Protein AF-A0A6C0IYE6-F1 (afdb_monomer)

Solvent-accessible surface area (backbone atoms only — not comparable to full-atom values): 45101 Å² total; per-residue (Å²): 134,58,73,68,56,55,52,53,43,63,73,67,75,62,88,78,86,89,74,94,76,95,73,85,66,61,64,66,54,51,54,51,53,51,50,56,48,53,53,50,49,52,54,49,51,53,52,44,63,74,66,72,65,84,77,81,86,76,82,80,83,77,86,79,81,91,82,83,90,84,85,86,82,86,90,80,89,83,83,87,86,82,88,80,80,85,91,74,90,82,74,92,75,89,78,96,63,89,78,77,69,80,80,67,66,60,73,63,57,51,67,60,61,72,72,62,84,79,85,69,88,84,73,85,84,72,87,80,73,83,71,65,60,67,64,57,50,48,66,54,66,72,53,61,79,73,61,72,69,70,63,69,81,82,56,96,77,49,72,51,72,77,43,61,37,55,38,33,31,30,25,51,77,84,55,70,87,57,80,70,42,80,60,66,69,40,61,71,49,76,44,45,62,81,39,78,60,57,97,71,28,31,40,28,33,52,34,36,32,31,25,25,83,92,76,38,79,43,25,38,22,31,63,90,73,43,77,44,75,49,81,95,55,79,56,53,32,39,39,39,34,35,35,42,25,55,87,83,53,73,28,61,29,39,37,37,40,33,29,38,51,33,36,41,39,41,33,43,60,56,83,82,76,53,64,59,48,67,58,40,54,48,50,55,48,38,68,73,43,51,92,59,56,74,74,73,72,46,72,72,47,49,80,38,31,38,32,35,33,41,40,40,26,28,42,74,47,65,70,62,47,40,65,61,46,43,81,69,28,56,55,50,71,48,68,93,84,38,76,41,39,36,37,42,36,96,62,33,32,36,41,36,37,48,73,24,41,39,31,44,33,63,22,68,41,58,58,54,45,53,49,47,52,63,58,49,52,57,52,55,52,51,38,36,75,72,62,43,36,43,76,38,79,87,58,58,74,71,76,72,76,72,76,71,71,81,75,73,78,82,76,80,77,72,86,80,75,85,74,78,80,83,82,52,77,69,61,64,75,68,57,79,77,49,74,79,60,56,74,71,53,54,67,67,57,50,53,52,51,30,42,73,76,67,49,84,75,62,64,45,73,65,81,99,45,78,46,72,58,50,67,67,55,51,45,50,56,46,51,68,68,63,56,76,83,68,52,64,47,80,38,85,93,72,83,43,73,36,39,44,45,72,61,79,96,56,25,20,60,46,95,44,47,48,80,81,48,54,65,68,60,52,46,53,56,30,48,76,71,73,43,91,68,93,61,98,71,53,66,67,59,53,46,53,49,49,51,51,51,50,55,58,70,69,49,80,76,79,78,76,79,79,79,77,49,74,69,53,54,52,49,51,54,53,51,49,55,52,50,49,55,37,54,53,46,36,54,76,42,39,68,39,74,66,48,36,47,55,51,46,52,60,72,60,28,72,72,50,45,73,69,59,61,74,79,55,73,64,52,45,53,52,50,52,56,53,45,70,68,54,67,76,60,70,89,47,34,56,84,91,38,55,37,45,73,58,45,52,49,52,54,50,53,51,50,54,51,47,50,64,74,41,45,64,61,47,49,36,54,44,36,52,72,68,57,88,53,84,96,49,59,80,95,42,41,64,60,49,27,51,54,54,22,51,50,38,58,72,67,74,48,91,75,52,72,69,56,52,52,54,49,48,54,54,50,52,54,52,51,51,52,54,54,51,56,58,51,58,71,66,65,84,74,76,82,79,82,82,86,83,83,134

pLDDT: mean 71.33, std 21.96, range [27.28, 95.5]

Secondary structure (DSSP, 8-state):
--HHHHHHHHHTT------------HHHHHHHHHHHHHHHHHHHHHHHHHTT-----PPP-------------------PPPPPP-S-TT--S----TTSSTT--HHHHHHHHTTSPP--TTSS--PPP---HHHHHHHHHSS-TTHHHHGGGS-S--BPPPEE-EEEEEESTT--S-----SHHHHHSPPP-SEEEETTEEEEEEEEEEEETTTEEEEEEETTTEEEE-SSS-EEEEEEEEEEE-SS-EEEEEEEEETTS-EEEEEE--SS--TTHHHHHHHHHHHHHS---GGGGSPPEEEE-EEEEEBSEEES-HHHHHHHHTTTSEEE--TTT-SEEEEEETTEEEEEETTSEEEEE--SSHHHHHHHHHHHHHHHHHHHHTTSEEE-TTS------------PPPP-PPP---PPPPPPHHHHHT----HHHHTTS-HHHHHHHHHHTT----EEEETTEEEEPPHHHHHHHHHHHHS---EEEEETTTTEEEEEE--GGG-EETTEESTTS-HHHHHHHHHHTT----S---HHHHHHHHHHHHHHHTSPPPPPPPPPPHHHHHHHHHHHHHHHHHHHHHHHTT-SHHHHHHHHHHHH-HHHHHHH---HHHHHHHHHHHHHTS---TTTEETTEE-HHHHHHHHHHHHHHHHHHHHHHHHHHHHHHHS--TTS-GGGHHHHHHHHHHHHHHTTSPPPHHHHHHHHHHHHHHHHHHHHHHHHTTSTT--PPP----

Structure (mmCIF, N/CA/C/O backbone):
data_AF-A0A6C0IYE6-F1
#
_entry.id   AF-A0A6C0IYE6-F1
#
loop_
_atom_site.group_PDB
_atom_site.id
_atom_site.type_symbol
_atom_site.label_atom_id
_atom_site.label_alt_id
_atom_site.label_comp_id
_atom_site.label_asym_id
_atom_site.label_entity_id
_atom_site.label_seq_id
_atom_site.pdbx_PDB_ins_code
_atom_site.Cartn_x
_atom_site.Cartn_y
_atom_site.Cartn_z
_atom_site.occupancy
_atom_site.B_iso_or_equiv
_atom_site.auth_seq_id
_atom_site.auth_comp_id
_atom_site.auth_asym_id
_atom_site.auth_atom_id
_atom_site.pdbx_PDB_model_num
ATOM 1 N N . MET A 1 1 ? 1.729 -41.167 -20.525 1.00 41.06 1 MET A N 1
ATOM 2 C CA . MET A 1 1 ? 1.227 -40.583 -21.789 1.00 41.06 1 MET A CA 1
ATOM 3 C C . MET A 1 1 ? -0.227 -40.164 -21.579 1.00 41.06 1 MET A C 1
ATOM 5 O O . MET A 1 1 ? -1.018 -41.017 -21.183 1.00 41.06 1 MET A O 1
ATOM 9 N N . SER A 1 2 ? -0.564 -38.876 -21.723 1.00 52.31 2 SER A N 1
ATOM 10 C CA . SER A 1 2 ? -1.940 -38.383 -21.518 1.00 52.31 2 SER A CA 1
ATOM 11 C C . SER A 1 2 ? -2.885 -38.883 -22.626 1.00 52.31 2 SER A C 1
ATOM 13 O O . SER A 1 2 ? -2.428 -39.279 -23.701 1.00 52.31 2 SER A O 1
ATOM 15 N N . GLN A 1 3 ? -4.202 -38.870 -22.383 1.00 50.75 3 GLN A N 1
ATOM 16 C CA . GLN A 1 3 ? -5.208 -39.295 -23.374 1.00 50.75 3 GLN A CA 1
ATOM 17 C C . GLN A 1 3 ? -5.111 -38.514 -24.694 1.00 50.75 3 GLN A C 1
ATOM 19 O O . GLN A 1 3 ? -5.241 -39.117 -25.755 1.00 50.75 3 GLN A O 1
ATOM 24 N N . SER A 1 4 ? -4.762 -37.223 -24.650 1.00 48.44 4 SER A N 1
ATOM 25 C CA . SER A 1 4 ? -4.601 -36.408 -25.862 1.00 48.44 4 SER A CA 1
ATOM 26 C C . SER A 1 4 ? -3.395 -36.828 -26.708 1.00 48.44 4 SER A C 1
ATOM 28 O O . SER A 1 4 ? -3.421 -36.702 -27.928 1.00 48.44 4 SER A O 1
ATOM 30 N N . VAL A 1 5 ? -2.334 -37.349 -26.079 1.00 48.84 5 VAL A N 1
ATOM 31 C CA . VAL A 1 5 ? -1.145 -37.847 -26.789 1.00 48.84 5 VAL A CA 1
ATOM 32 C C . VAL A 1 5 ? -1.435 -39.203 -27.439 1.00 48.84 5 VAL A C 1
ATOM 34 O O . VAL A 1 5 ? -1.011 -39.438 -28.567 1.00 48.84 5 VAL A O 1
ATOM 37 N N . LYS A 1 6 ? -2.239 -40.060 -26.793 1.00 49.28 6 LYS A N 1
ATOM 38 C CA . LYS A 1 6 ? -2.720 -41.312 -27.405 1.00 49.28 6 LYS A CA 1
ATOM 39 C C . LYS A 1 6 ? -3.627 -41.052 -28.613 1.00 49.28 6 LYS A C 1
ATOM 41 O O . LYS A 1 6 ? -3.518 -41.754 -29.611 1.00 49.28 6 LYS A O 1
ATOM 46 N N . GLU A 1 7 ? -4.483 -40.030 -28.557 1.00 56.88 7 GLU A N 1
ATOM 47 C CA . GLU A 1 7 ? -5.341 -39.647 -29.688 1.00 56.88 7 GLU A CA 1
ATOM 48 C C . GLU A 1 7 ? -4.561 -39.042 -30.860 1.00 56.88 7 GLU A C 1
ATOM 50 O O . GLU A 1 7 ? -4.878 -39.338 -32.010 1.00 56.88 7 GLU A O 1
ATOM 55 N N . PHE A 1 8 ? -3.511 -38.261 -30.588 1.00 54.59 8 PHE A N 1
ATOM 56 C CA . PHE A 1 8 ? -2.647 -37.687 -31.624 1.00 54.59 8 PHE A CA 1
ATOM 57 C C . PHE A 1 8 ? -1.830 -38.755 -32.374 1.00 54.59 8 PHE A C 1
ATOM 59 O O . PHE A 1 8 ? -1.740 -38.718 -33.602 1.00 54.59 8 PHE A O 1
ATOM 66 N N . VAL A 1 9 ? -1.288 -39.748 -31.657 1.00 54.41 9 VAL A N 1
ATOM 67 C CA . VAL A 1 9 ? -0.567 -40.889 -32.260 1.00 54.41 9 VAL A CA 1
ATOM 68 C C . VAL A 1 9 ? -1.520 -41.779 -33.069 1.00 54.41 9 VAL A C 1
ATOM 70 O O . VAL A 1 9 ? -1.200 -42.190 -34.180 1.00 54.41 9 VAL A O 1
ATOM 73 N N . ARG A 1 10 ? -2.754 -41.980 -32.586 1.00 52.81 10 ARG A N 1
ATOM 74 C CA . ARG A 1 10 ? -3.792 -42.732 -33.311 1.00 52.81 10 ARG A CA 1
ATOM 75 C C . ARG A 1 10 ? -4.260 -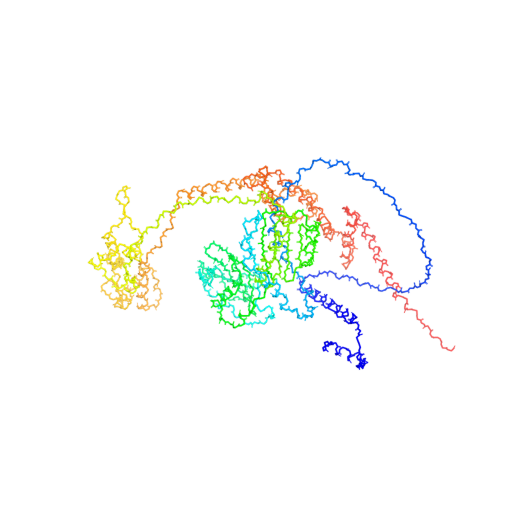42.038 -34.598 1.00 52.81 10 ARG A C 1
ATOM 77 O O . ARG A 1 10 ? -4.626 -42.711 -35.553 1.00 52.81 10 ARG A O 1
ATOM 84 N N . GLN A 1 11 ? -4.254 -40.704 -34.638 1.00 53.69 11 GLN A N 1
ATOM 85 C CA . GLN A 1 11 ? -4.629 -39.916 -35.823 1.00 53.69 11 GLN A CA 1
ATOM 86 C C . GLN A 1 11 ? -3.503 -39.777 -36.858 1.00 53.69 11 GLN A C 1
ATOM 88 O O . GLN A 1 11 ? -3.771 -39.376 -37.988 1.00 53.69 11 GLN A O 1
ATOM 93 N N . SER A 1 12 ? -2.260 -40.106 -36.497 1.00 51.59 12 SER A N 1
ATOM 94 C CA . SER A 1 12 ? -1.094 -40.022 -37.389 1.00 51.59 12 SER A CA 1
ATOM 95 C C . SER A 1 12 ? -0.750 -41.346 -38.084 1.00 51.59 12 SER A C 1
ATOM 97 O O . SER A 1 12 ? 0.198 -41.386 -38.862 1.00 51.59 12 SER A O 1
ATOM 99 N N . GLY A 1 13 ? -1.554 -42.398 -37.873 1.00 42.25 13 GLY A N 1
ATOM 100 C CA . GLY A 1 13 ? -1.480 -43.651 -38.636 1.00 42.25 13 GLY A CA 1
ATOM 101 C C . GLY A 1 13 ? -0.270 -44.535 -38.319 1.00 42.25 13 GLY A C 1
ATOM 102 O O . GLY A 1 13 ? 0.110 -45.350 -39.152 1.00 42.25 13 GLY A O 1
ATOM 103 N N . VAL A 1 14 ? 0.351 -44.366 -37.148 1.00 46.66 14 VAL A N 1
ATOM 104 C CA . VAL A 1 14 ? 1.516 -45.154 -36.724 1.00 46.66 14 VAL A CA 1
ATOM 105 C C . VAL A 1 14 ? 1.090 -46.150 -35.646 1.00 46.66 14 VAL A C 1
ATOM 107 O O . VAL A 1 14 ? 0.763 -45.747 -34.528 1.00 46.66 14 VAL A O 1
ATOM 110 N N . ASP A 1 15 ? 1.110 -47.443 -35.973 1.00 39.44 15 ASP A N 1
ATOM 111 C CA . ASP A 1 15 ? 0.907 -48.521 -35.002 1.00 39.44 15 ASP A CA 1
ATOM 112 C C . ASP A 1 15 ? 2.190 -48.776 -34.205 1.00 39.44 15 ASP A C 1
ATOM 114 O O . ASP A 1 15 ? 3.274 -48.937 -34.766 1.00 39.44 15 ASP A O 1
ATOM 118 N N . VAL A 1 16 ? 2.069 -48.827 -32.876 1.00 40.22 16 VAL A N 1
ATOM 119 C CA . VAL A 1 16 ? 3.181 -49.137 -31.970 1.00 40.22 16 VAL A CA 1
ATOM 120 C C . VAL A 1 16 ? 2.801 -50.352 -31.127 1.00 40.22 16 VAL A C 1
ATOM 122 O O . VAL A 1 16 ? 1.941 -50.264 -30.249 1.00 40.22 16 VAL A O 1
ATOM 125 N N . GLN A 1 17 ? 3.445 -51.490 -31.402 1.00 31.75 17 GLN A N 1
ATOM 126 C CA . GLN A 1 17 ? 3.400 -52.686 -30.557 1.00 31.75 17 GLN A CA 1
ATOM 127 C C . GLN A 1 17 ? 4.083 -52.419 -29.210 1.00 31.75 17 GLN A C 1
ATOM 129 O O . GLN A 1 17 ? 5.140 -51.793 -29.137 1.00 31.75 17 GLN A O 1
ATOM 134 N N . SER A 1 18 ? 3.479 -52.920 -28.133 1.00 40.22 18 SER A N 1
ATOM 135 C CA . SER A 1 18 ? 4.048 -52.888 -26.788 1.00 40.22 18 SER A CA 1
ATOM 136 C C . SER A 1 18 ? 5.114 -53.967 -26.619 1.00 40.22 18 SER A C 1
ATOM 138 O O . SER A 1 18 ? 4.812 -55.149 -26.779 1.00 40.22 18 SER A O 1
ATOM 140 N N . SER A 1 19 ? 6.323 -53.583 -26.214 1.00 27.28 19 SER A N 1
ATOM 141 C CA . SER A 1 19 ? 7.270 -54.469 -25.527 1.00 27.28 19 SER A CA 1
ATOM 142 C C . SER A 1 19 ? 8.213 -53.650 -24.646 1.00 27.28 19 SER A C 1
ATOM 144 O O . SER A 1 19 ? 8.659 -52.566 -25.021 1.00 27.28 19 SER A O 1
ATOM 146 N N . ASP A 1 20 ? 8.454 -54.178 -23.452 1.00 36.25 20 ASP A N 1
ATOM 147 C CA . ASP A 1 20 ? 9.253 -53.616 -22.373 1.00 36.25 20 ASP A CA 1
ATOM 148 C C . ASP A 1 20 ? 10.698 -53.311 -22.783 1.00 36.25 20 ASP A C 1
ATOM 150 O O . ASP A 1 20 ? 11.401 -54.178 -23.298 1.00 36.25 20 ASP A O 1
ATOM 154 N N . SER A 1 21 ? 11.178 -52.095 -22.505 1.00 27.73 21 SER A N 1
ATOM 155 C CA . SER A 1 21 ? 12.550 -51.838 -22.033 1.00 27.73 21 SER A CA 1
ATOM 156 C C . SER A 1 21 ? 12.824 -50.345 -21.816 1.00 27.73 21 SER A C 1
ATOM 158 O O . SER A 1 21 ? 12.348 -49.451 -22.509 1.00 27.73 21 SER A O 1
ATOM 160 N N . ASN A 1 22 ? 13.609 -50.113 -20.772 1.00 43.94 22 ASN A N 1
ATOM 161 C CA . ASN A 1 22 ? 14.094 -48.856 -20.226 1.00 43.94 22 ASN A CA 1
ATOM 162 C C . ASN A 1 22 ? 14.850 -48.013 -21.282 1.00 43.94 22 ASN A C 1
ATOM 164 O O . ASN A 1 22 ? 15.946 -48.390 -21.691 1.00 43.94 22 ASN A O 1
ATOM 168 N N . SER A 1 23 ? 14.299 -46.871 -21.717 1.00 31.02 23 SER A N 1
ATOM 169 C CA . SER A 1 23 ? 15.012 -45.900 -22.564 1.00 31.02 23 SER A CA 1
ATOM 170 C C . SER A 1 23 ? 14.503 -44.464 -22.359 1.00 31.02 23 SER A C 1
ATOM 172 O O . SER A 1 23 ? 13.314 -44.215 -22.170 1.00 31.02 23 SER A O 1
ATOM 174 N N . ASN A 1 24 ? 15.443 -43.516 -22.334 1.00 39.69 24 ASN A N 1
ATOM 175 C CA . ASN A 1 24 ? 15.310 -42.137 -21.858 1.00 39.69 24 ASN A CA 1
ATOM 176 C C . ASN A 1 24 ? 14.343 -41.262 -22.686 1.00 39.69 24 ASN A C 1
ATOM 178 O O . ASN A 1 24 ? 14.612 -40.910 -23.833 1.00 39.69 24 ASN A O 1
ATOM 182 N N . ASN A 1 25 ? 13.272 -40.792 -22.038 1.00 46.53 25 ASN A N 1
ATOM 183 C CA . ASN A 1 25 ? 12.185 -39.976 -22.605 1.00 46.53 25 ASN A CA 1
ATOM 184 C C . ASN A 1 25 ? 12.511 -38.475 -22.800 1.00 46.53 25 ASN A C 1
ATOM 186 O O . ASN A 1 25 ? 11.637 -37.626 -22.620 1.00 46.53 25 ASN A O 1
ATOM 190 N N . ASN A 1 26 ? 13.735 -38.110 -23.189 1.00 47.69 26 ASN A N 1
ATOM 191 C CA . ASN A 1 26 ? 14.093 -36.691 -23.354 1.00 47.69 26 ASN A CA 1
ATOM 192 C C . ASN A 1 26 ? 13.383 -36.026 -24.551 1.00 47.69 26 ASN A C 1
ATOM 194 O O . ASN A 1 26 ? 13.005 -34.860 -24.474 1.00 47.69 26 ASN A O 1
ATOM 198 N N . PHE A 1 27 ? 13.120 -36.769 -25.631 1.00 40.56 27 PHE A N 1
ATOM 199 C CA . PHE A 1 27 ? 12.527 -36.211 -26.854 1.00 40.56 27 PHE A CA 1
ATOM 200 C C . PHE A 1 27 ? 11.029 -35.882 -26.715 1.00 40.56 27 PHE A C 1
ATOM 202 O O . PHE A 1 27 ? 10.572 -34.823 -27.142 1.00 40.56 27 PHE A O 1
ATOM 209 N N . ALA A 1 28 ? 10.259 -36.756 -26.058 1.00 44.50 28 ALA A N 1
ATOM 210 C CA . ALA A 1 28 ? 8.834 -36.520 -25.810 1.00 44.50 28 ALA A CA 1
ATOM 211 C C . ALA A 1 28 ? 8.607 -35.315 -24.877 1.00 44.50 28 ALA A C 1
ATOM 213 O O . ALA A 1 28 ? 7.669 -34.541 -25.065 1.00 44.50 28 ALA A O 1
ATOM 214 N N . GLN A 1 29 ? 9.507 -35.125 -23.909 1.00 48.88 29 GLN A N 1
ATOM 215 C CA . GLN A 1 29 ? 9.448 -34.034 -22.939 1.00 48.88 29 GLN A CA 1
ATOM 216 C C . GLN A 1 29 ? 9.840 -32.682 -23.560 1.00 48.88 29 GLN A C 1
ATOM 218 O O . GLN A 1 29 ? 9.259 -31.648 -23.224 1.00 48.88 29 GLN A O 1
ATOM 223 N N . GLU A 1 30 ? 10.778 -32.685 -24.512 1.00 48.59 30 GLU A N 1
ATOM 224 C CA . GLU A 1 30 ? 11.166 -31.497 -25.278 1.00 48.59 30 GLU A CA 1
ATOM 225 C C . GLU A 1 30 ? 10.053 -31.046 -26.240 1.00 48.59 30 GLU A C 1
ATOM 227 O O . GLU A 1 30 ? 9.752 -29.852 -26.322 1.00 48.59 30 GLU A O 1
ATOM 232 N N . LEU A 1 31 ? 9.358 -31.994 -26.882 1.00 50.34 31 LEU A N 1
ATOM 233 C CA . LEU A 1 31 ? 8.223 -31.706 -27.764 1.00 50.34 31 LEU A CA 1
ATOM 234 C C . LEU A 1 31 ? 7.022 -31.114 -26.999 1.00 50.34 31 LEU A C 1
ATOM 236 O O . LEU A 1 31 ? 6.398 -30.154 -27.461 1.00 50.34 31 LEU A O 1
ATOM 240 N N . GLU A 1 32 ? 6.721 -31.633 -25.802 1.00 53.06 32 GLU A N 1
ATOM 241 C CA . GLU A 1 32 ? 5.700 -31.055 -24.916 1.00 53.06 32 GLU A CA 1
ATOM 242 C C . GLU A 1 32 ? 6.096 -29.646 -24.449 1.00 53.06 32 GLU A C 1
ATOM 244 O O . GLU A 1 32 ? 5.278 -28.720 -24.492 1.00 53.06 32 GLU A O 1
ATOM 249 N N . ALA A 1 33 ? 7.359 -29.444 -24.058 1.00 52.06 33 ALA A N 1
ATOM 250 C CA . ALA A 1 33 ? 7.853 -28.142 -23.619 1.00 52.06 33 ALA A CA 1
ATOM 251 C C . ALA A 1 33 ? 7.774 -27.077 -24.728 1.00 52.06 33 ALA A C 1
ATOM 253 O O . ALA A 1 33 ? 7.432 -25.922 -24.438 1.00 52.06 33 ALA A O 1
ATOM 254 N N . ASP A 1 34 ? 8.043 -27.448 -25.983 1.00 53.34 34 ASP A N 1
ATOM 255 C CA . ASP A 1 34 ? 7.986 -26.532 -27.125 1.00 53.34 34 ASP A CA 1
ATOM 256 C C . ASP A 1 34 ? 6.537 -26.190 -27.528 1.00 53.34 34 ASP A C 1
ATOM 258 O O . ASP A 1 34 ? 6.212 -25.021 -27.775 1.00 53.34 34 ASP A O 1
ATOM 262 N N . MET A 1 35 ? 5.605 -27.152 -27.450 1.00 53.25 35 MET A N 1
ATOM 263 C CA . MET A 1 35 ? 4.169 -26.876 -27.621 1.00 53.25 35 MET A CA 1
ATOM 264 C C . MET A 1 35 ? 3.627 -25.924 -26.545 1.00 53.25 35 MET A C 1
ATOM 266 O O . MET A 1 35 ? 2.940 -24.947 -26.863 1.00 53.25 35 MET A O 1
ATOM 270 N N . PHE A 1 36 ? 3.996 -26.128 -25.275 1.00 48.56 36 PHE A N 1
ATOM 271 C CA . PHE A 1 36 ? 3.596 -25.230 -24.187 1.00 48.56 36 PHE A CA 1
ATOM 272 C C . PHE A 1 36 ? 4.213 -23.830 -24.304 1.00 48.56 36 PHE A C 1
ATOM 274 O O . PHE A 1 36 ? 3.654 -22.859 -23.782 1.00 48.56 36 PHE A O 1
ATOM 281 N N . ARG A 1 37 ? 5.368 -23.676 -24.963 1.00 57.53 37 ARG A N 1
ATOM 282 C CA . ARG A 1 37 ? 5.924 -22.350 -25.286 1.00 57.53 37 ARG A CA 1
ATOM 283 C C . ARG A 1 37 ? 5.098 -21.662 -26.369 1.00 57.53 37 ARG A C 1
ATOM 285 O O . ARG A 1 37 ? 4.658 -20.536 -26.141 1.00 57.53 37 ARG A O 1
ATOM 292 N N . ARG A 1 38 ? 4.780 -22.358 -27.464 1.00 56.81 38 ARG A N 1
ATOM 293 C CA . ARG A 1 38 ? 3.957 -21.813 -28.560 1.00 56.81 38 ARG A CA 1
ATOM 294 C C . ARG A 1 38 ? 2.553 -21.413 -28.111 1.00 56.81 38 ARG A C 1
ATOM 296 O O . ARG A 1 38 ? 2.072 -20.343 -28.479 1.00 56.81 38 ARG A O 1
ATOM 303 N N . GLN A 1 39 ? 1.920 -22.207 -27.250 1.00 53.22 39 GLN A N 1
ATOM 304 C CA . GLN A 1 39 ? 0.584 -21.884 -26.745 1.00 53.22 39 GLN A CA 1
ATOM 305 C C . GLN A 1 39 ? 0.595 -20.685 -25.784 1.00 53.22 39 GLN A C 1
ATOM 307 O O . GLN A 1 39 ? -0.300 -19.843 -25.828 1.00 53.22 39 GLN A O 1
ATOM 312 N N . ARG A 1 40 ? 1.657 -20.531 -24.977 1.00 54.03 40 ARG A N 1
ATOM 313 C CA . ARG A 1 40 ? 1.861 -19.337 -24.136 1.00 54.03 40 ARG A CA 1
ATOM 314 C C . ARG A 1 40 ? 2.132 -18.079 -24.958 1.00 54.03 40 ARG A C 1
ATOM 316 O O . ARG A 1 40 ? 1.700 -16.998 -24.556 1.00 54.03 40 ARG A O 1
ATOM 323 N N . GLU A 1 41 ? 2.818 -18.195 -26.091 1.00 59.38 41 GLU A N 1
ATOM 324 C CA . GLU A 1 41 ? 3.033 -17.078 -27.016 1.00 59.38 41 GLU A CA 1
ATOM 325 C C . GLU A 1 41 ? 1.737 -16.653 -27.712 1.00 59.38 41 GLU A C 1
ATOM 327 O O . GLU A 1 41 ? 1.438 -15.457 -27.741 1.00 59.38 41 GLU A O 1
ATOM 332 N N . GLN A 1 42 ? 0.909 -17.606 -28.152 1.00 57.34 42 GLN A N 1
ATOM 333 C CA . GLN A 1 42 ? -0.419 -17.319 -28.707 1.00 57.34 42 GLN A CA 1
ATOM 334 C C . GLN A 1 42 ? -1.357 -16.667 -27.678 1.00 57.34 42 GLN A C 1
ATOM 336 O O . GLN A 1 42 ? -2.026 -15.680 -27.989 1.00 57.34 42 GLN A O 1
ATOM 341 N N . ASP A 1 43 ? -1.351 -17.131 -26.425 1.00 50.91 43 ASP A N 1
ATOM 342 C CA . ASP A 1 43 ? -2.126 -16.522 -25.336 1.00 50.91 43 ASP A CA 1
ATOM 343 C C . ASP A 1 43 ? -1.636 -15.110 -24.985 1.00 50.91 43 ASP A C 1
ATOM 345 O O . ASP A 1 43 ? -2.421 -14.216 -24.637 1.00 50.91 43 ASP A O 1
ATOM 349 N N . ARG A 1 44 ? -0.323 -14.878 -25.088 1.00 52.91 44 ARG A N 1
ATOM 350 C CA . ARG A 1 44 ? 0.280 -13.558 -24.889 1.00 52.91 44 ARG A CA 1
ATOM 351 C C . ARG A 1 44 ? -0.107 -12.611 -26.023 1.00 52.91 44 ARG A C 1
ATOM 353 O O . ARG A 1 44 ? -0.491 -11.478 -25.738 1.00 52.91 44 ARG A O 1
ATOM 360 N N . GLU A 1 45 ? -0.099 -13.071 -27.273 1.00 49.94 45 GLU A N 1
ATOM 361 C CA . GLU A 1 45 ? -0.603 -12.308 -28.421 1.00 49.94 45 GLU A CA 1
ATOM 362 C C . GLU A 1 45 ? -2.106 -12.011 -28.320 1.00 49.94 45 GLU A C 1
ATOM 364 O O . GLU A 1 45 ? -2.533 -10.885 -28.593 1.00 49.94 45 GLU A O 1
ATOM 369 N N . ALA A 1 46 ? -2.921 -12.973 -27.881 1.00 53.56 46 ALA A N 1
ATOM 370 C CA . ALA A 1 46 ? -4.359 -12.788 -27.690 1.00 53.56 46 ALA A CA 1
ATOM 371 C C . ALA A 1 46 ? -4.659 -11.733 -26.609 1.00 53.56 46 ALA A C 1
ATOM 373 O O . ALA A 1 46 ? -5.517 -10.863 -26.792 1.00 53.56 46 ALA A O 1
ATOM 374 N N . ARG A 1 47 ? -3.892 -11.735 -25.509 1.00 50.78 47 ARG A N 1
ATOM 375 C CA . ARG A 1 47 ? -3.982 -10.712 -24.451 1.00 50.78 47 ARG A CA 1
ATOM 376 C C . ARG A 1 47 ? -3.520 -9.332 -24.921 1.00 50.78 47 ARG A C 1
ATOM 378 O O . ARG A 1 47 ? -4.104 -8.332 -24.506 1.00 50.78 47 ARG A O 1
ATOM 385 N N . MET A 1 48 ? -2.528 -9.267 -25.808 1.00 44.47 48 MET A N 1
ATOM 386 C CA . MET A 1 48 ? -2.067 -8.011 -26.412 1.00 44.47 48 MET A CA 1
ATOM 387 C C . MET A 1 48 ? -3.098 -7.441 -27.404 1.00 44.47 48 MET A C 1
ATOM 389 O O . MET A 1 48 ? -3.341 -6.233 -27.389 1.00 44.47 48 MET A O 1
ATOM 393 N N . ARG A 1 49 ? -3.800 -8.289 -28.178 1.00 48.34 49 ARG A N 1
ATOM 394 C CA . ARG A 1 49 ? -4.943 -7.874 -29.024 1.00 48.34 49 ARG A CA 1
ATOM 395 C C . ARG A 1 49 ? -6.130 -7.355 -28.202 1.00 48.34 49 ARG A C 1
ATOM 397 O O . ARG A 1 49 ? -6.745 -6.365 -28.592 1.00 48.34 49 ARG A O 1
ATOM 404 N N . ALA A 1 50 ? -6.422 -7.962 -27.049 1.00 48.06 50 ALA A N 1
ATOM 405 C CA . ALA A 1 50 ? -7.514 -7.538 -26.164 1.00 48.06 50 ALA A CA 1
ATOM 406 C C . ALA A 1 50 ? -7.237 -6.210 -25.419 1.00 48.06 50 ALA A C 1
ATOM 408 O O . ALA A 1 50 ? -8.172 -5.551 -24.966 1.00 48.06 50 ALA A O 1
ATOM 409 N N . ALA A 1 51 ? -5.970 -5.790 -25.311 1.00 45.75 51 ALA A N 1
ATOM 410 C CA . ALA A 1 51 ? -5.546 -4.576 -24.605 1.00 45.75 51 ALA A CA 1
ATOM 411 C C . ALA A 1 51 ? -5.520 -3.297 -25.475 1.00 45.75 51 ALA A C 1
ATOM 413 O O . ALA A 1 51 ? -5.095 -2.241 -25.004 1.00 45.75 51 ALA A O 1
ATOM 414 N N . GLY A 1 52 ? -5.981 -3.358 -26.731 1.00 40.44 52 GLY A N 1
ATOM 415 C CA . GLY A 1 52 ? -6.211 -2.173 -27.572 1.00 40.44 52 GLY A CA 1
ATOM 416 C C . GLY A 1 52 ? -4.958 -1.437 -28.069 1.00 40.44 52 GLY A C 1
ATOM 417 O O . GLY A 1 52 ? -5.074 -0.339 -28.613 1.00 40.44 52 GLY A O 1
ATOM 418 N N . PHE A 1 53 ? -3.766 -2.022 -27.936 1.00 32.94 53 PHE A N 1
ATOM 419 C CA . PHE A 1 53 ? -2.543 -1.512 -28.558 1.00 32.94 53 PHE A CA 1
ATOM 420 C C . PHE A 1 53 ? -2.404 -2.097 -29.971 1.00 32.94 53 PHE A C 1
ATOM 422 O O . PHE A 1 53 ? -2.054 -3.260 -30.144 1.00 32.94 53 PHE A O 1
ATOM 429 N N . ARG A 1 54 ? -2.683 -1.294 -31.005 1.00 34.81 54 ARG A N 1
ATOM 430 C CA . ARG A 1 54 ? -2.253 -1.603 -32.378 1.00 34.81 54 ARG A CA 1
ATOM 431 C C . ARG A 1 54 ? -0.801 -1.159 -32.543 1.00 34.81 54 ARG A C 1
ATOM 433 O O . ARG A 1 54 ? -0.545 0.038 -32.665 1.00 34.81 54 ARG A O 1
ATOM 440 N N . GLU A 1 55 ? 0.128 -2.106 -32.594 1.00 31.05 55 GLU A N 1
ATOM 441 C CA . GLU A 1 55 ? 1.410 -1.885 -33.267 1.00 31.05 55 GLU A CA 1
ATOM 442 C C . GLU A 1 55 ? 1.279 -2.180 -34.773 1.00 31.05 55 GLU A C 1
ATOM 444 O O . GLU A 1 55 ? 0.441 -2.990 -35.180 1.00 31.05 55 GLU A O 1
ATOM 449 N N . PRO A 1 56 ? 2.033 -1.465 -35.627 1.00 31.36 56 PRO A N 1
ATOM 450 C CA . PRO A 1 56 ? 1.915 -1.576 -37.073 1.00 31.36 56 PRO A CA 1
ATOM 451 C C . PRO A 1 56 ? 2.460 -2.916 -37.577 1.00 31.36 56 PRO A C 1
ATOM 453 O O . PRO A 1 56 ? 3.545 -3.340 -37.186 1.00 31.36 56 PRO A O 1
ATOM 456 N N . LEU A 1 57 ? 1.713 -3.528 -38.501 1.00 30.78 57 LEU A N 1
ATOM 457 C CA . LEU A 1 57 ? 2.122 -4.685 -39.299 1.00 30.78 57 LEU A CA 1
ATOM 458 C C . LEU A 1 57 ? 3.559 -4.520 -39.815 1.00 30.78 57 LEU A C 1
ATOM 460 O O . LEU A 1 57 ? 3.866 -3.583 -40.559 1.00 30.78 57 LEU A O 1
ATOM 464 N N . ARG A 1 58 ? 4.432 -5.451 -39.424 1.00 28.06 58 ARG A N 1
ATOM 465 C CA . ARG A 1 58 ? 5.755 -5.631 -40.022 1.00 28.06 58 ARG A CA 1
ATOM 466 C C . ARG A 1 58 ? 5.571 -6.418 -41.332 1.00 28.06 58 ARG A C 1
ATOM 468 O O . ARG A 1 58 ? 4.866 -7.422 -41.301 1.00 28.06 58 ARG A O 1
ATOM 475 N N . PRO A 1 59 ? 6.141 -5.978 -42.469 1.00 31.11 59 PRO A N 1
ATOM 476 C CA . PRO A 1 59 ? 5.991 -6.678 -43.742 1.00 31.11 59 PRO A CA 1
ATOM 477 C C . PRO A 1 59 ? 6.662 -8.050 -43.716 1.00 31.11 59 PRO A C 1
ATOM 479 O O . PRO A 1 59 ? 7.761 -8.189 -43.175 1.00 31.11 59 PRO A O 1
ATOM 482 N N . GLU A 1 60 ? 5.999 -9.018 -44.340 1.00 28.67 60 GLU A N 1
ATOM 483 C CA . GLU A 1 60 ? 6.500 -10.364 -44.586 1.00 28.67 60 GLU A CA 1
ATOM 484 C C . GLU A 1 60 ? 7.865 -10.362 -45.285 1.00 28.67 60 GLU A C 1
ATOM 486 O O . GLU A 1 60 ? 8.102 -9.640 -46.260 1.00 28.67 60 GLU A O 1
ATOM 491 N N . LEU A 1 61 ? 8.763 -11.207 -44.781 1.00 27.92 61 LEU A N 1
ATOM 492 C CA . LEU A 1 61 ? 9.987 -11.589 -45.469 1.00 27.92 61 LEU A CA 1
ATOM 493 C C . LEU A 1 61 ? 9.618 -12.556 -46.594 1.00 27.92 61 LEU A C 1
ATOM 495 O O . LEU A 1 61 ? 9.404 -13.745 -46.382 1.00 27.92 61 LEU A O 1
ATOM 499 N N . ILE A 1 62 ? 9.556 -12.001 -47.799 1.00 31.56 62 ILE A N 1
ATOM 500 C CA . ILE A 1 62 ? 9.529 -12.734 -49.060 1.00 31.56 62 ILE A CA 1
ATOM 501 C C . ILE A 1 62 ? 10.775 -13.626 -49.135 1.00 31.56 62 ILE A C 1
ATOM 503 O O . ILE A 1 62 ? 11.908 -13.136 -49.107 1.00 31.56 62 ILE A O 1
ATOM 507 N N . GLN A 1 63 ? 10.532 -14.930 -49.258 1.00 32.53 63 GLN A N 1
ATOM 508 C CA . GLN A 1 63 ? 11.513 -15.947 -49.619 1.00 32.53 63 GLN A CA 1
ATOM 509 C C . GLN A 1 63 ? 12.237 -15.550 -50.914 1.00 32.53 63 GLN A C 1
ATOM 511 O O . GLN A 1 63 ? 11.614 -15.127 -51.891 1.00 32.53 63 GLN A O 1
ATOM 516 N N . ARG A 1 64 ? 13.562 -15.714 -50.942 1.00 27.86 64 ARG A N 1
ATOM 517 C CA . ARG A 1 64 ? 14.338 -15.746 -52.186 1.00 27.86 64 ARG A CA 1
ATOM 518 C C . ARG A 1 64 ? 15.152 -17.038 -52.270 1.00 27.86 64 ARG A C 1
ATOM 520 O O . ARG A 1 64 ? 15.550 -17.551 -51.227 1.00 27.86 64 ARG A O 1
ATOM 527 N N . PRO A 1 65 ? 15.368 -17.561 -53.489 1.00 31.94 65 PRO A N 1
ATOM 528 C CA . PRO A 1 65 ? 15.670 -18.968 -53.712 1.00 31.94 65 PRO A CA 1
ATOM 529 C C . PRO A 1 65 ? 17.154 -19.297 -53.560 1.00 31.94 65 PRO A C 1
ATOM 531 O O . PRO A 1 65 ? 18.025 -18.447 -53.750 1.00 31.94 65 PRO A O 1
ATOM 534 N N . GLN A 1 66 ? 17.395 -20.578 -53.286 1.00 34.72 66 GLN A N 1
ATOM 535 C CA . GLN A 1 66 ? 18.679 -21.266 -53.345 1.00 34.72 66 GLN A CA 1
ATOM 536 C C . GLN A 1 66 ? 19.400 -21.028 -54.681 1.00 34.72 66 GLN A C 1
ATOM 538 O O . GLN A 1 66 ? 18.794 -21.160 -55.743 1.00 34.72 66 GLN A O 1
ATOM 543 N N . ARG A 1 67 ? 20.716 -20.785 -54.630 1.00 28.34 67 ARG A N 1
ATOM 544 C CA . ARG A 1 67 ? 21.651 -21.228 -55.674 1.00 28.34 67 ARG A CA 1
ATOM 545 C C . ARG A 1 67 ? 23.080 -21.364 -55.128 1.00 28.34 67 ARG A C 1
ATOM 547 O O . ARG A 1 67 ? 23.671 -20.387 -54.688 1.00 28.34 67 ARG A O 1
ATOM 554 N N . LEU A 1 68 ? 23.573 -22.598 -55.266 1.00 31.61 68 LEU A N 1
ATOM 555 C CA . LEU A 1 68 ? 24.944 -23.053 -55.534 1.00 31.61 68 LEU A CA 1
ATOM 556 C C . LEU A 1 68 ? 26.010 -22.947 -54.425 1.00 31.61 68 LEU A C 1
ATOM 558 O O . LEU A 1 68 ? 26.632 -21.918 -54.190 1.00 31.61 68 LEU A O 1
ATOM 562 N N . GLN A 1 69 ? 26.251 -24.120 -53.830 1.00 32.00 69 GLN A N 1
ATOM 563 C CA . GLN A 1 69 ? 27.457 -24.541 -53.117 1.00 32.00 69 GLN A CA 1
ATOM 564 C C . GLN A 1 69 ? 28.696 -24.530 -54.030 1.00 32.00 69 GLN A C 1
ATOM 566 O O . GLN A 1 69 ? 28.584 -24.907 -55.196 1.00 32.00 69 GLN A O 1
ATOM 571 N N . ARG A 1 70 ? 29.868 -24.206 -53.460 1.00 30.16 70 ARG A N 1
ATOM 572 C CA . ARG A 1 70 ? 31.187 -24.863 -53.659 1.00 30.16 70 ARG A CA 1
ATOM 573 C C . ARG A 1 70 ? 32.222 -24.287 -52.649 1.00 30.16 70 ARG A C 1
ATOM 575 O O . ARG A 1 70 ? 31.921 -23.262 -52.042 1.00 30.16 70 ARG A O 1
ATOM 582 N N . PRO A 1 71 ? 33.342 -24.983 -52.354 1.00 36.12 71 PRO A N 1
ATOM 583 C CA . PRO A 1 71 ? 33.696 -25.350 -50.975 1.00 36.12 71 PRO A CA 1
ATOM 584 C C . PRO A 1 71 ? 34.895 -24.599 -50.352 1.00 36.12 71 PRO A C 1
ATOM 586 O O . PRO A 1 71 ? 35.606 -23.849 -51.012 1.00 36.12 71 PRO A O 1
ATOM 589 N N . LEU A 1 72 ? 35.073 -24.847 -49.046 1.00 32.97 72 LEU A N 1
ATOM 590 C CA . LEU A 1 72 ? 36.118 -24.381 -48.115 1.00 32.97 72 LEU A CA 1
ATOM 591 C C . LEU A 1 72 ? 37.569 -24.586 -48.597 1.00 32.97 72 LEU A C 1
ATOM 593 O O . LEU A 1 72 ? 37.859 -25.558 -49.292 1.00 32.97 72 LEU A O 1
ATOM 597 N N . PRO A 1 73 ? 38.502 -23.791 -48.039 1.00 33.91 73 PRO A N 1
ATOM 598 C CA . PRO A 1 73 ? 39.696 -24.371 -47.418 1.00 33.91 73 PRO A CA 1
ATOM 599 C C . PRO A 1 73 ? 39.900 -23.921 -45.954 1.00 33.91 73 PRO A C 1
ATOM 601 O O . PRO A 1 73 ? 39.476 -22.842 -45.546 1.00 33.91 73 PRO A O 1
ATOM 604 N N . GLY A 1 74 ? 40.510 -24.818 -45.168 1.00 33.94 74 GLY A N 1
ATOM 605 C CA . GLY A 1 74 ? 40.540 -24.872 -43.699 1.00 33.94 74 GLY A CA 1
ATOM 606 C C . GLY A 1 74 ? 41.449 -23.892 -42.921 1.00 33.94 74 GLY A C 1
ATOM 607 O O . GLY A 1 74 ? 41.873 -22.861 -43.442 1.00 33.94 74 GLY A O 1
ATOM 608 N N . PRO A 1 75 ? 41.699 -24.183 -41.624 1.00 38.25 75 PRO A N 1
ATOM 609 C CA . PRO A 1 75 ? 42.038 -23.182 -40.613 1.00 38.25 75 PRO A CA 1
ATOM 610 C C . PRO A 1 75 ? 43.549 -22.929 -40.496 1.00 38.25 75 PRO A C 1
ATOM 612 O O . PRO A 1 75 ? 44.329 -23.858 -40.304 1.00 38.25 75 PRO A O 1
ATOM 615 N N . ARG A 1 76 ? 43.966 -21.654 -40.523 1.00 33.75 76 ARG A N 1
ATOM 616 C CA . ARG A 1 76 ? 45.299 -21.219 -40.067 1.00 33.75 76 ARG A CA 1
ATOM 617 C C . ARG A 1 76 ? 45.193 -20.498 -38.724 1.00 33.75 76 ARG A C 1
ATOM 619 O O . ARG A 1 76 ? 44.530 -19.470 -38.612 1.00 33.75 76 ARG A O 1
ATOM 626 N N . ALA A 1 77 ? 45.871 -21.064 -37.730 1.00 35.00 77 ALA A N 1
ATOM 627 C CA . ALA A 1 77 ? 46.176 -20.462 -36.438 1.00 35.00 77 ALA A CA 1
ATOM 628 C C . ALA A 1 77 ? 47.129 -19.266 -36.591 1.00 35.00 77 ALA A C 1
ATOM 630 O O . ALA A 1 77 ? 47.981 -19.308 -37.473 1.00 35.00 77 ALA A O 1
ATOM 631 N N . LEU A 1 78 ? 46.991 -18.247 -35.727 1.00 30.98 78 LEU A N 1
ATOM 632 C CA . LEU A 1 78 ? 47.989 -17.224 -35.346 1.00 30.98 78 LEU A CA 1
ATOM 633 C C . LEU A 1 78 ? 47.411 -16.373 -34.166 1.00 30.98 78 LEU A C 1
ATOM 635 O O . LEU A 1 78 ? 46.204 -16.424 -33.931 1.00 30.98 78 LEU A O 1
ATOM 639 N N . PRO A 1 79 ? 48.235 -15.660 -33.366 1.00 37.00 79 PRO A N 1
ATOM 640 C CA . PRO A 1 79 ? 48.443 -15.871 -31.921 1.00 37.00 79 PRO A CA 1
ATOM 641 C C . PRO A 1 79 ? 47.877 -14.735 -31.021 1.00 37.00 79 PRO A C 1
ATOM 643 O O . PRO A 1 79 ? 47.387 -13.731 -31.546 1.00 37.00 79 PRO A O 1
ATOM 646 N N . PRO A 1 80 ? 47.911 -14.847 -29.669 1.00 36.59 80 PRO A N 1
ATOM 647 C CA . PRO A 1 80 ? 47.262 -13.876 -28.781 1.00 36.59 80 PRO A CA 1
ATOM 648 C C . PRO A 1 80 ? 48.080 -12.578 -28.613 1.00 36.59 80 PRO A C 1
ATOM 650 O O . PRO A 1 80 ? 49.312 -12.626 -28.609 1.00 36.59 80 PRO A O 1
ATOM 653 N N . PRO A 1 81 ? 47.433 -11.409 -28.425 1.00 37.25 81 PRO A N 1
ATOM 654 C CA . PRO A 1 81 ? 48.146 -10.156 -28.197 1.00 37.25 81 PRO A CA 1
ATOM 655 C C . PRO A 1 81 ? 48.612 -9.973 -26.726 1.00 37.25 81 PRO A C 1
ATOM 657 O O . PRO A 1 81 ? 47.923 -10.412 -25.803 1.00 37.25 81 PRO A O 1
ATOM 660 N N . PRO A 1 82 ? 49.755 -9.287 -26.499 1.00 34.94 82 PRO A N 1
ATOM 661 C CA . PRO A 1 82 ? 50.414 -9.106 -25.193 1.00 34.94 82 PRO A CA 1
ATOM 662 C C . PRO A 1 82 ? 49.797 -7.995 -24.305 1.00 34.94 82 PRO A C 1
ATOM 664 O O . PRO A 1 82 ? 49.013 -7.168 -24.787 1.00 34.94 82 PRO A O 1
ATOM 667 N N . PRO A 1 83 ? 50.154 -7.934 -22.999 1.00 33.47 83 PRO A N 1
ATOM 668 C CA . PRO A 1 83 ? 49.421 -7.175 -21.989 1.00 33.47 83 PRO A CA 1
ATOM 669 C C . PRO A 1 83 ? 49.799 -5.690 -22.002 1.00 33.47 83 PRO A C 1
ATOM 671 O O . PRO A 1 83 ? 50.978 -5.330 -22.011 1.00 33.47 83 PRO A O 1
ATOM 674 N N . ARG A 1 84 ? 48.805 -4.796 -21.937 1.00 34.16 84 ARG A N 1
ATOM 675 C CA . ARG A 1 84 ? 49.045 -3.362 -21.721 1.00 34.16 84 ARG A CA 1
ATOM 676 C C . ARG A 1 84 ? 48.729 -2.962 -20.285 1.00 34.16 84 ARG A C 1
ATOM 678 O O . ARG A 1 84 ? 47.613 -3.112 -19.799 1.00 34.16 84 ARG A O 1
ATOM 685 N N . ARG A 1 85 ? 49.783 -2.453 -19.647 1.00 31.56 85 ARG A N 1
ATOM 686 C CA . ARG A 1 85 ? 49.887 -1.948 -18.280 1.00 31.56 85 ARG A CA 1
ATOM 687 C C . ARG A 1 85 ? 48.870 -0.850 -17.946 1.00 31.56 85 ARG A C 1
ATOM 689 O O . ARG A 1 85 ? 48.541 0.007 -18.764 1.00 31.56 85 ARG A O 1
ATOM 696 N N . SER A 1 86 ? 48.480 -0.907 -16.676 1.00 31.08 86 SER A N 1
ATOM 697 C CA . SER A 1 86 ? 47.744 0.049 -15.848 1.00 31.08 86 SER A CA 1
ATOM 698 C C . SER A 1 86 ? 48.018 1.533 -16.140 1.00 31.08 86 SER A C 1
ATOM 700 O O . SER A 1 86 ? 49.164 1.974 -16.191 1.00 31.08 86 SER A O 1
ATOM 702 N N . ARG A 1 87 ? 46.934 2.316 -16.227 1.00 34.25 87 ARG A N 1
ATOM 703 C CA . ARG A 1 87 ? 46.909 3.779 -16.033 1.00 34.25 87 ARG A CA 1
ATOM 704 C C . ARG A 1 87 ? 45.897 4.189 -14.949 1.00 34.25 87 ARG A C 1
ATOM 706 O O . ARG A 1 87 ? 45.226 5.204 -15.083 1.00 34.25 87 ARG A O 1
ATOM 713 N N . PHE A 1 88 ? 45.784 3.403 -13.876 1.00 31.94 88 PHE A N 1
ATOM 714 C CA . PHE A 1 88 ? 44.945 3.748 -12.714 1.00 31.94 88 PHE A CA 1
ATOM 715 C C . PHE A 1 88 ? 45.651 3.559 -11.363 1.00 31.94 88 PHE A C 1
ATOM 717 O O . PHE A 1 88 ? 45.003 3.400 -10.339 1.00 31.94 88 PHE A O 1
ATOM 724 N N . ALA A 1 89 ? 46.981 3.648 -11.332 1.00 35.31 89 ALA A N 1
ATOM 725 C CA . ALA A 1 89 ? 47.727 3.815 -10.087 1.00 35.31 89 ALA A CA 1
ATOM 726 C C . ALA A 1 89 ? 47.949 5.314 -9.828 1.00 35.31 89 ALA A C 1
ATOM 728 O O . ALA A 1 89 ? 49.020 5.829 -10.129 1.00 35.31 89 ALA A O 1
ATOM 729 N N . GLN A 1 90 ? 46.912 6.033 -9.378 1.00 32.81 90 GLN A N 1
ATOM 730 C CA . GLN A 1 90 ? 47.066 7.385 -8.799 1.00 32.81 90 GLN A CA 1
ATOM 731 C C . GLN A 1 90 ? 45.864 7.894 -7.973 1.00 32.81 90 GLN A C 1
ATOM 733 O O . GLN A 1 90 ? 45.785 9.081 -7.680 1.00 32.81 90 GLN A O 1
ATOM 738 N N . PHE A 1 91 ? 44.947 7.020 -7.544 1.00 33.12 91 PHE A N 1
ATOM 739 C CA . PHE A 1 91 ? 43.883 7.387 -6.588 1.00 33.12 91 PHE A CA 1
ATOM 740 C C . PHE A 1 91 ? 43.721 6.380 -5.441 1.00 33.12 91 PHE A C 1
ATOM 742 O O . PHE A 1 91 ? 42.679 6.321 -4.792 1.00 33.12 91 PHE A O 1
ATOM 749 N N . GLU A 1 92 ? 44.770 5.617 -5.142 1.00 33.09 92 GLU A N 1
ATOM 750 C CA . GLU A 1 92 ? 44.904 4.965 -3.841 1.00 33.09 92 GLU A CA 1
ATOM 751 C C . GLU A 1 92 ? 45.480 5.993 -2.875 1.00 33.09 92 GLU A C 1
ATOM 753 O O . GLU A 1 92 ? 46.687 6.200 -2.825 1.00 33.09 92 GLU A O 1
ATOM 758 N N . ASN A 1 93 ? 44.580 6.736 -2.233 1.00 43.12 93 ASN A N 1
ATOM 759 C CA . ASN A 1 93 ? 44.667 7.297 -0.882 1.00 43.12 93 ASN A CA 1
ATOM 760 C C . ASN A 1 93 ? 43.758 8.531 -0.800 1.00 43.12 93 ASN A C 1
ATOM 762 O O . ASN A 1 93 ? 43.962 9.527 -1.489 1.00 43.12 93 ASN A O 1
ATOM 766 N N . ASN A 1 94 ? 42.763 8.434 0.088 1.00 40.31 94 ASN A N 1
ATOM 767 C CA . ASN A 1 94 ? 41.749 9.430 0.463 1.00 40.31 94 ASN A CA 1
ATOM 768 C C . ASN A 1 94 ? 40.494 9.505 -0.432 1.00 40.31 94 ASN A C 1
ATOM 770 O O . ASN A 1 94 ? 40.337 10.407 -1.251 1.00 40.31 94 ASN A O 1
ATOM 774 N N . SER A 1 95 ? 39.524 8.614 -0.182 1.00 34.38 95 SER A N 1
ATOM 775 C CA . SER A 1 95 ? 38.119 8.813 -0.580 1.00 34.38 95 SER A CA 1
ATOM 776 C C . SER A 1 95 ? 37.202 8.927 0.649 1.00 34.38 95 SER A C 1
ATOM 778 O O . SER A 1 95 ? 37.070 7.960 1.396 1.00 34.38 95 SER A O 1
ATOM 780 N N . PRO A 1 96 ? 36.513 10.068 0.857 1.00 36.41 96 PRO A N 1
ATOM 781 C CA . PRO A 1 96 ? 35.549 10.279 1.937 1.00 36.41 96 PRO A CA 1
ATOM 782 C C . PRO A 1 96 ? 34.147 9.777 1.535 1.00 36.41 96 PRO A C 1
ATOM 784 O O . PRO A 1 96 ? 33.188 10.547 1.508 1.00 36.41 96 PRO A O 1
ATOM 787 N N . LEU A 1 97 ? 34.026 8.495 1.171 1.00 31.77 97 LEU A N 1
ATOM 788 C CA . LEU A 1 97 ? 32.802 7.916 0.583 1.00 31.77 97 LEU A CA 1
ATOM 789 C C . LEU A 1 97 ? 32.118 6.828 1.429 1.00 31.77 97 LEU A C 1
ATOM 791 O O . LEU A 1 97 ? 31.061 6.336 1.042 1.00 31.77 97 LEU A O 1
ATOM 795 N N . GLU A 1 98 ? 32.622 6.506 2.623 1.00 36.06 98 GLU A N 1
ATOM 796 C CA . GLU A 1 98 ? 31.987 5.503 3.501 1.00 36.06 98 GLU A CA 1
ATOM 797 C C . GLU A 1 98 ? 30.694 5.980 4.193 1.00 36.06 98 GLU A C 1
ATOM 799 O O . GLU A 1 98 ? 29.983 5.181 4.798 1.00 36.06 98 GLU A O 1
ATOM 804 N N . ASN A 1 99 ? 30.311 7.253 4.049 1.00 40.38 99 ASN A N 1
ATOM 805 C CA . ASN A 1 99 ? 29.138 7.813 4.733 1.00 40.38 99 ASN A CA 1
ATOM 806 C C . ASN A 1 99 ? 27.873 7.954 3.865 1.00 40.38 99 ASN A C 1
ATOM 808 O O . ASN A 1 99 ? 26.851 8.415 4.371 1.00 40.38 99 ASN A O 1
ATOM 812 N N . GLU A 1 100 ? 27.881 7.555 2.587 1.00 33.47 100 GLU A N 1
ATOM 813 C CA . GLU A 1 100 ? 26.724 7.785 1.695 1.00 33.47 100 GLU A CA 1
ATOM 814 C C . GLU A 1 100 ? 25.739 6.605 1.568 1.00 33.47 100 GLU A C 1
ATOM 816 O O . GLU A 1 100 ? 24.681 6.759 0.955 1.00 33.47 100 GLU A O 1
ATOM 821 N N . PHE A 1 101 ? 26.004 5.454 2.200 1.00 33.22 101 PHE A N 1
ATOM 822 C CA . PHE A 1 101 ? 25.125 4.271 2.107 1.00 33.22 101 PHE A CA 1
ATOM 823 C C . PHE A 1 101 ? 24.408 3.873 3.408 1.00 33.22 101 PHE A C 1
ATOM 825 O O . PHE A 1 101 ? 23.619 2.928 3.402 1.00 33.22 101 PHE A O 1
ATOM 832 N N . ALA A 1 102 ? 24.593 4.611 4.507 1.00 39.16 102 ALA A N 1
ATOM 833 C CA . ALA A 1 102 ? 23.923 4.318 5.780 1.00 39.16 102 ALA A CA 1
ATOM 834 C C . ALA A 1 102 ? 22.414 4.663 5.793 1.00 39.16 102 ALA A C 1
ATOM 836 O O . ALA A 1 102 ? 21.667 4.110 6.597 1.00 39.16 102 ALA A O 1
ATOM 837 N N . ASP A 1 103 ? 21.946 5.512 4.868 1.00 38.53 103 ASP A N 1
ATOM 838 C CA . ASP A 1 103 ? 20.571 6.043 4.847 1.00 38.53 103 ASP A CA 1
ATOM 839 C C . ASP A 1 103 ? 19.666 5.433 3.756 1.00 38.53 103 ASP A C 1
ATOM 841 O O . ASP A 1 103 ? 18.638 6.003 3.365 1.00 38.53 103 ASP A O 1
ATOM 845 N N . VAL A 1 104 ? 19.989 4.234 3.259 1.00 37.91 104 VAL A N 1
ATOM 846 C CA . VAL A 1 104 ? 19.051 3.488 2.410 1.00 37.91 104 VAL A CA 1
ATOM 847 C C . VAL A 1 104 ? 17.992 2.839 3.297 1.00 37.91 104 VAL A C 1
ATOM 849 O O . VAL A 1 104 ? 18.219 1.824 3.948 1.00 37.91 104 VAL A O 1
ATOM 852 N N . ASN A 1 105 ? 16.785 3.406 3.299 1.00 40.62 105 ASN A N 1
ATOM 853 C CA . ASN A 1 105 ? 15.610 2.759 3.878 1.00 40.62 105 ASN A CA 1
ATOM 854 C C . ASN A 1 105 ? 15.222 1.529 3.027 1.00 40.62 105 ASN A C 1
ATOM 856 O O . ASN A 1 105 ? 14.430 1.630 2.083 1.00 40.62 105 ASN A O 1
ATOM 860 N N . VAL A 1 106 ? 15.817 0.382 3.365 1.00 43.53 106 VAL A N 1
ATOM 861 C CA . VAL A 1 106 ? 15.671 -0.918 2.686 1.00 43.53 106 VAL A CA 1
ATOM 862 C C . VAL A 1 106 ? 14.203 -1.368 2.614 1.00 43.53 106 VAL A C 1
ATOM 864 O O . VAL A 1 106 ? 13.794 -1.967 1.616 1.00 43.53 106 VAL A O 1
ATOM 867 N N . ASP A 1 107 ? 13.360 -0.957 3.571 1.00 39.78 107 ASP A N 1
ATOM 868 C CA . ASP A 1 107 ? 11.924 -1.273 3.578 1.00 39.78 107 ASP A CA 1
ATOM 869 C C . ASP A 1 107 ? 11.195 -0.717 2.341 1.00 39.78 107 ASP A C 1
ATOM 871 O O . ASP A 1 107 ? 10.221 -1.300 1.864 1.00 39.78 107 ASP A O 1
ATOM 875 N N . LYS A 1 108 ? 11.648 0.408 1.771 1.00 40.56 108 LYS A N 1
ATOM 876 C CA . LYS A 1 108 ? 11.022 1.012 0.579 1.00 40.56 108 LYS A CA 1
ATOM 877 C C . LYS A 1 108 ? 11.438 0.353 -0.733 1.00 40.56 108 LYS A C 1
ATOM 879 O O . LYS A 1 108 ? 10.663 0.400 -1.689 1.00 40.56 108 LYS A O 1
ATOM 884 N N . LEU A 1 109 ? 12.638 -0.220 -0.795 1.00 35.34 109 LEU A N 1
ATOM 885 C CA . LEU A 1 109 ? 13.163 -0.848 -2.008 1.00 35.34 109 LEU A CA 1
ATOM 886 C C . LEU A 1 109 ? 12.524 -2.232 -2.213 1.00 35.34 109 LEU A C 1
ATOM 888 O O . LEU A 1 109 ? 12.064 -2.550 -3.307 1.00 35.34 109 LEU A O 1
ATOM 892 N N . VAL A 1 110 ? 12.367 -2.992 -1.125 1.00 41.72 110 VAL A N 1
ATOM 893 C CA . VAL A 1 110 ? 11.787 -4.347 -1.132 1.00 41.72 110 VAL A CA 1
ATOM 894 C C . VAL A 1 110 ? 10.274 -4.329 -1.376 1.00 41.72 110 VAL A C 1
ATOM 896 O O . VAL A 1 110 ? 9.757 -5.135 -2.146 1.00 41.72 110 VAL A O 1
ATOM 899 N N . ASN A 1 111 ? 9.552 -3.342 -0.832 1.00 38.00 111 ASN A N 1
ATOM 900 C CA . ASN A 1 111 ? 8.120 -3.170 -1.114 1.00 38.00 111 ASN A CA 1
ATOM 901 C C . ASN A 1 111 ? 7.812 -2.859 -2.595 1.00 38.00 111 ASN A C 1
ATOM 903 O O . ASN A 1 111 ? 6.682 -3.070 -3.039 1.00 38.00 111 ASN A O 1
ATOM 907 N N . ASN A 1 112 ? 8.793 -2.373 -3.365 1.00 35.91 112 ASN A N 1
ATOM 908 C CA . ASN A 1 112 ? 8.647 -2.174 -4.808 1.00 35.91 112 ASN A CA 1
ATOM 909 C C . ASN A 1 112 ? 9.018 -3.427 -5.622 1.00 35.91 112 ASN A C 1
ATOM 911 O O . ASN A 1 112 ? 8.395 -3.644 -6.657 1.00 35.91 112 ASN A O 1
ATOM 915 N N . ALA A 1 113 ? 9.950 -4.264 -5.146 1.00 35.62 113 ALA A N 1
ATOM 916 C CA . ALA A 1 113 ? 10.312 -5.540 -5.780 1.00 35.62 113 ALA A CA 1
ATOM 917 C C . ALA A 1 113 ? 9.240 -6.637 -5.591 1.00 35.62 113 ALA A C 1
ATOM 919 O O . ALA A 1 113 ? 9.075 -7.504 -6.438 1.00 35.62 113 ALA A O 1
ATOM 920 N N . LEU A 1 114 ? 8.421 -6.548 -4.536 1.00 39.94 114 LEU A N 1
ATOM 921 C CA . LEU A 1 114 ? 7.285 -7.451 -4.274 1.00 39.94 114 LEU A CA 1
ATOM 922 C C . LEU A 1 114 ? 6.058 -7.231 -5.194 1.00 39.94 114 LEU A C 1
ATOM 924 O O . LEU A 1 114 ? 4.984 -7.775 -4.931 1.00 39.94 114 LEU A O 1
ATOM 928 N N . ARG A 1 115 ? 6.173 -6.409 -6.248 1.00 38.50 115 ARG A N 1
ATOM 929 C CA . ARG A 1 115 ? 5.100 -6.169 -7.235 1.00 38.50 115 ARG A CA 1
ATOM 930 C C . ARG A 1 115 ? 5.181 -7.044 -8.483 1.00 38.50 115 ARG A C 1
ATOM 932 O O . ARG A 1 115 ? 4.238 -7.011 -9.272 1.00 38.50 115 ARG A O 1
ATOM 939 N N . GLU A 1 116 ? 6.242 -7.823 -8.649 1.00 31.25 116 GLU A N 1
ATOM 940 C CA . GLU A 1 116 ? 6.388 -8.731 -9.786 1.00 31.25 116 GLU A CA 1
ATOM 941 C C . GLU A 1 116 ? 6.102 -10.179 -9.353 1.00 31.25 116 GLU A C 1
ATOM 943 O O . GLU A 1 116 ? 6.556 -10.602 -8.288 1.00 31.25 116 GLU A O 1
ATOM 948 N N . PRO A 1 117 ? 5.298 -10.946 -10.112 1.00 32.41 117 PRO A N 1
ATOM 949 C CA . PRO A 1 117 ? 5.070 -12.351 -9.810 1.00 32.41 117 PRO A CA 1
ATOM 950 C C . PRO A 1 117 ? 6.346 -13.158 -10.077 1.00 32.41 117 PRO A C 1
ATOM 952 O O . PRO A 1 117 ? 6.840 -13.192 -11.201 1.00 32.41 117 PRO A O 1
ATOM 955 N N . ILE A 1 118 ? 6.849 -13.838 -9.045 1.00 36.28 118 ILE A N 1
ATOM 956 C CA . ILE A 1 118 ? 7.889 -14.863 -9.179 1.00 36.28 118 ILE A CA 1
ATOM 957 C C . ILE A 1 118 ? 7.262 -16.065 -9.896 1.00 36.28 118 ILE A C 1
ATOM 959 O O . ILE A 1 118 ? 6.205 -16.561 -9.491 1.00 36.28 118 ILE A O 1
ATOM 963 N N . ASN A 1 119 ? 7.889 -16.503 -10.986 1.00 30.52 119 ASN A N 1
ATOM 964 C CA . ASN A 1 119 ? 7.444 -17.647 -11.770 1.00 30.52 119 ASN A CA 1
ATOM 965 C C . ASN A 1 119 ? 7.681 -18.934 -10.962 1.00 30.52 119 ASN A C 1
ATOM 967 O O . ASN A 1 119 ? 8.817 -19.267 -10.654 1.00 30.52 119 ASN A O 1
ATOM 971 N N . THR A 1 120 ? 6.609 -19.623 -10.572 1.00 39.06 120 THR A N 1
ATOM 972 C CA . THR A 1 120 ? 6.648 -20.837 -9.728 1.00 39.06 120 THR A CA 1
ATOM 973 C C . THR A 1 120 ? 6.526 -22.127 -10.539 1.00 39.06 120 THR A C 1
ATOM 975 O O . THR A 1 120 ? 6.396 -23.200 -9.965 1.00 39.06 120 THR A O 1
ATOM 978 N N . SER A 1 121 ? 6.619 -22.048 -11.871 1.00 36.56 121 SER A N 1
ATOM 979 C CA . SER A 1 121 ? 6.444 -23.194 -12.771 1.00 36.56 121 SER A CA 1
ATOM 980 C C . SER A 1 121 ? 7.587 -24.222 -12.759 1.00 36.56 121 SER A C 1
ATOM 982 O O . SER A 1 121 ? 7.566 -25.133 -13.576 1.00 36.56 121 SER A O 1
ATOM 984 N N . GLU A 1 122 ? 8.588 -24.082 -11.888 1.00 36.62 122 GLU A N 1
ATOM 985 C CA . GLU A 1 122 ? 9.716 -25.024 -11.770 1.00 36.62 122 GLU A CA 1
ATOM 986 C C . GLU A 1 122 ? 9.587 -26.009 -10.595 1.00 36.62 122 GLU A C 1
ATOM 988 O O . GLU A 1 122 ? 10.476 -26.828 -10.395 1.00 36.62 122 GLU A O 1
ATOM 993 N N . PHE A 1 123 ? 8.486 -25.988 -9.832 1.00 41.31 123 PHE A N 1
ATOM 994 C CA . PHE A 1 123 ? 8.361 -26.803 -8.610 1.00 41.31 123 PHE A CA 1
ATOM 995 C C . PHE A 1 123 ? 7.313 -27.922 -8.650 1.00 41.31 123 PHE A C 1
ATOM 997 O O . PHE A 1 123 ? 7.121 -28.583 -7.630 1.00 41.31 123 PHE A O 1
ATOM 1004 N N . ASP A 1 124 ? 6.671 -28.180 -9.791 1.00 37.62 124 ASP A N 1
ATOM 1005 C CA . ASP A 1 124 ? 5.540 -29.121 -9.836 1.00 37.62 124 ASP A CA 1
ATOM 1006 C C . ASP A 1 124 ? 5.897 -30.562 -10.241 1.00 37.62 124 ASP A C 1
ATOM 1008 O O . ASP A 1 124 ? 5.024 -31.420 -10.196 1.00 37.62 124 ASP A O 1
ATOM 1012 N N . ASN A 1 125 ? 7.155 -30.887 -10.561 1.00 42.91 125 ASN A N 1
ATOM 1013 C CA . ASN A 1 125 ? 7.513 -32.240 -11.012 1.00 42.91 125 ASN A CA 1
ATOM 1014 C C . ASN A 1 125 ? 8.762 -32.795 -10.322 1.00 42.91 125 ASN A C 1
ATOM 1016 O O . ASN A 1 125 ? 9.810 -32.906 -10.948 1.00 42.91 125 ASN A O 1
ATOM 1020 N N . MET A 1 126 ? 8.647 -33.204 -9.056 1.00 30.19 126 MET A N 1
ATOM 1021 C CA . MET A 1 126 ? 9.509 -34.266 -8.528 1.00 30.19 126 MET A CA 1
ATOM 1022 C C . MET A 1 126 ? 8.695 -35.233 -7.676 1.00 30.19 126 MET A C 1
ATOM 1024 O O . MET A 1 126 ? 8.080 -34.859 -6.679 1.00 30.19 126 MET A O 1
ATOM 1028 N N . ASN A 1 127 ? 8.691 -36.484 -8.130 1.00 34.91 127 ASN A N 1
ATOM 1029 C CA . ASN A 1 127 ? 8.070 -37.617 -7.471 1.00 34.91 127 ASN A CA 1
ATOM 1030 C C . ASN A 1 127 ? 8.794 -37.846 -6.135 1.00 34.91 127 ASN A C 1
ATOM 1032 O O . ASN A 1 127 ? 10.004 -38.068 -6.104 1.00 34.91 127 ASN A O 1
ATOM 1036 N N . LEU A 1 128 ? 8.061 -37.708 -5.033 1.00 31.72 128 LEU A N 1
ATOM 1037 C CA . LEU A 1 128 ? 8.570 -37.869 -3.676 1.00 31.72 128 LEU A CA 1
ATOM 1038 C C . LEU A 1 128 ? 8.848 -39.352 -3.416 1.00 31.72 128 LEU A C 1
ATOM 1040 O O . LEU A 1 128 ? 7.917 -40.152 -3.388 1.00 31.72 128 LEU A O 1
ATOM 1044 N N . THR A 1 129 ? 10.099 -39.715 -3.143 1.00 31.42 129 THR A N 1
ATOM 1045 C CA . THR A 1 129 ? 10.353 -40.873 -2.283 1.00 31.42 129 THR A CA 1
ATOM 1046 C C . THR A 1 129 ? 10.085 -40.446 -0.834 1.00 31.42 129 THR A C 1
ATOM 1048 O O . THR A 1 129 ? 10.498 -39.349 -0.434 1.00 31.42 129 THR A O 1
ATOM 1051 N N . PRO A 1 130 ? 9.346 -41.239 -0.038 1.00 35.03 130 PRO A N 1
ATOM 1052 C CA . PRO A 1 130 ? 9.074 -40.896 1.349 1.00 35.03 130 PRO A CA 1
ATOM 1053 C C . PRO A 1 130 ? 10.395 -40.922 2.118 1.00 35.03 130 PRO A C 1
ATOM 1055 O O . PRO A 1 130 ? 11.048 -41.953 2.266 1.00 35.03 130 PRO A O 1
ATOM 1058 N N . ILE A 1 131 ? 10.818 -39.748 2.572 1.00 39.47 131 ILE A N 1
ATOM 1059 C CA . ILE A 1 131 ? 11.952 -39.612 3.478 1.00 39.47 131 ILE A CA 1
ATOM 1060 C C . ILE A 1 131 ? 11.494 -40.196 4.807 1.00 39.47 131 ILE A C 1
ATOM 1062 O O . ILE A 1 131 ? 10.467 -39.780 5.335 1.00 39.47 131 ILE A O 1
ATOM 1066 N N . ASN A 1 132 ? 12.246 -41.172 5.306 1.00 45.50 132 ASN A N 1
ATOM 1067 C CA . ASN A 1 132 ? 11.969 -41.897 6.537 1.00 45.50 132 ASN A CA 1
ATOM 1068 C C . ASN A 1 132 ? 11.926 -40.912 7.725 1.00 45.50 132 ASN A C 1
ATOM 1070 O O . ASN A 1 132 ? 12.966 -40.544 8.274 1.00 45.50 132 ASN A O 1
ATOM 1074 N N . GLU A 1 133 ? 10.722 -40.440 8.074 1.00 46.22 133 GLU A N 1
ATOM 1075 C CA . GLU A 1 133 ? 10.451 -39.457 9.138 1.00 46.22 133 GLU A CA 1
ATOM 1076 C C . GLU A 1 133 ? 11.079 -39.877 10.473 1.00 46.22 133 GLU A C 1
ATOM 1078 O O . GLU A 1 133 ? 11.579 -39.030 11.210 1.00 46.22 133 GLU A O 1
ATOM 1083 N N . ALA A 1 134 ? 11.196 -41.185 10.718 1.00 44.06 134 ALA A N 1
ATOM 1084 C CA . ALA A 1 134 ? 11.814 -41.742 11.914 1.00 44.06 134 ALA A CA 1
ATOM 1085 C C . ALA A 1 134 ? 13.306 -41.392 12.063 1.00 44.06 134 ALA A C 1
ATOM 1087 O O . ALA A 1 134 ? 13.773 -41.189 13.179 1.00 44.06 134 ALA A O 1
ATOM 1088 N N . ALA A 1 135 ? 14.070 -41.273 10.971 1.00 46.84 135 ALA A N 1
ATOM 1089 C CA . ALA A 1 135 ? 15.495 -40.931 11.050 1.00 46.84 135 ALA A CA 1
ATOM 1090 C C . ALA A 1 135 ? 15.717 -39.445 11.383 1.00 46.84 135 ALA A C 1
ATOM 1092 O O . ALA A 1 135 ? 16.681 -39.087 12.059 1.00 46.84 135 ALA A O 1
ATOM 1093 N N . PHE A 1 136 ? 14.799 -38.581 10.943 1.00 46.91 136 PHE A N 1
ATOM 1094 C CA . PHE A 1 136 ? 14.836 -37.150 11.236 1.00 46.91 136 PHE A CA 1
ATOM 1095 C C . PHE A 1 136 ? 14.297 -36.844 12.640 1.00 46.91 136 PHE A C 1
ATOM 1097 O O . PHE A 1 136 ? 14.879 -36.025 13.348 1.00 46.91 136 PHE A O 1
ATOM 1104 N N . GLU A 1 137 ? 13.244 -37.541 13.081 1.00 47.00 137 GLU A N 1
ATOM 1105 C CA . GLU A 1 137 ? 12.759 -37.440 14.461 1.00 47.00 137 GLU A CA 1
ATOM 1106 C C . GLU A 1 137 ? 13.758 -38.004 15.471 1.00 47.00 137 GLU A C 1
ATOM 1108 O O . GLU A 1 137 ? 13.942 -37.401 16.523 1.00 47.00 137 GLU A O 1
ATOM 1113 N N . LYS A 1 138 ? 14.486 -39.079 15.144 1.00 45.56 138 LYS A N 1
ATOM 1114 C CA . LYS A 1 138 ? 15.534 -39.624 16.021 1.00 45.56 138 LYS A CA 1
ATOM 1115 C C . LYS A 1 138 ? 16.712 -38.653 16.188 1.00 45.56 138 LYS A C 1
ATOM 1117 O O . LYS A 1 138 ? 17.151 -38.426 17.310 1.00 45.56 138 LYS A O 1
ATOM 1122 N N . GLY A 1 139 ? 17.126 -37.972 15.114 1.00 45.72 139 GLY A N 1
ATOM 1123 C CA . GLY A 1 139 ? 18.139 -36.906 15.182 1.00 45.72 139 GLY A CA 1
ATOM 1124 C C . GLY A 1 139 ? 17.688 -35.637 15.928 1.00 45.72 139 GLY A C 1
ATOM 1125 O O . GLY A 1 139 ? 18.524 -34.883 16.422 1.00 45.72 139 GLY A O 1
ATOM 1126 N N . LEU A 1 140 ? 16.376 -35.398 16.041 1.00 45.81 140 LEU A N 1
ATOM 1127 C CA . LEU A 1 140 ? 15.789 -34.313 16.841 1.00 45.81 140 LEU A CA 1
ATOM 1128 C C . LEU A 1 140 ? 15.515 -34.725 18.298 1.00 45.81 140 LEU A C 1
ATOM 1130 O O . LEU A 1 140 ? 15.594 -33.875 19.181 1.00 45.81 140 LEU A O 1
ATOM 1134 N N . ALA A 1 141 ? 15.225 -36.003 18.553 1.00 43.44 141 ALA A N 1
ATOM 1135 C CA . ALA A 1 141 ? 14.983 -36.564 19.883 1.00 43.44 141 ALA A CA 1
ATOM 1136 C C . ALA A 1 141 ? 16.280 -36.794 20.680 1.00 43.44 141 ALA A C 1
ATOM 1138 O O . ALA A 1 141 ? 16.260 -36.731 21.907 1.00 43.44 141 ALA A O 1
ATOM 1139 N N . GLU A 1 142 ? 17.415 -36.991 20.002 1.00 43.66 142 GLU A N 1
ATOM 1140 C CA . GLU A 1 142 ? 18.743 -37.057 20.631 1.00 43.66 142 GLU A CA 1
ATOM 1141 C C . GLU A 1 142 ? 19.273 -35.676 21.075 1.00 43.66 142 GLU A C 1
ATOM 1143 O O . GLU A 1 142 ? 20.210 -35.590 21.870 1.00 43.66 142 GLU A O 1
ATOM 1148 N N . MET A 1 143 ? 18.643 -34.571 20.651 1.00 45.50 143 MET A N 1
ATOM 1149 C CA . MET A 1 143 ? 18.919 -33.244 21.207 1.00 45.50 143 MET A CA 1
ATOM 1150 C C . MET A 1 143 ? 18.060 -32.992 22.446 1.00 45.50 143 MET A C 1
ATOM 1152 O O . MET A 1 143 ? 16.902 -32.587 22.363 1.00 45.50 143 MET A O 1
ATOM 1156 N N . ASN A 1 144 ? 18.663 -33.187 23.619 1.00 37.72 144 ASN A N 1
ATOM 1157 C CA . ASN A 1 144 ? 18.029 -32.925 24.908 1.00 37.72 144 ASN A CA 1
ATOM 1158 C C . ASN A 1 144 ? 17.516 -31.461 25.001 1.00 37.72 144 ASN A C 1
ATOM 1160 O O . ASN A 1 144 ? 18.333 -30.529 25.025 1.00 37.72 144 ASN A O 1
ATOM 1164 N N . PRO A 1 145 ? 16.192 -31.224 25.123 1.00 46.25 145 PRO A N 1
ATOM 1165 C CA . PRO A 1 145 ? 15.600 -29.883 25.130 1.00 46.25 145 PRO A CA 1
ATOM 1166 C C . PRO A 1 145 ? 15.975 -29.036 26.358 1.00 46.25 145 PRO A C 1
ATOM 1168 O O . PRO A 1 145 ? 15.790 -27.817 26.330 1.00 46.25 145 PRO A O 1
ATOM 1171 N N . ASN A 1 146 ? 16.562 -29.631 27.403 1.00 39.09 146 ASN A N 1
ATOM 1172 C CA . ASN A 1 146 ? 17.032 -28.897 28.583 1.00 39.09 146 ASN A CA 1
ATOM 1173 C C . ASN A 1 146 ? 18.413 -28.243 28.399 1.00 39.09 146 ASN A C 1
ATOM 1175 O O . ASN A 1 146 ? 18.735 -27.298 29.112 1.00 39.09 146 ASN A O 1
ATOM 1179 N N . THR A 1 147 ? 19.193 -28.629 27.384 1.00 41.09 147 THR A N 1
ATOM 1180 C CA . THR A 1 147 ? 20.488 -27.976 27.099 1.00 41.09 147 THR A CA 1
ATOM 1181 C C . THR A 1 147 ? 20.348 -26.637 26.360 1.00 41.09 147 THR A C 1
ATOM 1183 O O . THR A 1 147 ? 21.270 -25.828 26.341 1.00 41.09 147 THR A O 1
ATOM 1186 N N . ILE A 1 148 ? 19.180 -26.323 25.790 1.00 43.69 148 ILE A N 1
ATOM 1187 C CA . ILE A 1 148 ? 18.990 -25.106 24.977 1.00 43.69 148 ILE A CA 1
ATOM 1188 C C . ILE A 1 148 ? 18.801 -23.844 25.847 1.00 43.69 148 ILE A C 1
ATOM 1190 O O . ILE A 1 148 ? 19.052 -22.733 25.373 1.00 43.69 148 ILE A O 1
ATOM 1194 N N . ASN A 1 149 ? 18.437 -23.995 27.128 1.00 40.84 149 ASN A N 1
ATOM 1195 C CA . ASN A 1 149 ? 18.192 -22.867 28.037 1.00 40.84 149 ASN A CA 1
ATOM 1196 C C . ASN A 1 149 ? 19.296 -22.619 29.083 1.00 40.84 149 ASN A C 1
ATOM 1198 O O . ASN A 1 149 ? 19.349 -21.513 29.616 1.00 40.84 149 ASN A O 1
ATOM 1202 N N . GLU A 1 150 ? 20.213 -23.560 29.332 1.00 35.06 150 GLU A N 1
ATOM 1203 C CA . GLU A 1 150 ? 21.342 -23.343 30.262 1.00 35.06 150 GLU A CA 1
ATOM 1204 C C . GLU A 1 150 ? 22.575 -22.692 29.609 1.00 35.06 150 GLU A C 1
ATOM 1206 O O . GLU A 1 150 ? 23.331 -21.991 30.277 1.00 35.06 150 GLU A O 1
ATOM 1211 N N . PHE A 1 151 ? 22.740 -22.785 28.285 1.00 40.00 151 PHE A N 1
ATOM 1212 C CA . PHE A 1 151 ? 23.865 -22.148 27.577 1.00 40.00 151 PHE A CA 1
ATOM 1213 C C . PHE A 1 151 ? 23.606 -20.699 27.127 1.00 40.00 151 PHE A C 1
ATOM 1215 O O . PHE A 1 151 ? 24.472 -20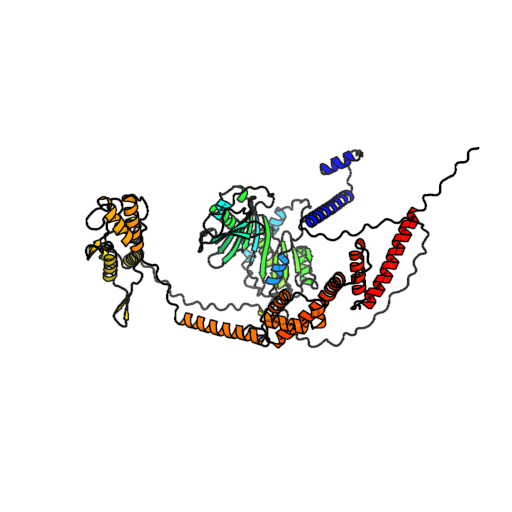.067 26.521 1.00 40.00 151 PHE A O 1
ATOM 1222 N N . GLY A 1 152 ? 22.434 -20.133 27.437 1.00 40.88 152 GLY A N 1
ATOM 1223 C CA . GLY A 1 152 ? 22.088 -18.744 27.105 1.00 40.88 152 GLY A CA 1
ATOM 1224 C C . GLY A 1 152 ? 22.854 -17.682 27.906 1.00 40.88 152 GLY A C 1
ATOM 1225 O O . GLY A 1 152 ? 22.746 -16.498 27.589 1.00 40.88 152 GLY A O 1
ATOM 1226 N N . ALA A 1 153 ? 23.615 -18.081 28.929 1.00 39.44 153 ALA A N 1
ATOM 1227 C CA . ALA A 1 153 ? 24.270 -17.169 29.866 1.00 39.44 153 ALA A CA 1
ATOM 1228 C C . ALA A 1 153 ? 25.750 -16.858 29.557 1.00 39.44 153 ALA A C 1
ATOM 1230 O O . ALA A 1 153 ? 26.307 -15.974 30.202 1.00 39.44 153 ALA A O 1
ATOM 1231 N N . LEU A 1 154 ? 26.390 -17.530 28.587 1.00 43.38 154 LEU A N 1
ATOM 1232 C CA . LEU A 1 154 ? 27.853 -17.452 28.390 1.00 43.38 154 LEU A CA 1
ATOM 1233 C C . LEU A 1 154 ? 28.315 -16.986 26.998 1.00 43.38 154 LEU A C 1
ATOM 1235 O O . LEU A 1 154 ? 29.499 -17.065 26.687 1.00 43.38 154 LEU A O 1
ATOM 1239 N N . THR A 1 155 ? 27.424 -16.468 26.147 1.00 56.94 155 THR A N 1
ATOM 1240 C CA . THR A 1 155 ? 27.827 -15.892 24.852 1.00 56.94 155 THR A CA 1
ATOM 1241 C C . THR A 1 155 ? 27.399 -14.435 24.740 1.00 56.94 155 THR A C 1
ATOM 1243 O O . THR A 1 155 ? 26.213 -14.139 24.843 1.00 56.94 155 THR A O 1
ATOM 1246 N N . ASP A 1 156 ? 28.338 -13.535 24.434 1.00 73.44 156 ASP A N 1
ATOM 1247 C CA . ASP A 1 156 ? 28.062 -12.114 24.164 1.00 73.44 156 ASP A CA 1
ATOM 1248 C C . ASP A 1 156 ? 27.152 -11.875 22.932 1.00 73.44 156 ASP A C 1
ATOM 1250 O O . ASP A 1 156 ? 26.679 -10.755 22.701 1.00 73.44 156 ASP A O 1
ATOM 1254 N N . LEU A 1 157 ? 26.906 -12.913 22.121 1.00 82.88 157 LEU A N 1
ATOM 1255 C CA . LEU A 1 157 ? 26.039 -12.866 20.947 1.00 82.88 157 LEU A CA 1
ATOM 1256 C C . LEU A 1 157 ? 24.551 -12.865 21.344 1.00 82.88 157 LEU A C 1
ATOM 1258 O O . LEU A 1 157 ? 23.994 -13.873 21.778 1.00 82.88 157 LEU A O 1
ATOM 1262 N N . GLU A 1 158 ? 23.876 -11.744 21.103 1.00 86.38 158 GLU A N 1
ATOM 1263 C CA . GLU A 1 158 ? 22.434 -11.574 21.265 1.00 86.38 158 GLU A CA 1
ATOM 1264 C C . GLU A 1 158 ? 21.723 -11.725 19.912 1.00 86.38 158 GLU A C 1
ATOM 1266 O O . GLU A 1 158 ? 21.988 -10.995 18.951 1.00 86.38 158 GLU A O 1
ATOM 1271 N N . ILE A 1 159 ? 20.753 -12.638 19.853 1.00 87.62 159 ILE A N 1
ATOM 1272 C CA . ILE A 1 159 ? 19.888 -12.856 18.690 1.00 87.62 159 ILE A CA 1
ATOM 1273 C C . ILE A 1 159 ? 18.499 -12.330 19.041 1.00 87.62 159 ILE A C 1
ATOM 1275 O O . ILE A 1 159 ? 17.894 -12.733 20.034 1.00 87.62 159 ILE A O 1
ATOM 1279 N N . SER A 1 160 ? 17.985 -11.394 18.247 1.00 88.44 160 SER A N 1
ATOM 1280 C CA . SER A 1 160 ? 16.657 -10.828 18.495 1.00 88.44 160 SER A CA 1
ATOM 1281 C C . SER A 1 160 ? 15.536 -11.838 18.204 1.00 88.44 160 SER A C 1
ATOM 1283 O O . SER A 1 160 ? 15.710 -12.722 17.359 1.00 88.44 160 SER A O 1
ATOM 1285 N N . PRO A 1 161 ? 14.367 -11.699 18.863 1.00 87.19 161 PRO A N 1
ATOM 1286 C CA . PRO A 1 161 ? 13.198 -12.519 18.565 1.00 87.19 161 PRO A CA 1
ATOM 1287 C C . PRO A 1 161 ? 12.768 -12.392 17.101 1.00 87.19 161 PRO A C 1
ATOM 1289 O O . PRO A 1 161 ? 12.921 -11.321 16.500 1.00 87.19 161 PRO A O 1
ATOM 1292 N N . LEU A 1 162 ? 12.167 -13.454 16.560 1.00 87.25 162 LEU A N 1
ATOM 1293 C CA . LEU A 1 162 ? 11.554 -13.439 15.234 1.00 87.25 162 LEU A CA 1
ATOM 1294 C C . LEU A 1 162 ? 10.529 -12.302 15.135 1.00 87.25 162 LEU A C 1
ATOM 1296 O O . LEU A 1 162 ? 9.572 -12.232 15.906 1.00 87.25 162 LEU A O 1
ATOM 1300 N N . LYS A 1 163 ? 10.727 -11.410 14.163 1.00 87.50 163 LYS A N 1
ATOM 1301 C CA . LYS A 1 163 ? 9.771 -10.368 13.790 1.00 87.50 163 LYS A CA 1
ATOM 1302 C C . LYS A 1 163 ? 9.035 -10.826 12.535 1.00 87.50 163 LYS A C 1
ATOM 1304 O O . LYS A 1 163 ? 9.574 -10.681 11.434 1.00 87.50 163 LYS A O 1
ATOM 1309 N N . PRO A 1 164 ? 7.836 -11.398 12.675 1.00 83.00 164 PRO A N 1
ATOM 1310 C CA . PRO A 1 164 ? 7.054 -11.832 11.530 1.00 83.00 164 PRO A CA 1
ATOM 1311 C C . PRO A 1 164 ? 6.610 -10.621 10.689 1.00 83.00 164 PRO A C 1
ATOM 1313 O O . PRO A 1 164 ? 6.319 -9.545 11.217 1.00 83.00 164 PRO A O 1
ATOM 1316 N N . GLY A 1 165 ? 6.592 -10.792 9.369 1.00 80.75 165 GLY A N 1
ATOM 1317 C CA . GLY A 1 165 ? 6.163 -9.788 8.401 1.00 80.75 165 GLY A CA 1
ATOM 1318 C C . GLY A 1 165 ? 4.650 -9.793 8.164 1.00 80.75 165 GLY A C 1
ATOM 1319 O O . GLY A 1 165 ? 3.848 -10.118 9.041 1.00 80.75 165 GLY A O 1
ATOM 1320 N N . LEU A 1 166 ? 4.250 -9.415 6.948 1.00 83.81 166 LEU A N 1
ATOM 1321 C CA . LEU A 1 166 ? 2.870 -9.546 6.480 1.00 83.81 166 LEU A CA 1
ATOM 1322 C C . LEU A 1 166 ? 2.678 -10.941 5.872 1.00 83.81 166 LEU A C 1
ATOM 1324 O O . LEU A 1 166 ? 3.450 -11.327 4.996 1.00 83.81 166 LEU A O 1
ATOM 1328 N N . PHE A 1 167 ? 1.631 -11.666 6.268 1.00 88.38 167 PHE A N 1
ATOM 1329 C CA . PHE A 1 167 ? 1.218 -12.861 5.536 1.00 88.38 167 PHE A CA 1
ATOM 1330 C C . PHE A 1 167 ? 0.206 -12.513 4.449 1.00 88.38 167 PHE A C 1
ATOM 1332 O O . PHE A 1 167 ? -0.720 -11.719 4.652 1.00 88.38 167 PHE A O 1
ATOM 1339 N N . VAL A 1 168 ? 0.377 -13.154 3.295 1.00 90.19 168 VAL A N 1
ATOM 1340 C CA . VAL A 1 168 ? -0.571 -13.132 2.186 1.00 90.19 168 VAL A CA 1
ATOM 1341 C C . VAL A 1 168 ? -1.118 -14.539 2.004 1.00 90.19 168 VAL A C 1
ATOM 1343 O O . VAL A 1 168 ? -0.427 -15.413 1.485 1.00 90.19 168 VAL A O 1
ATOM 1346 N N . GLY A 1 169 ? -2.357 -14.749 2.436 1.00 90.88 169 GLY A N 1
ATOM 1347 C CA . GLY A 1 169 ? -3.037 -16.043 2.381 1.00 90.88 169 GLY A CA 1
ATOM 1348 C C . GLY A 1 169 ? -4.280 -15.984 1.505 1.00 90.88 169 GLY A C 1
ATOM 1349 O O . GLY A 1 169 ? -5.020 -15.004 1.562 1.00 90.88 169 GLY A O 1
ATOM 1350 N N . THR A 1 170 ? -4.522 -17.010 0.696 1.00 92.56 170 THR A N 1
ATOM 1351 C CA . THR A 1 170 ? -5.730 -17.137 -0.128 1.00 92.56 170 THR A CA 1
ATOM 1352 C C . THR A 1 170 ? -6.514 -18.369 0.288 1.00 92.56 170 THR A C 1
ATOM 1354 O O . THR A 1 170 ? -5.939 -19.425 0.508 1.00 92.56 170 THR A O 1
ATOM 1357 N N . ILE A 1 171 ? -7.829 -18.235 0.370 1.00 93.00 171 ILE A N 1
ATOM 1358 C CA . ILE A 1 171 ? -8.762 -19.349 0.517 1.00 93.00 171 ILE A CA 1
ATOM 1359 C C . ILE A 1 171 ? -9.410 -19.592 -0.839 1.00 93.00 171 ILE A C 1
ATOM 1361 O O . ILE A 1 171 ? -9.780 -18.631 -1.527 1.00 93.00 171 ILE A O 1
ATOM 1365 N N . ASN A 1 172 ? -9.562 -20.867 -1.199 1.00 91.62 172 ASN A N 1
ATOM 1366 C CA . ASN A 1 172 ? -10.171 -21.310 -2.451 1.00 91.62 172 ASN A CA 1
ATOM 1367 C C . ASN A 1 172 ? -9.429 -20.784 -3.690 1.00 91.62 172 ASN A C 1
ATOM 1369 O O . ASN A 1 172 ? -10.039 -20.293 -4.646 1.00 91.62 172 ASN A O 1
ATOM 1373 N N . LYS A 1 173 ? -8.091 -20.853 -3.688 1.00 87.81 173 LYS A N 1
ATOM 1374 C CA . LYS A 1 173 ? -7.250 -20.329 -4.778 1.00 87.81 173 LYS A CA 1
ATOM 1375 C C . LYS A 1 173 ? -7.648 -20.897 -6.144 1.00 87.81 173 LYS A C 1
ATOM 1377 O O . LYS A 1 173 ? -7.645 -20.146 -7.124 1.00 87.81 173 LYS A O 1
ATOM 1382 N N . SER A 1 174 ?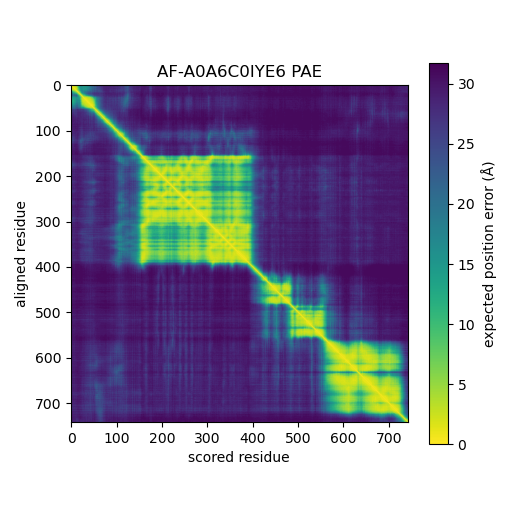 -8.072 -22.160 -6.181 1.00 86.38 174 SER A N 1
ATOM 1383 C CA . SER A 1 174 ? -8.530 -22.897 -7.366 1.00 86.38 174 SER A CA 1
ATOM 1384 C C . SER A 1 174 ? -9.876 -22.438 -7.944 1.00 86.38 174 SER A C 1
ATOM 1386 O O . SER A 1 174 ? -10.192 -22.789 -9.076 1.00 86.38 174 SER A O 1
ATOM 1388 N N . PHE A 1 175 ? -10.679 -21.635 -7.233 1.00 89.00 175 PHE A N 1
ATOM 1389 C CA . PHE A 1 175 ? -12.017 -21.275 -7.723 1.00 89.00 175 PHE A CA 1
ATOM 1390 C C . PHE A 1 175 ? -11.965 -20.459 -9.030 1.00 89.00 175 PHE A C 1
ATOM 1392 O O . PHE A 1 175 ? -11.089 -19.619 -9.244 1.00 89.00 175 PHE A O 1
ATOM 1399 N N . GLY A 1 176 ? -12.914 -20.696 -9.931 1.00 84.00 176 GLY A N 1
ATOM 1400 C CA . GLY A 1 176 ? -12.985 -20.020 -11.226 1.00 84.00 176 GLY A CA 1
ATOM 1401 C C . GLY A 1 176 ? -13.625 -18.628 -11.161 1.00 84.00 176 GLY A C 1
ATOM 1402 O O . GLY A 1 176 ? -13.531 -17.903 -10.167 1.00 84.00 176 GLY A O 1
ATOM 1403 N N . LYS A 1 177 ? -14.294 -18.241 -12.251 1.00 85.44 177 LYS A N 1
ATOM 1404 C CA . LYS A 1 177 ? -15.089 -16.999 -12.348 1.00 85.44 177 LYS A CA 1
ATOM 1405 C C . LYS A 1 177 ? -16.544 -17.166 -11.885 1.00 85.44 177 LYS A C 1
ATOM 1407 O O . LYS A 1 177 ? -17.286 -16.189 -11.890 1.00 85.44 177 LYS A O 1
ATOM 1412 N N . GLU A 1 178 ? -16.939 -18.381 -11.521 1.00 88.38 178 GLU A N 1
ATOM 1413 C CA . GLU A 1 178 ? -18.298 -18.724 -11.109 1.00 88.38 178 GLU A CA 1
ATOM 1414 C C . GLU A 1 178 ? -18.728 -17.929 -9.870 1.00 88.38 178 GLU A C 1
ATOM 1416 O O . GLU A 1 178 ? -17.951 -17.767 -8.932 1.00 88.38 178 GLU A O 1
ATOM 1421 N N . VAL A 1 179 ? -19.957 -17.412 -9.874 1.00 88.88 179 VAL A N 1
ATOM 1422 C CA . VAL A 1 179 ? -20.520 -16.646 -8.757 1.00 88.88 179 VAL A CA 1
ATOM 1423 C C . VAL A 1 179 ? -21.028 -17.616 -7.697 1.00 88.88 179 VAL A C 1
ATOM 1425 O O . VAL A 1 179 ? -21.922 -18.404 -7.971 1.00 88.88 179 VAL A O 1
ATOM 1428 N N . ARG A 1 180 ? -20.468 -17.534 -6.487 1.00 89.06 180 ARG A N 1
ATOM 1429 C CA . ARG A 1 180 ? -20.777 -18.450 -5.372 1.00 89.06 180 ARG A CA 1
ATOM 1430 C C . ARG A 1 180 ? -21.193 -17.735 -4.089 1.00 89.06 180 ARG A C 1
ATOM 1432 O O . ARG A 1 180 ? -21.612 -18.383 -3.142 1.00 89.06 180 ARG A O 1
ATOM 1439 N N . LEU A 1 181 ? -21.035 -16.411 -4.037 1.00 90.81 181 LEU A N 1
ATOM 1440 C CA . LEU A 1 181 ? -21.247 -15.623 -2.829 1.00 90.81 181 LEU A CA 1
ATOM 1441 C C . LEU A 1 181 ? -21.952 -14.303 -3.148 1.00 90.81 181 LEU A C 1
ATOM 1443 O O . LEU A 1 181 ? -21.519 -13.563 -4.040 1.00 90.81 181 LEU A O 1
ATOM 1447 N N . ASP A 1 182 ? -22.997 -13.981 -2.385 1.00 89.50 182 ASP A N 1
ATOM 1448 C CA . ASP A 1 182 ? -23.605 -12.652 -2.414 1.00 89.50 182 ASP A CA 1
ATOM 1449 C C . ASP A 1 182 ? -22.833 -11.686 -1.505 1.00 89.50 182 ASP A C 1
ATOM 1451 O O . ASP A 1 182 ? -22.609 -11.922 -0.318 1.00 89.50 182 ASP A O 1
ATOM 1455 N N . LEU A 1 183 ? -22.406 -10.565 -2.083 1.00 92.44 183 LEU A N 1
ATOM 1456 C CA . LEU A 1 183 ? -21.592 -9.560 -1.408 1.00 92.44 183 LEU A CA 1
ATOM 1457 C C . LEU A 1 183 ? -22.434 -8.491 -0.701 1.00 92.44 183 LEU A C 1
ATOM 1459 O O . LEU A 1 183 ? -21.917 -7.789 0.172 1.00 92.44 183 LEU A O 1
ATOM 1463 N N . LEU A 1 184 ? -23.711 -8.340 -1.066 1.00 91.00 184 LEU A N 1
ATOM 1464 C CA . LEU A 1 184 ? -24.585 -7.310 -0.498 1.00 91.00 184 LEU A CA 1
ATOM 1465 C C . LEU A 1 184 ? -24.811 -7.485 1.014 1.00 91.00 184 LEU A C 1
ATOM 1467 O O . LEU A 1 184 ? -24.646 -6.494 1.737 1.00 91.00 184 LEU A O 1
ATOM 1471 N N . PRO A 1 185 ? -25.093 -8.698 1.539 1.00 91.56 185 PRO A N 1
ATOM 1472 C CA . PRO A 1 185 ? -25.268 -8.907 2.973 1.00 91.56 185 PRO A CA 1
ATOM 1473 C C . PRO A 1 185 ? -24.015 -8.527 3.763 1.00 91.56 185 PRO A C 1
ATOM 1475 O O . PRO A 1 185 ? -24.121 -7.923 4.826 1.00 91.56 185 PRO A O 1
ATOM 1478 N N . ILE A 1 186 ? -22.834 -8.814 3.208 1.00 92.75 186 ILE A N 1
ATOM 1479 C CA . ILE A 1 186 ? -21.531 -8.525 3.818 1.00 92.75 186 ILE A CA 1
ATOM 1480 C C . ILE A 1 186 ? -21.306 -7.010 3.914 1.00 92.75 186 ILE A C 1
ATOM 1482 O O . ILE A 1 186 ? -20.869 -6.506 4.947 1.00 92.75 186 ILE A O 1
ATOM 1486 N N . LEU A 1 187 ? -21.636 -6.260 2.857 1.00 91.75 187 LEU A N 1
ATOM 1487 C CA . LEU A 1 187 ? -21.485 -4.800 2.826 1.00 91.75 187 LEU A CA 1
ATOM 1488 C C . LEU A 1 187 ? -22.398 -4.083 3.824 1.00 91.75 187 LEU A C 1
ATOM 1490 O O . LEU A 1 187 ? -22.008 -3.053 4.371 1.00 91.75 187 LEU A O 1
ATOM 1494 N N . MET A 1 188 ? -23.590 -4.625 4.077 1.00 89.62 188 MET A N 1
ATOM 1495 C CA . MET A 1 188 ? -24.549 -4.044 5.020 1.00 89.62 188 MET A CA 1
ATOM 1496 C C . MET A 1 188 ? -24.206 -4.314 6.490 1.00 89.62 188 MET A C 1
ATOM 1498 O O . MET A 1 188 ? -24.781 -3.683 7.381 1.00 89.62 188 MET A O 1
ATOM 1502 N N . LYS A 1 189 ? -23.268 -5.225 6.779 1.00 91.75 189 LYS A N 1
ATOM 1503 C CA . LYS A 1 189 ? -22.837 -5.503 8.153 1.00 91.75 189 LYS A CA 1
ATOM 1504 C C . LYS A 1 189 ? -22.097 -4.311 8.737 1.00 91.75 189 LYS A C 1
ATOM 1506 O O . LYS A 1 189 ? -21.205 -3.736 8.121 1.00 91.75 189 LYS A O 1
ATOM 1511 N N . LYS A 1 190 ? -22.419 -3.977 9.983 1.00 90.81 190 LYS A N 1
ATOM 1512 C CA . LYS A 1 190 ? -21.740 -2.907 10.711 1.00 90.81 190 LYS A CA 1
ATOM 1513 C C . LYS A 1 190 ? -20.311 -3.326 11.081 1.00 90.81 190 LYS A C 1
ATOM 1515 O O . LYS A 1 190 ? -20.157 -4.392 11.677 1.00 90.81 190 LYS A O 1
ATOM 1520 N N . PRO A 1 191 ? -19.285 -2.488 10.825 1.00 93.19 191 PRO A N 1
ATOM 1521 C CA . PRO A 1 191 ? -17.936 -2.730 11.322 1.00 93.19 191 PRO A CA 1
ATOM 1522 C C . PRO A 1 191 ? -17.939 -2.910 12.840 1.00 93.19 191 PRO A C 1
ATOM 1524 O O . PRO A 1 191 ? -18.388 -2.033 13.590 1.00 93.19 191 PRO A O 1
ATOM 1527 N N . LEU A 1 192 ? -17.464 -4.068 13.282 1.00 92.31 192 LEU A N 1
ATOM 1528 C CA . LEU A 1 192 ? -17.414 -4.425 14.688 1.00 92.31 192 LEU A CA 1
ATOM 1529 C C . LEU A 1 192 ? -16.255 -3.730 15.402 1.00 92.31 192 LEU A C 1
ATOM 1531 O O . LEU A 1 192 ? -15.186 -3.511 14.832 1.00 92.31 192 LEU A O 1
ATOM 1535 N N . GLY A 1 193 ? -16.493 -3.383 16.670 1.00 89.19 193 GLY A N 1
ATOM 1536 C CA . GLY A 1 193 ? -15.473 -2.810 17.541 1.00 89.19 193 GLY A CA 1
ATOM 1537 C C . GLY A 1 193 ? -14.383 -3.811 17.924 1.00 89.19 193 GLY A C 1
ATOM 1538 O O . GLY A 1 193 ? -14.334 -4.919 17.403 1.00 89.19 193 GLY A O 1
ATOM 1539 N N . LYS A 1 194 ? -13.535 -3.431 18.884 1.00 92.00 194 LYS A N 1
ATOM 1540 C CA . LYS A 1 194 ? -12.493 -4.310 19.418 1.00 92.00 194 LYS A CA 1
ATOM 1541 C C . LYS A 1 194 ? -13.135 -5.543 20.072 1.00 92.00 194 LYS A C 1
ATOM 1543 O O . LYS A 1 194 ? -13.732 -5.418 21.139 1.00 92.00 194 LYS A O 1
ATOM 1548 N N . ILE A 1 195 ? -12.999 -6.702 19.434 1.00 93.06 195 ILE A N 1
ATOM 1549 C CA . ILE A 1 195 ? -13.537 -7.997 19.871 1.00 93.06 195 ILE A CA 1
ATOM 1550 C C . ILE A 1 195 ? -12.377 -8.963 20.136 1.00 93.06 195 ILE A C 1
ATOM 1552 O O . ILE A 1 195 ? -11.448 -9.007 19.327 1.00 93.06 195 ILE A O 1
ATOM 1556 N N . PRO A 1 196 ? -12.397 -9.729 21.242 1.00 92.44 196 PRO A N 1
ATOM 1557 C CA . PRO A 1 196 ? -11.428 -10.796 21.472 1.00 92.44 196 PRO A CA 1
ATOM 1558 C C . PRO A 1 196 ? -11.664 -11.968 20.510 1.00 92.44 196 PRO A C 1
ATOM 1560 O O . PRO A 1 196 ? -12.797 -12.412 20.342 1.00 92.44 196 PRO A O 1
ATOM 1563 N N . ILE A 1 197 ? -10.594 -12.488 19.909 1.00 91.06 197 ILE A N 1
ATOM 1564 C CA . ILE A 1 197 ? -10.643 -13.622 18.965 1.00 91.06 197 ILE A CA 1
ATOM 1565 C C . ILE A 1 197 ? -9.953 -14.887 19.501 1.00 91.06 197 ILE A C 1
ATOM 1567 O O . ILE A 1 197 ? -9.815 -15.862 18.776 1.00 91.06 197 ILE A O 1
ATOM 1571 N N . GLY A 1 198 ? -9.514 -14.874 20.763 1.00 86.62 198 GLY A N 1
ATOM 1572 C CA . GLY A 1 198 ? -8.756 -15.962 21.390 1.00 86.62 198 GLY A CA 1
ATOM 1573 C C . GLY A 1 198 ? -7.250 -15.690 21.454 1.00 86.62 198 GLY A C 1
ATOM 1574 O O . GLY A 1 198 ? -6.747 -14.768 20.820 1.00 86.62 198 GLY A O 1
ATOM 1575 N N . GLN A 1 199 ? -6.533 -16.464 22.278 1.00 84.81 199 GLN A N 1
ATOM 1576 C CA . GLN A 1 199 ? -5.073 -16.361 22.481 1.00 84.81 199 GLN A CA 1
ATOM 1577 C C . GLN A 1 199 ? -4.575 -14.945 22.848 1.00 84.81 199 GLN A C 1
ATOM 1579 O O . GLN A 1 199 ? -3.480 -14.538 22.476 1.00 84.81 199 GLN A O 1
ATOM 1584 N N . GLY A 1 200 ? -5.397 -14.164 23.562 1.00 84.88 200 GLY A N 1
ATOM 1585 C CA . GLY A 1 200 ? -5.072 -12.779 23.931 1.00 84.88 200 GLY A CA 1
ATOM 1586 C C . GLY A 1 200 ? -5.126 -11.775 22.770 1.00 84.88 200 GLY A C 1
ATOM 1587 O O . GLY A 1 200 ? -4.785 -10.609 22.962 1.00 84.88 200 GLY A O 1
ATOM 1588 N N . LEU A 1 201 ? -5.579 -12.195 21.584 1.00 90.62 201 LEU A N 1
ATOM 1589 C CA . LEU A 1 201 ? -5.703 -11.346 20.406 1.00 90.62 201 LEU A CA 1
ATOM 1590 C C . LEU A 1 201 ? -7.077 -10.684 20.327 1.00 90.62 201 LEU A C 1
ATOM 1592 O O . LEU A 1 201 ? -8.110 -11.253 20.686 1.00 90.62 201 LEU A O 1
ATOM 1596 N N . TYR A 1 202 ? -7.077 -9.472 19.786 1.00 93.00 202 TYR A N 1
ATOM 1597 C CA . TYR A 1 202 ? -8.257 -8.662 19.541 1.00 93.00 202 TYR A CA 1
ATOM 1598 C C . TYR A 1 202 ? -8.260 -8.155 18.105 1.00 93.00 202 TYR A C 1
ATOM 1600 O O . TYR A 1 202 ? -7.231 -7.689 17.613 1.00 93.00 202 TYR A O 1
ATOM 1608 N N . ILE A 1 203 ? -9.431 -8.149 17.474 1.00 94.19 203 ILE A N 1
ATOM 1609 C CA . ILE A 1 203 ? -9.653 -7.553 16.156 1.00 94.19 203 ILE A CA 1
ATOM 1610 C C . ILE A 1 203 ? -10.601 -6.364 16.290 1.00 94.19 203 ILE A C 1
ATOM 1612 O O . ILE A 1 203 ? -11.650 -6.470 16.916 1.00 94.19 203 ILE A O 1
ATOM 1616 N N . ASP A 1 204 ? -10.242 -5.230 15.690 1.00 93.12 204 ASP A N 1
ATOM 1617 C CA . ASP A 1 204 ? -11.129 -4.076 15.492 1.00 93.12 204 ASP A CA 1
ATOM 1618 C C . ASP A 1 204 ? -11.340 -3.865 13.991 1.00 93.12 204 ASP A C 1
ATOM 1620 O O . ASP A 1 204 ? -10.376 -3.746 13.229 1.00 93.12 204 ASP A O 1
ATOM 1624 N N . THR A 1 205 ? -12.598 -3.831 13.548 1.00 94.50 205 THR A N 1
ATOM 1625 C CA . THR A 1 205 ? -12.933 -3.603 12.138 1.00 94.50 205 THR A CA 1
ATOM 1626 C C . THR A 1 205 ? -13.182 -2.120 11.914 1.00 94.50 205 THR A C 1
ATOM 1628 O O . THR A 1 205 ? -14.096 -1.523 12.482 1.00 94.50 205 THR A O 1
ATOM 1631 N N . LYS A 1 206 ? -12.358 -1.504 11.068 1.00 92.62 206 LYS A N 1
ATOM 1632 C CA . LYS A 1 206 ? -12.388 -0.055 10.834 1.00 92.62 206 LYS A CA 1
ATOM 1633 C C . LYS A 1 206 ? -13.388 0.323 9.752 1.00 92.62 206 LYS A C 1
ATOM 1635 O O . LYS A 1 206 ? -14.174 1.260 9.918 1.00 92.62 206 LYS A O 1
ATOM 1640 N N . GLU A 1 207 ? -13.336 -0.395 8.637 1.00 93.38 207 GLU A N 1
ATOM 1641 C CA . GLU A 1 207 ? -14.078 -0.044 7.434 1.00 93.38 207 GLU A CA 1
ATOM 1642 C C . GLU A 1 207 ? -14.328 -1.270 6.554 1.00 93.38 207 GLU A C 1
ATOM 1644 O O . GLU A 1 207 ? -13.470 -2.142 6.428 1.00 93.38 207 GLU A O 1
ATOM 1649 N N . ILE A 1 208 ? -15.495 -1.298 5.917 1.00 95.12 208 ILE A N 1
ATOM 1650 C CA . ILE A 1 208 ? -15.882 -2.277 4.900 1.00 95.12 208 ILE A CA 1
ATOM 1651 C C . ILE A 1 208 ? -16.128 -1.512 3.595 1.00 95.12 208 ILE A C 1
ATOM 1653 O O . ILE A 1 208 ? -16.834 -0.507 3.608 1.00 95.12 208 ILE A O 1
ATOM 1657 N N . LYS A 1 209 ? -15.554 -1.941 2.467 1.00 94.38 209 LYS A N 1
ATOM 1658 C CA . LYS A 1 209 ? -15.707 -1.288 1.152 1.00 94.38 209 LYS A CA 1
ATOM 1659 C C . LYS A 1 209 ? -16.178 -2.255 0.082 1.00 94.38 209 LYS A C 1
ATOM 1661 O O . LYS A 1 209 ? -15.588 -3.312 -0.093 1.00 94.38 209 LYS A O 1
ATOM 1666 N N . GLY A 1 210 ? -17.155 -1.839 -0.711 1.00 94.62 210 GLY A N 1
ATOM 1667 C CA . GLY A 1 210 ? -17.552 -2.510 -1.943 1.00 94.62 210 GLY A CA 1
ATOM 1668 C C . GLY A 1 210 ? -16.756 -1.973 -3.124 1.00 94.62 210 GLY A C 1
ATOM 1669 O O . GLY A 1 210 ? -16.803 -0.774 -3.421 1.00 94.62 210 GLY A O 1
ATOM 1670 N N . ILE A 1 211 ? -16.032 -2.855 -3.807 1.00 93.06 211 ILE A N 1
ATOM 1671 C CA . ILE A 1 211 ? -15.226 -2.529 -4.985 1.00 93.06 211 ILE A CA 1
ATOM 1672 C C . ILE A 1 211 ? -15.946 -2.996 -6.245 1.00 93.06 211 ILE A C 1
ATOM 1674 O O . ILE A 1 211 ? -16.401 -4.135 -6.314 1.00 93.06 211 ILE A O 1
ATOM 1678 N N . TYR A 1 212 ? -16.030 -2.125 -7.249 1.00 90.12 212 TYR A N 1
ATOM 1679 C CA . TYR A 1 212 ? -16.676 -2.397 -8.534 1.00 90.12 212 TYR A CA 1
ATOM 1680 C C . TYR A 1 212 ? -15.820 -1.896 -9.709 1.00 90.12 212 TYR A C 1
ATOM 1682 O O . TYR A 1 212 ? -15.001 -0.980 -9.560 1.00 90.12 212 TYR A O 1
ATOM 1690 N N . GLY A 1 213 ? -16.025 -2.490 -10.889 1.00 81.75 213 GLY A N 1
ATOM 1691 C CA . GLY A 1 213 ? -15.317 -2.135 -12.122 1.00 81.75 213 GLY A CA 1
ATOM 1692 C C . GLY A 1 213 ? -13.790 -2.173 -11.973 1.00 81.75 213 GLY A C 1
ATOM 1693 O O . GLY A 1 213 ? -13.234 -3.088 -11.372 1.00 81.75 213 GLY A O 1
ATOM 1694 N N . GLN A 1 214 ? -13.108 -1.146 -12.486 1.00 82.25 214 GLN A N 1
ATOM 1695 C CA . GLN A 1 214 ? -11.653 -0.959 -12.377 1.00 82.25 214 GLN A CA 1
ATOM 1696 C C . GLN A 1 214 ? -11.233 -0.485 -10.969 1.00 82.25 214 GLN A C 1
ATOM 1698 O O . GLN A 1 214 ? -10.723 0.621 -10.800 1.00 82.25 214 GLN A O 1
ATOM 1703 N N . PHE A 1 215 ? -11.484 -1.305 -9.946 1.00 82.69 215 PHE A N 1
ATOM 1704 C CA . PHE A 1 215 ? -11.073 -1.074 -8.552 1.00 82.69 215 PHE A CA 1
ATOM 1705 C C . PHE A 1 215 ? -11.625 0.202 -7.890 1.00 82.69 215 PHE A C 1
ATOM 1707 O O . PHE A 1 215 ? -11.018 0.753 -6.969 1.00 82.69 215 PHE A O 1
ATOM 1714 N N . LYS A 1 216 ? -12.797 0.681 -8.316 1.00 87.00 216 LYS A N 1
ATOM 1715 C CA . LYS A 1 216 ? -13.428 1.867 -7.721 1.00 87.00 216 LYS A CA 1
ATOM 1716 C C . LYS A 1 216 ? -14.218 1.476 -6.473 1.00 87.00 216 LYS A C 1
ATOM 1718 O O . LYS A 1 216 ? -14.905 0.460 -6.461 1.00 87.00 216 LYS A O 1
ATOM 1723 N N . THR A 1 217 ? -14.164 2.300 -5.426 1.00 89.62 217 THR A N 1
ATOM 1724 C CA . THR A 1 217 ? -15.030 2.141 -4.244 1.00 89.62 217 THR A CA 1
ATOM 1725 C C . THR A 1 217 ? -16.429 2.658 -4.570 1.00 89.62 217 THR A C 1
ATOM 1727 O O . THR A 1 217 ? -16.587 3.817 -4.953 1.00 89.62 217 THR A O 1
ATOM 1730 N N . GLY A 1 218 ? -17.442 1.796 -4.486 1.00 86.50 218 GLY A N 1
ATOM 1731 C CA . GLY A 1 218 ? -18.839 2.153 -4.774 1.00 86.50 218 GLY A CA 1
ATOM 1732 C C . GLY A 1 218 ? -19.667 2.402 -3.521 1.00 86.50 218 GLY A C 1
ATOM 1733 O O . GLY A 1 218 ? -20.506 3.303 -3.512 1.00 86.50 218 GLY A O 1
ATOM 1734 N N . PHE A 1 219 ? -19.367 1.650 -2.467 1.00 92.44 219 PHE A N 1
ATOM 1735 C CA . PHE A 1 219 ? -19.986 1.747 -1.156 1.00 92.44 219 PHE A CA 1
ATOM 1736 C C . PHE A 1 219 ? -18.909 1.579 -0.087 1.00 92.44 219 PHE A C 1
ATOM 1738 O O . PHE A 1 219 ? -17.966 0.808 -0.278 1.00 92.44 219 PHE A O 1
ATOM 1745 N N . SER A 1 220 ? -19.030 2.290 1.026 1.00 91.62 220 SER A N 1
ATOM 1746 C CA . SER A 1 220 ? -18.212 2.057 2.207 1.00 91.62 220 SER A CA 1
ATOM 1747 C C . SER A 1 220 ? -19.036 2.171 3.476 1.00 91.62 220 SER A C 1
ATOM 1749 O O . SER A 1 220 ? -19.937 2.997 3.579 1.00 91.62 220 SER A O 1
ATOM 1751 N N . HIS A 1 221 ? -18.710 1.351 4.462 1.00 91.81 221 HIS A N 1
ATOM 1752 C CA . HIS A 1 221 ? -19.307 1.399 5.778 1.00 91.81 221 HIS A CA 1
ATOM 1753 C C . HIS A 1 221 ? -18.193 1.545 6.810 1.00 91.81 221 HIS A C 1
ATOM 1755 O O . HIS A 1 221 ? -17.378 0.642 6.995 1.00 91.81 221 HIS A O 1
ATOM 1761 N N . THR A 1 222 ? -18.123 2.712 7.453 1.00 90.12 222 THR A N 1
ATOM 1762 C CA . THR A 1 222 ? -17.159 2.981 8.528 1.00 90.12 222 THR A CA 1
ATOM 1763 C C . THR A 1 222 ? -17.854 2.984 9.881 1.00 90.12 222 THR A C 1
ATOM 1765 O O . THR A 1 222 ? -19.031 3.336 9.997 1.00 90.12 222 THR A O 1
ATOM 1768 N N . LYS A 1 223 ? -17.102 2.631 10.925 1.00 80.75 223 LYS A N 1
ATOM 1769 C CA . LYS A 1 223 ? -17.584 2.629 12.314 1.00 80.75 223 LYS A CA 1
ATOM 1770 C C . LYS A 1 223 ? -18.069 4.009 12.779 1.00 80.75 223 LYS A C 1
ATOM 1772 O O . LYS A 1 223 ? -19.081 4.100 13.467 1.00 80.75 223 LYS A O 1
ATOM 1777 N N . GLU A 1 224 ? -17.358 5.067 12.390 1.00 78.88 224 GLU A N 1
ATOM 1778 C CA . GLU A 1 224 ? -17.625 6.452 12.811 1.00 78.88 224 GLU A CA 1
ATOM 1779 C C . GLU A 1 224 ? -18.572 7.200 11.864 1.00 78.88 224 GLU A C 1
ATOM 1781 O O . GLU A 1 224 ? -19.343 8.052 12.296 1.00 78.88 224 GLU A O 1
ATOM 1786 N N . GLY A 1 225 ? -18.508 6.897 10.564 1.00 76.50 225 GLY A N 1
ATOM 1787 C CA . GLY A 1 225 ? -19.177 7.663 9.513 1.00 76.50 225 GLY A CA 1
ATOM 1788 C C . GLY A 1 225 ? -20.408 6.997 8.901 1.00 76.50 225 GLY A C 1
ATOM 1789 O O . GLY A 1 225 ? -21.002 7.600 8.009 1.00 76.50 225 GLY A O 1
ATOM 1790 N N . GLY A 1 226 ? -20.780 5.790 9.344 1.00 84.19 226 GLY A N 1
ATOM 1791 C CA . GLY A 1 226 ? -21.938 5.060 8.824 1.00 84.19 226 GLY A CA 1
ATOM 1792 C C . GLY A 1 226 ? -21.752 4.565 7.381 1.00 84.19 226 GLY A C 1
ATOM 1793 O O . GLY A 1 226 ? -20.621 4.523 6.885 1.00 84.19 226 GLY A O 1
ATOM 1794 N N . PRO A 1 227 ? -22.828 4.093 6.727 1.00 88.38 227 PRO A N 1
ATOM 1795 C CA . PRO A 1 227 ? -22.796 3.684 5.327 1.00 88.38 227 PRO A CA 1
ATOM 1796 C C . PRO A 1 227 ? -22.767 4.913 4.405 1.00 88.38 227 PRO A C 1
ATOM 1798 O O . PRO A 1 227 ? -23.481 5.891 4.625 1.00 88.38 227 PRO A O 1
ATOM 1801 N N . LYS A 1 228 ? -21.930 4.874 3.368 1.00 87.50 228 LYS A N 1
ATOM 1802 C CA . LYS A 1 228 ? -21.733 5.937 2.377 1.00 87.50 228 LYS A CA 1
ATOM 1803 C C . LYS A 1 228 ? -21.621 5.340 0.976 1.00 87.50 228 LYS A C 1
ATOM 1805 O O . LYS A 1 228 ? -20.984 4.310 0.780 1.00 87.50 228 LYS A O 1
ATOM 1810 N N . GLY A 1 229 ? -22.170 6.033 -0.018 1.00 87.25 229 GLY A N 1
ATOM 1811 C CA . GLY A 1 229 ? -22.151 5.596 -1.418 1.00 87.25 229 GLY A CA 1
ATOM 1812 C C . GLY A 1 229 ? -23.413 4.838 -1.827 1.00 87.25 229 GLY A C 1
ATOM 1813 O O . GLY A 1 229 ? -24.424 4.878 -1.132 1.00 87.25 229 GLY A O 1
ATOM 1814 N N . SER A 1 230 ? -23.363 4.182 -2.986 1.00 85.12 230 SER A N 1
ATOM 1815 C CA . SER A 1 230 ? -24.512 3.481 -3.571 1.00 85.12 230 SER A CA 1
ATOM 1816 C C . SER A 1 230 ? -24.318 1.977 -3.462 1.00 85.12 230 SER A C 1
ATOM 1818 O O . SER A 1 230 ? -23.302 1.458 -3.925 1.00 85.12 230 SER A O 1
ATOM 1820 N N . ILE A 1 231 ? -25.300 1.295 -2.869 1.00 87.56 231 ILE A N 1
ATOM 1821 C CA . ILE A 1 231 ? -25.295 -0.160 -2.697 1.00 87.56 231 ILE A CA 1
ATOM 1822 C C . ILE A 1 231 ? -25.728 -0.914 -3.969 1.00 87.56 231 ILE A C 1
ATOM 1824 O O . ILE A 1 231 ? -25.362 -2.065 -4.157 1.00 87.56 231 ILE A O 1
ATOM 1828 N N . ASN A 1 232 ? -26.418 -0.259 -4.905 1.00 85.00 232 ASN A N 1
ATOM 1829 C CA . ASN A 1 232 ? -26.951 -0.900 -6.118 1.00 85.00 232 ASN A CA 1
ATOM 1830 C C . ASN A 1 232 ? -25.907 -1.026 -7.241 1.00 85.00 232 ASN A C 1
ATOM 1832 O O . ASN A 1 232 ? -26.233 -0.924 -8.422 1.00 85.00 232 ASN A O 1
ATOM 1836 N N . LYS A 1 233 ? -24.626 -1.184 -6.895 1.00 87.62 233 LYS A N 1
ATOM 1837 C CA . LYS A 1 233 ? -23.543 -1.331 -7.874 1.00 87.62 233 LYS A CA 1
ATOM 1838 C C . LYS A 1 233 ? -23.127 -2.797 -8.000 1.00 87.62 233 LYS A C 1
ATOM 1840 O O . LYS A 1 233 ? -23.146 -3.515 -7.004 1.00 87.62 233 LYS A O 1
ATOM 1845 N N . PRO A 1 234 ? -22.684 -3.244 -9.190 1.00 86.75 234 PRO A N 1
ATOM 1846 C CA . PRO A 1 234 ? -22.200 -4.606 -9.387 1.00 86.75 234 PRO A CA 1
ATOM 1847 C C . PRO A 1 234 ? -20.818 -4.769 -8.741 1.00 86.75 234 PRO A C 1
ATOM 1849 O O . PRO A 1 234 ? -19.778 -4.586 -9.380 1.00 86.75 234 PRO A O 1
ATOM 1852 N N . PHE A 1 235 ? -20.797 -5.058 -7.442 1.00 90.94 235 PHE A N 1
ATOM 1853 C CA . PHE A 1 235 ? -19.557 -5.258 -6.701 1.00 90.94 235 PHE A CA 1
ATOM 1854 C C . PHE A 1 235 ? -18.863 -6.555 -7.126 1.00 90.94 235 PHE A C 1
ATOM 1856 O O . PHE A 1 235 ? -19.478 -7.616 -7.206 1.00 90.94 235 PHE A O 1
ATOM 1863 N N . ALA A 1 236 ? -17.558 -6.462 -7.377 1.00 90.81 236 ALA A N 1
ATOM 1864 C CA . ALA A 1 236 ? -16.692 -7.601 -7.664 1.00 90.81 236 ALA A CA 1
ATOM 1865 C C . ALA A 1 236 ? -16.084 -8.195 -6.381 1.00 90.81 236 ALA A C 1
ATOM 1867 O O . ALA A 1 236 ? -15.822 -9.397 -6.310 1.00 90.81 236 ALA A O 1
ATOM 1868 N N . SER A 1 237 ? -15.853 -7.354 -5.366 1.00 93.00 237 SER A N 1
ATOM 1869 C CA . SER A 1 237 ? -15.289 -7.778 -4.081 1.00 93.00 237 SER A CA 1
ATOM 1870 C C . SER A 1 237 ? -15.647 -6.832 -2.938 1.00 93.00 237 SER A C 1
ATOM 1872 O O . SER A 1 237 ? -15.800 -5.627 -3.156 1.00 93.00 237 SER A O 1
ATOM 1874 N N . VAL A 1 238 ? -15.655 -7.359 -1.719 1.00 95.44 238 VAL A N 1
ATOM 1875 C CA . VAL A 1 238 ? -15.736 -6.609 -0.464 1.00 95.44 238 VAL A CA 1
ATOM 1876 C C . VAL A 1 238 ? -14.363 -6.575 0.196 1.00 95.44 238 VAL A C 1
ATOM 1878 O O . VAL A 1 238 ? -13.722 -7.606 0.355 1.00 95.44 238 VAL A O 1
ATOM 1881 N N . GLN A 1 239 ? -13.899 -5.391 0.580 1.00 95.50 239 GLN A N 1
ATOM 1882 C CA . GLN A 1 239 ? -12.660 -5.185 1.321 1.00 95.50 239 GLN A CA 1
ATOM 1883 C C . GLN A 1 239 ? -12.980 -4.850 2.774 1.00 95.50 239 GLN A C 1
ATOM 1885 O O . GLN A 1 239 ? -13.580 -3.813 3.047 1.00 95.50 239 GLN A O 1
ATOM 1890 N N . ILE A 1 240 ? -12.553 -5.698 3.700 1.00 95.44 240 ILE A N 1
ATOM 1891 C CA . ILE A 1 240 ? -12.707 -5.511 5.140 1.00 95.44 240 ILE A CA 1
ATOM 1892 C C . ILE A 1 240 ? -11.346 -5.115 5.707 1.00 95.44 240 ILE A C 1
ATOM 1894 O O . ILE A 1 240 ? -10.391 -5.893 5.681 1.00 95.44 240 ILE A O 1
ATOM 1898 N N . MET A 1 241 ? -11.250 -3.884 6.203 1.00 94.38 241 MET A N 1
ATOM 1899 C CA . MET A 1 241 ? -10.055 -3.365 6.859 1.00 94.38 241 MET A CA 1
ATOM 1900 C C . MET A 1 241 ? -10.139 -3.585 8.361 1.00 94.38 241 MET A C 1
ATOM 1902 O O . MET A 1 241 ? -11.022 -3.050 9.040 1.00 94.38 241 MET A O 1
ATOM 1906 N N . VAL A 1 242 ? -9.175 -4.336 8.878 1.00 94.25 242 VAL A N 1
ATOM 1907 C CA . VAL A 1 242 ? -9.090 -4.722 10.284 1.00 94.25 242 VAL A CA 1
ATOM 1908 C C . VAL A 1 242 ? -7.791 -4.244 10.917 1.00 94.25 242 VAL A C 1
ATOM 1910 O O . VAL A 1 242 ? -6.834 -3.839 10.257 1.00 94.25 242 VAL A O 1
ATOM 1913 N N . THR A 1 243 ? -7.761 -4.229 12.240 1.00 93.44 243 THR A N 1
ATOM 1914 C CA . THR A 1 243 ? -6.545 -4.046 13.028 1.00 93.44 243 THR A CA 1
ATOM 1915 C C . THR A 1 243 ? -6.504 -5.138 14.080 1.00 93.44 243 THR A C 1
ATOM 1917 O O . THR A 1 243 ? -7.416 -5.234 14.899 1.00 93.44 243 THR A O 1
ATOM 1920 N N . VAL A 1 244 ? -5.460 -5.959 14.025 1.00 92.50 244 VAL A N 1
ATOM 1921 C CA . VAL A 1 244 ? -5.201 -7.038 14.982 1.00 92.50 244 VAL A CA 1
ATOM 1922 C C . VAL A 1 244 ? -4.305 -6.479 16.083 1.00 92.50 244 VAL A C 1
ATOM 1924 O O . VAL A 1 244 ? -3.396 -5.700 15.796 1.00 92.50 244 VAL A O 1
ATOM 1927 N N . SER A 1 245 ? -4.561 -6.822 17.343 1.00 91.12 245 SER A N 1
ATOM 1928 C CA . SER A 1 245 ? -3.756 -6.374 18.487 1.00 91.12 245 SER A CA 1
ATOM 1929 C C . SER A 1 245 ? -3.672 -7.434 19.581 1.00 91.12 245 SER A C 1
ATOM 1931 O O . SER A 1 245 ? -4.646 -8.140 19.808 1.00 91.12 245 SER A O 1
ATOM 1933 N N . ASP A 1 246 ? -2.549 -7.497 20.294 1.00 87.69 246 ASP A N 1
ATOM 1934 C CA . ASP A 1 246 ? -2.325 -8.353 21.479 1.00 87.69 246 ASP A CA 1
ATOM 1935 C C . ASP A 1 246 ? -2.541 -7.579 22.803 1.00 87.69 246 ASP A C 1
ATOM 1937 O O . ASP A 1 246 ? -2.270 -8.068 23.895 1.00 87.69 246 ASP A O 1
ATOM 1941 N N . GLY A 1 247 ? -3.011 -6.328 22.709 1.00 80.44 247 GLY A N 1
ATOM 1942 C CA . GLY A 1 247 ? -3.147 -5.395 23.832 1.00 80.44 247 GLY A CA 1
ATOM 1943 C C . GLY A 1 247 ? -1.977 -4.418 23.992 1.00 80.44 247 GLY A C 1
ATOM 1944 O O . GLY A 1 247 ? -2.184 -3.347 24.563 1.00 80.44 247 GLY A O 1
ATOM 1945 N N . VAL A 1 248 ? -0.803 -4.724 23.433 1.00 82.69 248 VAL A N 1
ATOM 1946 C CA . VAL A 1 248 ? 0.403 -3.879 23.473 1.00 82.69 248 VAL A CA 1
ATOM 1947 C C . VAL A 1 248 ? 0.767 -3.387 22.072 1.00 82.69 248 VAL A C 1
ATOM 1949 O O . VAL A 1 248 ? 0.904 -2.187 21.840 1.00 82.69 248 VAL A O 1
ATOM 1952 N N . ASN A 1 249 ? 0.881 -4.316 21.131 1.00 85.56 249 ASN A N 1
ATOM 1953 C CA . ASN A 1 249 ? 1.196 -4.107 19.731 1.00 85.56 249 ASN A CA 1
ATOM 1954 C C . ASN A 1 249 ? -0.074 -4.198 18.881 1.00 85.56 249 ASN A C 1
ATOM 1956 O O . ASN A 1 249 ? -1.051 -4.867 19.228 1.00 85.56 249 ASN A O 1
ATOM 1960 N N . SER A 1 250 ? -0.057 -3.532 17.729 1.00 88.50 250 SER A N 1
ATOM 1961 C CA . SER A 1 250 ? -1.152 -3.605 16.766 1.00 88.50 250 SER A CA 1
ATOM 1962 C C . SER A 1 250 ? -0.632 -3.584 15.340 1.00 88.50 250 SER A C 1
ATOM 1964 O O . SER A 1 250 ? 0.277 -2.811 15.039 1.00 88.50 250 SER A O 1
ATOM 1966 N N . GLN A 1 251 ? -1.240 -4.386 14.471 1.00 88.94 251 GLN A N 1
ATOM 1967 C CA . GLN A 1 251 ? -0.926 -4.450 13.049 1.00 88.94 251 GLN A CA 1
ATOM 1968 C C . GLN A 1 251 ? -2.179 -4.275 12.195 1.00 88.94 251 GLN A C 1
ATOM 1970 O O . GLN A 1 251 ? -3.282 -4.694 12.554 1.00 88.94 251 GLN A O 1
ATOM 1975 N N . GLY A 1 252 ? -1.995 -3.610 11.056 1.00 89.38 252 GLY A N 1
ATOM 1976 C CA . GLY A 1 252 ? -3.042 -3.420 10.062 1.00 89.38 252 GLY A CA 1
ATOM 1977 C C . GLY A 1 252 ? -3.311 -4.695 9.271 1.00 89.38 252 GLY A C 1
ATOM 1978 O O . GLY A 1 252 ? -2.423 -5.522 9.058 1.00 89.38 252 GLY A O 1
ATOM 1979 N N . GLY A 1 253 ? -4.551 -4.823 8.818 1.00 90.31 253 GLY A N 1
ATOM 1980 C CA . GLY A 1 253 ? -5.028 -5.992 8.114 1.00 90.31 253 GLY A CA 1
ATOM 1981 C C . GLY A 1 253 ? -6.057 -5.660 7.047 1.00 90.31 253 GLY A C 1
ATOM 1982 O O . GLY A 1 253 ? -6.864 -4.741 7.203 1.00 90.31 253 GLY A O 1
ATOM 1983 N N . LEU A 1 254 ? -6.028 -6.409 5.951 1.00 93.19 254 LEU A N 1
ATOM 1984 C CA . LEU A 1 254 ? -6.968 -6.300 4.847 1.00 93.19 254 LEU A CA 1
ATOM 1985 C C . LEU A 1 254 ? -7.426 -7.695 4.425 1.00 93.19 254 LEU A C 1
ATOM 1987 O O . LEU A 1 254 ? -6.614 -8.537 4.049 1.00 93.19 254 LEU A O 1
ATOM 1991 N N . CYS A 1 255 ? -8.735 -7.909 4.437 1.00 95.00 255 CYS A N 1
ATOM 1992 C CA . CYS A 1 255 ? -9.371 -9.107 3.915 1.00 95.00 255 CYS A CA 1
ATOM 1993 C C . CYS A 1 255 ? -10.232 -8.738 2.702 1.00 95.00 255 CYS A C 1
ATOM 1995 O O . CYS A 1 255 ? -11.116 -7.891 2.806 1.00 95.00 255 CYS A O 1
ATOM 1997 N N . ASN A 1 256 ? -9.966 -9.349 1.550 1.00 95.06 256 ASN A N 1
ATOM 1998 C CA . ASN A 1 256 ? -10.771 -9.181 0.345 1.00 95.06 256 ASN A CA 1
ATOM 1999 C C . ASN A 1 256 ? -11.613 -10.434 0.118 1.00 95.06 256 ASN A C 1
ATOM 2001 O O . ASN A 1 256 ? -11.054 -11.502 -0.105 1.00 95.06 256 ASN A O 1
ATOM 2005 N N . ILE A 1 257 ? -12.931 -10.285 0.095 1.00 95.19 257 ILE A N 1
ATOM 2006 C CA . ILE A 1 257 ? -13.885 -11.350 -0.211 1.00 95.19 257 ILE A CA 1
ATOM 2007 C C . ILE A 1 257 ? -14.422 -11.111 -1.621 1.00 95.19 257 ILE A C 1
ATOM 2009 O O . ILE A 1 257 ? -14.949 -10.038 -1.914 1.00 95.19 257 ILE A O 1
ATOM 2013 N N . TYR A 1 258 ? -14.266 -12.082 -2.510 1.00 94.62 258 TYR A N 1
ATOM 2014 C CA . TYR A 1 258 ? -14.685 -11.983 -3.905 1.00 94.62 258 TYR A CA 1
ATOM 2015 C C . TYR A 1 258 ? -16.031 -12.668 -4.132 1.00 94.62 258 TYR A C 1
ATOM 2017 O O . TYR A 1 258 ? -16.382 -13.629 -3.451 1.00 94.62 258 TYR A O 1
ATOM 2025 N N . ARG A 1 259 ? -16.767 -12.208 -5.150 1.00 91.62 259 ARG A N 1
ATOM 2026 C CA . ARG A 1 259 ? -18.078 -12.769 -5.523 1.00 91.62 259 ARG A CA 1
ATOM 2027 C C . ARG A 1 259 ? -18.025 -14.259 -5.907 1.00 91.62 259 ARG A C 1
ATOM 2029 O O . ARG A 1 259 ? -19.020 -14.970 -5.813 1.00 91.62 259 ARG A O 1
ATOM 2036 N N . ASN A 1 260 ? -16.856 -14.740 -6.325 1.00 90.69 260 ASN A N 1
ATOM 2037 C CA . ASN A 1 260 ? -16.620 -16.148 -6.636 1.00 90.69 260 ASN A CA 1
ATOM 2038 C C . ASN A 1 260 ? -16.293 -17.018 -5.413 1.00 90.69 260 ASN A C 1
ATOM 2040 O O . ASN A 1 260 ? -15.985 -18.188 -5.585 1.00 90.69 260 ASN A O 1
ATOM 2044 N N . GLY A 1 261 ? -16.317 -16.472 -4.192 1.00 89.31 261 GLY A N 1
ATOM 2045 C CA . GLY A 1 261 ? -16.024 -17.221 -2.967 1.00 89.31 261 GLY A CA 1
ATOM 2046 C C . GLY A 1 261 ? -14.536 -17.318 -2.607 1.00 89.31 261 GLY A C 1
ATOM 2047 O O . GLY A 1 261 ? -14.190 -17.981 -1.630 1.00 89.31 261 GLY A O 1
ATOM 2048 N N . LYS A 1 262 ? -13.642 -16.650 -3.354 1.00 94.31 262 LYS A N 1
ATOM 2049 C CA . LYS A 1 262 ? -12.241 -16.493 -2.935 1.00 94.31 262 LYS A CA 1
ATOM 2050 C C . LYS A 1 262 ? -12.134 -15.492 -1.797 1.00 94.31 262 LYS A C 1
ATOM 2052 O O . LYS A 1 262 ? -12.764 -14.432 -1.844 1.00 94.31 262 LYS A O 1
ATOM 2057 N N . ILE A 1 263 ? -11.257 -15.773 -0.839 1.00 94.56 263 ILE A N 1
ATOM 2058 C CA . ILE A 1 263 ? -10.865 -14.798 0.182 1.00 94.56 263 ILE A CA 1
ATOM 2059 C C . ILE A 1 263 ? -9.358 -14.592 0.128 1.00 94.56 263 ILE A C 1
ATOM 2061 O O . ILE A 1 263 ? -8.600 -15.553 0.135 1.00 94.56 263 ILE A O 1
ATOM 2065 N N . LEU A 1 264 ? -8.917 -13.337 0.092 1.00 93.56 264 LEU A N 1
ATOM 2066 C CA . LEU A 1 264 ? -7.509 -12.964 0.157 1.00 93.56 264 LEU A CA 1
ATOM 2067 C C . LEU A 1 264 ? -7.237 -12.175 1.437 1.00 93.56 264 LEU A C 1
ATOM 2069 O O . LEU A 1 264 ? -7.698 -11.043 1.595 1.00 93.56 264 LEU A O 1
ATOM 2073 N N . PHE A 1 265 ? -6.430 -12.754 2.315 1.00 93.69 265 PHE A N 1
ATOM 2074 C CA . PHE A 1 265 ? -5.931 -12.141 3.534 1.00 93.69 265 PHE A CA 1
ATOM 2075 C C . PHE A 1 265 ? -4.573 -11.493 3.292 1.00 93.69 265 PHE A C 1
ATOM 2077 O O . PHE A 1 265 ? -3.671 -12.093 2.713 1.00 93.69 265 PHE A O 1
ATOM 2084 N N . ARG A 1 266 ? -4.429 -10.265 3.780 1.00 91.88 266 ARG A N 1
ATOM 2085 C CA . ARG A 1 266 ? -3.175 -9.520 3.887 1.00 91.88 266 ARG A CA 1
ATOM 2086 C C . ARG A 1 266 ? -3.116 -8.911 5.276 1.00 91.88 266 ARG A C 1
ATOM 2088 O O . ARG A 1 266 ? -3.666 -7.833 5.488 1.00 91.88 266 ARG A O 1
ATOM 2095 N N . ASN A 1 267 ? -2.505 -9.604 6.228 1.00 88.81 267 ASN A N 1
ATOM 2096 C CA . ASN A 1 267 ? -2.445 -9.143 7.616 1.00 88.81 267 ASN A CA 1
ATOM 2097 C C . ASN A 1 267 ? -1.025 -9.264 8.166 1.00 88.81 267 ASN A C 1
ATOM 2099 O O . ASN A 1 267 ? -0.271 -10.149 7.771 1.00 88.81 267 ASN A O 1
ATOM 2103 N N . GLY A 1 268 ? -0.663 -8.361 9.075 1.00 85.94 268 GLY A N 1
ATOM 2104 C CA . GLY A 1 268 ? 0.541 -8.513 9.889 1.00 85.94 268 GLY A CA 1
ATOM 2105 C C . GLY A 1 268 ? 0.283 -9.427 11.085 1.00 85.94 268 GLY A C 1
ATOM 2106 O O . GLY A 1 268 ? -0.829 -9.460 11.613 1.00 85.94 268 GLY A O 1
ATOM 2107 N N . PHE A 1 269 ? 1.316 -10.137 11.525 1.00 88.00 269 PHE A N 1
ATOM 2108 C CA . PHE A 1 269 ? 1.278 -10.896 12.774 1.00 88.00 269 PHE A CA 1
ATOM 2109 C C . PHE A 1 269 ? 1.542 -9.999 13.986 1.00 88.00 269 PHE A C 1
ATOM 2111 O O . PHE A 1 269 ? 2.237 -8.985 13.888 1.00 88.00 269 PHE A O 1
ATOM 2118 N N . VAL A 1 270 ? 1.012 -10.386 15.147 1.00 85.44 270 VAL A N 1
ATOM 2119 C CA . VAL A 1 270 ? 1.179 -9.633 16.398 1.00 85.44 270 VAL A CA 1
ATOM 2120 C C . VAL A 1 270 ? 1.643 -10.547 17.528 1.00 85.44 270 VAL A C 1
ATOM 2122 O O . VAL A 1 270 ? 1.010 -11.557 17.796 1.00 85.44 270 VAL A O 1
ATOM 2125 N N . GLY A 1 271 ? 2.715 -10.185 18.229 1.00 77.62 271 GLY A N 1
ATOM 2126 C CA . GLY A 1 271 ? 3.260 -11.009 19.311 1.00 77.62 271 GLY A CA 1
ATOM 2127 C C . GLY A 1 271 ? 4.093 -12.192 18.803 1.00 77.62 271 GLY A C 1
ATOM 2128 O O . GLY A 1 271 ? 4.553 -12.193 17.663 1.00 77.62 271 GLY A O 1
ATOM 2129 N N . THR A 1 272 ? 4.328 -13.172 19.677 1.00 70.50 272 THR A N 1
ATOM 2130 C CA . THR A 1 272 ? 5.225 -14.316 19.422 1.00 70.50 272 THR A CA 1
ATOM 2131 C C . THR A 1 272 ? 4.501 -15.561 18.912 1.00 70.50 272 THR A C 1
ATOM 2133 O O . THR A 1 272 ? 5.071 -16.309 18.128 1.00 70.50 272 THR A O 1
ATOM 2136 N N . ASN A 1 273 ? 3.244 -15.781 19.311 1.00 79.88 273 ASN A N 1
ATOM 2137 C CA . ASN A 1 273 ? 2.464 -16.944 18.885 1.00 79.88 273 ASN A CA 1
ATOM 2138 C C . ASN A 1 273 ? 1.798 -16.683 17.527 1.00 79.88 273 ASN A C 1
ATOM 2140 O O . ASN A 1 273 ? 0.666 -16.204 17.470 1.00 79.88 273 ASN A O 1
ATOM 2144 N N . ILE A 1 274 ? 2.518 -16.952 16.438 1.00 84.19 274 ILE A N 1
ATOM 2145 C CA . ILE A 1 274 ? 2.075 -16.638 15.070 1.00 84.19 274 ILE A CA 1
ATOM 2146 C C . ILE A 1 274 ? 1.250 -17.748 14.409 1.00 84.19 274 ILE A C 1
ATOM 2148 O O . ILE A 1 274 ? 0.499 -17.472 13.474 1.00 84.19 274 ILE A O 1
ATOM 2152 N N . THR A 1 275 ? 1.353 -18.981 14.902 1.00 83.62 275 THR A N 1
ATOM 2153 C CA . THR A 1 275 ? 0.892 -20.194 14.209 1.00 83.62 275 THR A CA 1
ATOM 2154 C C . THR A 1 275 ? -0.598 -20.187 13.896 1.00 83.62 275 THR A C 1
ATOM 2156 O O . THR A 1 275 ? -0.999 -20.413 12.756 1.00 83.62 275 THR A O 1
ATOM 2159 N N . ASN A 1 276 ? -1.419 -19.843 14.887 1.00 88.38 276 ASN A N 1
ATOM 2160 C CA . ASN A 1 276 ? -2.875 -19.924 14.776 1.00 88.38 276 ASN A CA 1
ATOM 2161 C C . ASN A 1 276 ? -3.546 -18.592 14.402 1.00 88.38 276 ASN A C 1
ATOM 2163 O O . ASN A 1 276 ? -4.755 -18.559 14.176 1.00 88.38 276 ASN A O 1
ATOM 2167 N N . GLN A 1 277 ? -2.804 -17.483 14.301 1.00 90.50 277 GLN A N 1
ATOM 2168 C CA . GLN A 1 277 ? -3.412 -16.167 14.052 1.00 90.50 277 GLN A CA 1
ATOM 2169 C C . GLN A 1 277 ? -4.208 -16.084 12.745 1.00 90.50 277 GLN A C 1
ATOM 2171 O O . GLN A 1 277 ? -5.319 -15.549 12.781 1.00 90.50 277 GLN A O 1
ATOM 2176 N N . PRO A 1 278 ? -3.706 -16.593 11.599 1.00 91.69 278 PRO A N 1
ATOM 2177 C CA . PRO A 1 278 ? -4.442 -16.515 10.338 1.00 91.69 278 PRO A CA 1
ATOM 2178 C C . PRO A 1 278 ? -5.797 -17.221 10.422 1.00 91.69 278 PRO A C 1
ATOM 2180 O O . PRO A 1 278 ? -6.795 -16.710 9.915 1.00 91.69 278 PRO A O 1
ATOM 2183 N N . GLU A 1 279 ? -5.841 -18.345 11.136 1.00 92.31 279 GLU A N 1
ATOM 2184 C CA . GLU A 1 279 ? -7.047 -19.134 11.359 1.00 92.31 279 GLU A CA 1
ATOM 2185 C C . GLU A 1 279 ? -8.056 -18.409 12.262 1.00 92.31 279 GLU A C 1
ATOM 2187 O O . GLU A 1 279 ? -9.242 -18.345 11.937 1.00 92.31 279 GLU A O 1
ATOM 2192 N N . LEU A 1 280 ? -7.595 -17.781 13.350 1.00 93.12 280 LEU A N 1
ATOM 2193 C CA . LEU A 1 280 ? -8.452 -16.969 14.226 1.00 93.12 280 LEU A CA 1
ATOM 2194 C C . LEU A 1 280 ? -9.041 -15.758 13.489 1.00 93.12 280 LEU A C 1
ATOM 2196 O O . LEU A 1 280 ? -10.222 -15.443 13.643 1.00 93.12 280 LEU A O 1
ATOM 2200 N N . ILE A 1 281 ? -8.233 -15.095 12.654 1.00 93.38 281 ILE A N 1
ATOM 2201 C CA . ILE A 1 281 ? -8.681 -13.970 11.822 1.00 93.38 281 ILE A CA 1
ATOM 2202 C C . ILE A 1 281 ? -9.719 -14.445 10.803 1.00 93.38 281 ILE A C 1
ATOM 2204 O O . ILE A 1 281 ? -10.744 -13.784 10.626 1.00 93.38 281 ILE A O 1
ATOM 2208 N N . ARG A 1 282 ? -9.483 -15.586 10.145 1.00 94.31 282 ARG A N 1
ATOM 2209 C CA . ARG A 1 282 ? -10.431 -16.171 9.194 1.00 94.31 282 ARG A CA 1
ATOM 2210 C C . ARG A 1 282 ? -11.774 -16.446 9.855 1.00 94.31 282 ARG A C 1
ATOM 2212 O O . ARG A 1 282 ? -12.777 -15.934 9.366 1.00 94.31 282 ARG A O 1
ATOM 2219 N N . ARG A 1 283 ? -11.781 -17.189 10.967 1.00 94.12 283 ARG A N 1
ATOM 2220 C CA . ARG A 1 283 ? -13.005 -17.505 11.720 1.00 94.12 283 ARG A CA 1
ATOM 2221 C C . ARG A 1 283 ? -13.757 -16.235 12.085 1.00 94.12 283 ARG A C 1
ATOM 2223 O O . ARG A 1 283 ? -14.917 -16.096 11.731 1.00 94.12 283 ARG A O 1
ATOM 2230 N N . PHE A 1 284 ? -13.067 -15.240 12.648 1.00 94.81 284 PHE A N 1
ATOM 2231 C CA . PHE A 1 284 ? -13.686 -13.956 12.973 1.00 94.81 284 PHE A CA 1
ATOM 2232 C C . PHE A 1 284 ? -14.352 -13.282 11.764 1.00 94.81 284 PHE A C 1
ATOM 2234 O O . PHE A 1 284 ? -15.458 -12.755 11.896 1.00 94.81 284 PHE A O 1
ATOM 2241 N N . ILE A 1 285 ? -13.689 -13.258 10.603 1.00 94.56 285 ILE A N 1
ATOM 2242 C CA . ILE A 1 285 ? -14.242 -12.619 9.406 1.00 94.56 285 ILE A CA 1
ATOM 2243 C C . ILE A 1 285 ? -15.455 -13.390 8.883 1.00 94.56 285 ILE A C 1
ATOM 2245 O O . ILE A 1 285 ? -16.500 -12.785 8.647 1.00 94.56 285 ILE A O 1
ATOM 2249 N N . VAL A 1 286 ? -15.319 -14.704 8.714 1.00 94.06 286 VAL A N 1
ATOM 2250 C CA . VAL A 1 286 ? -16.374 -15.562 8.167 1.00 94.06 286 VAL A CA 1
ATOM 2251 C C . VAL A 1 286 ? -17.585 -15.554 9.105 1.00 94.06 286 VAL A C 1
ATOM 2253 O O . VAL A 1 286 ? -18.688 -15.222 8.673 1.00 94.06 286 VAL A O 1
ATOM 2256 N N . ASP A 1 287 ? -17.375 -15.763 10.405 1.00 93.94 287 ASP A N 1
ATOM 2257 C CA . ASP A 1 287 ? -18.451 -15.900 11.389 1.00 93.94 287 ASP A CA 1
ATOM 2258 C C . ASP A 1 287 ? -19.300 -14.637 11.554 1.00 93.94 287 ASP A C 1
ATOM 2260 O O . ASP A 1 287 ? -20.503 -14.728 11.807 1.00 93.94 287 ASP A O 1
ATOM 2264 N N . ASN A 1 288 ? -18.681 -13.458 11.439 1.00 93.44 288 ASN A N 1
ATOM 2265 C CA . ASN A 1 288 ? -19.349 -12.187 11.717 1.00 93.44 288 ASN A CA 1
ATOM 2266 C C . ASN A 1 288 ? -19.876 -11.479 10.466 1.00 93.44 288 ASN A C 1
ATOM 2268 O O . ASN A 1 288 ? -20.872 -10.748 10.549 1.00 93.44 288 ASN A O 1
ATOM 2272 N N . TYR A 1 289 ? -19.205 -11.652 9.324 1.00 93.81 289 TYR A N 1
ATOM 2273 C CA . TYR A 1 289 ? -19.495 -10.874 8.120 1.00 93.81 289 TYR A CA 1
ATOM 2274 C C . TYR A 1 289 ? -20.141 -11.675 6.992 1.00 93.81 289 TYR A C 1
ATOM 2276 O O . TYR A 1 289 ? -20.752 -11.053 6.127 1.00 93.81 289 TYR A O 1
ATOM 2284 N N . THR A 1 290 ? -20.063 -13.006 7.003 1.00 92.88 290 THR A N 1
ATOM 2285 C CA . THR A 1 290 ? -20.651 -13.870 5.961 1.00 92.88 290 THR A CA 1
ATOM 2286 C C . THR A 1 290 ? -21.826 -14.687 6.505 1.00 92.88 290 THR A C 1
ATOM 2288 O O . THR A 1 290 ? -22.213 -14.507 7.663 1.00 92.88 290 THR A O 1
ATOM 2291 N N . GLN A 1 291 ? -22.426 -15.552 5.680 1.00 89.88 291 GLN A N 1
ATOM 2292 C CA . GLN A 1 291 ? -23.484 -16.470 6.119 1.00 89.88 291 GLN A CA 1
ATOM 2293 C C . GLN A 1 291 ? -22.917 -17.808 6.620 1.00 89.88 291 GLN A C 1
ATOM 2295 O O . GLN A 1 291 ? -23.681 -18.739 6.853 1.00 89.88 291 GLN A O 1
ATOM 2300 N N . LYS A 1 292 ? -21.597 -17.874 6.858 1.00 91.94 292 LYS A N 1
ATOM 2301 C CA . LYS A 1 292 ? -20.875 -19.061 7.345 1.00 91.94 292 LYS A CA 1
ATOM 2302 C C . LYS A 1 292 ? -20.923 -20.219 6.356 1.00 91.94 292 LYS A C 1
ATOM 2304 O O . LYS A 1 292 ? -21.051 -21.380 6.735 1.00 91.94 292 LYS A O 1
ATOM 2309 N N . GLU A 1 293 ? -20.807 -19.893 5.077 1.00 89.75 293 GLU A N 1
ATOM 2310 C CA . GLU A 1 293 ? -20.779 -20.874 4.009 1.00 89.75 293 GLU A CA 1
ATOM 2311 C C . GLU A 1 293 ? -19.600 -21.854 4.219 1.00 89.75 293 GLU A C 1
ATOM 2313 O O . GLU A 1 293 ? -18.464 -21.403 4.412 1.00 89.75 293 GLU A O 1
ATOM 2318 N N . PRO A 1 294 ? -19.812 -23.188 4.163 1.00 89.75 294 PRO A N 1
ATOM 2319 C CA . PRO A 1 294 ? -18.793 -24.174 4.547 1.00 89.75 294 PRO A CA 1
ATOM 2320 C C . PRO A 1 294 ? -17.468 -24.040 3.786 1.00 89.75 294 PRO A C 1
ATOM 2322 O O . PRO A 1 294 ? -16.390 -24.162 4.365 1.00 89.75 294 PRO A O 1
ATOM 2325 N N . PHE A 1 295 ? -17.535 -23.705 2.494 1.00 90.81 295 PHE A N 1
ATOM 2326 C CA . PHE A 1 295 ? -16.357 -23.549 1.639 1.00 90.81 295 PHE A CA 1
ATOM 2327 C C . PHE A 1 295 ? -15.462 -22.359 2.030 1.00 90.81 295 PHE A C 1
ATOM 2329 O O . PHE A 1 295 ? -14.336 -22.251 1.549 1.00 90.81 295 PHE A O 1
ATOM 2336 N N . LEU A 1 296 ? -15.921 -21.442 2.887 1.00 92.00 296 LEU A N 1
ATOM 2337 C CA . LEU A 1 296 ? -15.092 -20.349 3.408 1.00 92.00 296 LEU A CA 1
ATOM 2338 C C . LEU A 1 296 ? -14.151 -20.813 4.532 1.00 92.00 296 LEU A C 1
ATOM 2340 O O . LEU A 1 296 ? -13.206 -20.096 4.871 1.00 92.00 296 LEU A O 1
ATOM 2344 N N . TYR A 1 297 ? -14.369 -22.023 5.061 1.00 92.12 297 TYR A N 1
ATOM 2345 C CA . TYR A 1 297 ? -13.518 -22.676 6.054 1.00 92.12 297 TYR A CA 1
ATOM 2346 C C . TYR A 1 297 ? -12.493 -23.648 5.435 1.00 92.12 297 TYR A C 1
ATOM 2348 O O . TYR A 1 297 ? -11.854 -24.413 6.166 1.00 92.12 297 TYR A O 1
ATOM 2356 N N . SER A 1 298 ? -12.213 -23.549 4.132 1.00 91.56 298 SER A N 1
ATOM 2357 C CA . SER A 1 298 ? -11.080 -24.241 3.495 1.00 91.56 298 SER A CA 1
ATOM 2358 C C . SER A 1 298 ? -9.717 -23.705 3.978 1.00 91.56 298 SER A C 1
ATOM 2360 O O . SER A 1 298 ? -9.610 -22.504 4.264 1.00 91.56 298 SER A O 1
ATOM 2362 N N . PRO A 1 299 ? -8.665 -24.545 4.064 1.00 90.06 299 PRO A N 1
ATOM 2363 C CA . PRO A 1 299 ? -7.336 -24.136 4.524 1.00 90.06 299 PRO A CA 1
ATOM 2364 C C . PRO A 1 299 ? -6.788 -22.893 3.813 1.00 90.06 299 PRO A C 1
ATOM 2366 O O . PRO A 1 299 ? -7.051 -22.653 2.634 1.00 90.06 299 PRO A O 1
ATOM 2369 N N . ILE A 1 300 ? -6.016 -22.088 4.546 1.00 91.12 300 ILE A N 1
ATOM 2370 C CA . ILE A 1 300 ? -5.375 -20.892 3.995 1.00 91.12 300 ILE A CA 1
ATOM 2371 C C . ILE A 1 300 ? -4.114 -21.318 3.244 1.00 91.12 300 ILE A C 1
ATOM 2373 O O . ILE A 1 300 ? -3.163 -21.810 3.846 1.00 91.12 300 ILE A O 1
ATOM 2377 N N . GLU A 1 301 ? -4.081 -21.058 1.943 1.00 90.25 301 GLU A N 1
ATOM 2378 C CA . GLU A 1 301 ? -2.892 -21.235 1.117 1.00 90.25 301 GLU A CA 1
ATOM 2379 C C . GLU A 1 301 ? -2.044 -19.959 1.149 1.00 90.25 301 GLU A C 1
ATOM 2381 O O . GLU A 1 301 ? -2.469 -18.889 0.696 1.00 90.25 301 GLU A O 1
ATOM 2386 N N . TYR A 1 302 ? -0.834 -20.047 1.693 1.00 88.12 302 TYR A N 1
ATOM 2387 C CA . TYR A 1 302 ? 0.065 -18.903 1.814 1.00 88.12 302 TYR A CA 1
ATOM 2388 C C . TYR A 1 302 ? 0.806 -18.669 0.494 1.00 88.12 302 TYR A C 1
ATOM 2390 O O . TYR A 1 302 ? 1.595 -19.497 0.053 1.00 88.12 302 TYR A O 1
ATOM 2398 N N . ASN A 1 303 ? 0.560 -17.521 -0.139 1.00 84.19 303 ASN A N 1
ATOM 2399 C CA . ASN A 1 303 ? 1.291 -17.106 -1.340 1.00 84.19 303 ASN A CA 1
ATOM 2400 C C . ASN A 1 303 ? 2.633 -16.465 -0.981 1.00 84.19 303 ASN A C 1
ATOM 2402 O O . ASN A 1 303 ? 3.607 -16.610 -1.709 1.00 84.19 303 ASN A O 1
ATOM 2406 N N . ASN A 1 304 ? 2.659 -15.694 0.107 1.00 79.19 304 ASN A N 1
ATOM 2407 C CA . ASN A 1 304 ? 3.878 -15.090 0.618 1.00 79.19 304 ASN A CA 1
ATOM 2408 C C . ASN A 1 304 ? 3.802 -15.011 2.140 1.00 79.19 304 ASN A C 1
ATOM 2410 O O . ASN A 1 304 ? 2.804 -14.556 2.710 1.00 79.19 304 ASN A O 1
ATOM 2414 N N . LEU A 1 305 ? 4.869 -15.468 2.772 1.00 86.25 305 LEU A N 1
ATOM 2415 C CA . LEU A 1 305 ? 5.034 -15.501 4.203 1.00 86.25 305 LEU A CA 1
ATOM 2416 C C . LEU A 1 305 ? 6.511 -15.244 4.500 1.00 86.25 305 LEU A C 1
ATOM 2418 O O . LEU A 1 305 ? 7.388 -15.971 4.027 1.00 86.25 305 LEU A O 1
ATOM 2422 N N . SER A 1 306 ? 6.774 -14.185 5.260 1.00 84.75 306 SER A N 1
ATOM 2423 C CA . SER A 1 306 ? 8.130 -13.783 5.604 1.00 84.75 306 SER A CA 1
ATOM 2424 C C . SER A 1 306 ? 8.249 -13.344 7.054 1.00 84.75 306 SER A C 1
ATOM 2426 O O . SER A 1 306 ? 7.280 -12.914 7.684 1.00 84.75 306 SER A O 1
ATOM 2428 N N . GLY A 1 307 ? 9.458 -13.458 7.584 1.00 88.94 307 GLY A N 1
ATOM 2429 C CA . GLY A 1 307 ? 9.836 -12.972 8.902 1.00 88.94 307 GLY A CA 1
ATOM 2430 C C . GLY A 1 307 ? 11.299 -12.571 8.900 1.00 88.94 307 GLY A C 1
ATOM 2431 O O . GLY A 1 307 ? 12.059 -12.975 8.026 1.00 88.94 307 GLY A O 1
ATOM 2432 N N . GLN A 1 308 ? 11.707 -11.749 9.856 1.00 91.88 308 GLN A N 1
ATOM 2433 C CA . GLN A 1 308 ? 13.097 -11.334 9.973 1.00 91.88 308 GLN A CA 1
ATOM 2434 C C . GLN A 1 308 ? 13.551 -11.283 11.419 1.00 91.88 308 GLN A C 1
ATOM 2436 O O . GLN A 1 308 ? 12.773 -10.996 12.325 1.00 91.88 308 GLN A O 1
ATOM 2441 N N . PHE A 1 309 ? 14.834 -11.501 11.631 1.00 92.12 309 PHE A N 1
ATOM 2442 C CA . PHE A 1 309 ? 15.488 -11.284 12.906 1.00 92.12 309 PHE A CA 1
ATOM 2443 C C . PHE A 1 309 ? 16.886 -10.719 12.664 1.00 92.12 309 PHE A C 1
ATOM 2445 O O . PHE A 1 309 ? 17.384 -10.634 11.541 1.00 92.12 309 PHE A O 1
ATOM 2452 N N . SER A 1 310 ? 17.492 -10.215 13.722 1.00 91.38 310 SER A N 1
ATOM 2453 C CA . SER A 1 310 ? 18.798 -9.562 13.670 1.00 91.38 310 SER A CA 1
ATOM 2454 C C . SER A 1 310 ? 19.670 -10.031 14.816 1.00 91.38 310 SER A C 1
ATOM 2456 O O . SER A 1 310 ? 19.150 -10.316 15.898 1.00 91.38 310 SER A O 1
ATOM 2458 N N . ILE A 1 311 ? 20.974 -10.053 14.584 1.00 91.75 311 ILE A N 1
ATOM 2459 C CA . ILE A 1 311 ? 21.991 -10.349 15.593 1.00 91.75 311 ILE A CA 1
ATOM 2460 C C . ILE A 1 311 ? 22.754 -9.076 15.968 1.00 91.75 311 ILE A C 1
ATOM 2462 O O . ILE A 1 311 ? 22.828 -8.134 15.178 1.00 91.75 311 ILE A O 1
ATOM 2466 N N . ASN A 1 312 ? 23.328 -9.031 17.167 1.00 88.12 312 ASN A N 1
ATOM 2467 C CA . ASN A 1 312 ? 24.185 -7.929 17.632 1.00 88.12 312 ASN A CA 1
ATOM 2468 C C . ASN A 1 312 ? 25.629 -7.997 17.074 1.00 88.12 312 ASN A C 1
ATOM 2470 O O . ASN A 1 312 ? 26.569 -7.502 17.693 1.00 88.12 312 ASN A O 1
ATOM 2474 N N . GLY A 1 313 ? 25.803 -8.601 15.899 1.00 84.69 313 GLY A N 1
ATOM 2475 C CA . GLY A 1 313 ? 27.088 -8.813 15.240 1.00 84.69 313 GLY A CA 1
ATOM 2476 C C . GLY A 1 313 ? 27.025 -8.589 13.730 1.00 84.69 313 GLY A C 1
ATOM 2477 O O . GLY A 1 313 ? 25.973 -8.282 13.166 1.00 84.69 313 GLY A O 1
ATOM 2478 N N . ILE A 1 314 ? 28.178 -8.712 13.083 1.00 88.19 314 ILE A N 1
ATOM 2479 C CA . ILE A 1 314 ? 28.388 -8.593 11.638 1.00 88.19 314 ILE A CA 1
ATOM 2480 C C . ILE A 1 314 ? 29.009 -9.903 11.152 1.00 88.19 314 ILE A C 1
ATOM 2482 O O . ILE A 1 314 ? 29.919 -10.435 11.790 1.00 88.19 314 ILE A O 1
ATOM 2486 N N . PHE A 1 315 ? 28.539 -10.403 10.010 1.00 88.81 315 PHE A N 1
ATOM 2487 C CA . PHE A 1 315 ? 29.184 -11.522 9.327 1.00 88.81 315 PHE A CA 1
ATOM 2488 C C . PHE A 1 315 ? 30.460 -11.019 8.648 1.00 88.81 315 PHE A C 1
ATOM 2490 O O . PHE A 1 315 ? 30.415 -10.101 7.825 1.00 88.81 315 PHE A O 1
ATOM 2497 N N . THR A 1 316 ? 31.606 -11.594 9.004 1.00 85.50 316 THR A N 1
ATOM 2498 C CA . THR A 1 316 ? 32.919 -11.104 8.562 1.00 85.50 316 THR A CA 1
ATOM 2499 C C . THR A 1 316 ? 33.122 -11.309 7.063 1.00 85.50 316 THR A C 1
ATOM 2501 O O . THR A 1 316 ? 33.490 -10.368 6.355 1.00 85.50 316 THR A O 1
ATOM 2504 N N . ASN A 1 317 ? 32.819 -12.512 6.570 1.00 87.75 317 ASN A N 1
ATOM 2505 C CA . ASN A 1 317 ? 33.003 -12.907 5.179 1.00 87.75 317 ASN A CA 1
ATOM 2506 C C . ASN A 1 317 ? 31.812 -13.742 4.677 1.00 87.75 317 ASN A C 1
ATOM 2508 O O . ASN A 1 317 ? 31.692 -14.925 4.989 1.00 87.75 317 ASN A O 1
ATOM 2512 N N . LEU A 1 318 ? 30.946 -13.133 3.859 1.00 88.50 318 LEU A N 1
ATOM 2513 C CA . LEU A 1 318 ? 29.766 -13.807 3.307 1.00 88.50 318 LEU A CA 1
ATOM 2514 C C . LEU A 1 318 ? 30.104 -14.930 2.312 1.00 88.50 318 LEU A C 1
ATOM 2516 O O . LEU A 1 318 ? 29.339 -15.884 2.223 1.00 88.50 318 LEU A O 1
ATOM 2520 N N . THR A 1 319 ? 31.250 -14.883 1.629 1.00 89.06 319 THR A N 1
ATOM 2521 C CA . THR A 1 319 ? 31.714 -15.972 0.750 1.00 89.06 319 THR A CA 1
ATOM 2522 C C . THR A 1 319 ? 32.082 -17.211 1.567 1.00 89.06 319 THR A C 1
ATOM 2524 O O . THR A 1 319 ? 31.706 -18.329 1.222 1.00 89.06 319 THR A O 1
ATOM 2527 N N . ARG A 1 320 ? 32.745 -17.030 2.719 1.00 87.38 320 ARG A N 1
ATOM 2528 C CA . ARG A 1 320 ? 32.999 -18.137 3.659 1.00 87.38 320 ARG A CA 1
ATOM 2529 C C . ARG A 1 320 ? 31.696 -18.682 4.238 1.00 87.38 320 ARG A C 1
ATOM 2531 O O . ARG A 1 320 ? 31.523 -19.896 4.322 1.00 87.38 320 ARG A O 1
ATOM 2538 N N . MET A 1 321 ? 30.752 -17.797 4.560 1.00 86.62 321 MET A N 1
ATOM 2539 C CA . MET A 1 321 ? 29.416 -18.197 5.009 1.00 86.62 321 MET A CA 1
ATOM 2540 C C . MET A 1 321 ? 28.667 -18.997 3.941 1.00 86.62 321 MET A C 1
ATOM 2542 O O . MET A 1 321 ? 28.034 -19.991 4.278 1.00 86.62 321 MET A O 1
ATOM 2546 N N . GLN A 1 322 ? 28.769 -18.623 2.662 1.00 89.56 322 GLN A N 1
ATOM 2547 C CA . GLN A 1 322 ? 28.168 -19.361 1.548 1.00 89.56 322 GLN A CA 1
ATOM 2548 C C . GLN A 1 322 ? 28.637 -20.824 1.518 1.00 89.56 322 GLN A C 1
ATOM 2550 O O . GLN A 1 322 ? 27.806 -21.721 1.371 1.00 89.56 322 GLN A O 1
ATOM 2555 N N . MET A 1 323 ? 29.940 -21.065 1.709 1.00 87.12 323 MET A N 1
ATOM 2556 C CA . MET A 1 323 ? 30.522 -22.415 1.762 1.00 87.12 323 MET A CA 1
ATOM 2557 C C . MET A 1 323 ? 30.093 -23.208 3.002 1.00 87.12 323 MET A C 1
ATOM 2559 O O . MET A 1 323 ? 29.984 -24.427 2.951 1.00 87.12 323 MET A O 1
ATOM 2563 N N . LYS A 1 324 ? 29.848 -22.545 4.135 1.00 86.81 324 LYS A N 1
ATOM 2564 C CA . LYS A 1 324 ? 29.334 -23.224 5.334 1.00 86.81 324 LYS A CA 1
ATOM 2565 C C . LYS A 1 324 ? 27.849 -23.554 5.206 1.00 86.81 324 LYS A C 1
ATOM 2567 O O . LYS A 1 324 ? 27.426 -24.647 5.573 1.00 86.81 324 LYS A O 1
ATOM 2572 N N . PHE A 1 325 ? 27.066 -22.634 4.647 1.00 88.06 325 PHE A N 1
ATOM 2573 C CA . PHE A 1 325 ? 25.638 -22.825 4.422 1.00 88.06 325 PHE A CA 1
ATOM 2574 C C . PHE A 1 325 ? 25.319 -23.807 3.291 1.00 88.06 325 PHE A C 1
ATOM 2576 O O . PHE A 1 325 ? 24.226 -24.370 3.304 1.00 88.06 325 PHE A O 1
ATOM 2583 N N . SER A 1 326 ? 26.249 -24.065 2.361 1.00 87.38 326 SER A N 1
ATOM 2584 C CA . SER A 1 326 ? 26.040 -25.040 1.279 1.00 87.38 326 SER A CA 1
ATOM 2585 C C . SER A 1 326 ? 25.816 -26.467 1.790 1.00 87.38 326 SER A C 1
ATOM 2587 O O . SER A 1 326 ? 25.164 -27.262 1.121 1.00 87.38 326 SER A O 1
ATOM 2589 N N . LYS A 1 327 ? 26.274 -26.779 3.013 1.00 86.69 327 LYS A N 1
ATOM 2590 C CA . LYS A 1 327 ? 25.986 -28.049 3.700 1.00 86.69 327 LYS A CA 1
ATOM 2591 C C . LYS A 1 327 ? 24.503 -28.233 4.037 1.00 86.69 327 LYS A C 1
ATOM 2593 O O . LYS A 1 327 ? 24.043 -29.358 4.180 1.00 86.69 327 LYS A O 1
ATOM 2598 N N . TYR A 1 328 ? 23.765 -27.134 4.190 1.00 84.56 328 TYR A N 1
ATOM 2599 C CA . TYR A 1 328 ? 22.376 -27.128 4.654 1.00 84.56 328 TYR A CA 1
ATOM 2600 C C . TYR A 1 328 ? 21.365 -26.821 3.538 1.00 84.56 328 TYR A C 1
ATOM 2602 O O . TYR A 1 328 ? 20.158 -26.972 3.740 1.00 84.56 328 TYR A O 1
ATOM 2610 N N . GLY A 1 329 ? 21.824 -26.367 2.369 1.00 87.19 329 GLY A N 1
ATOM 2611 C CA . GLY A 1 329 ? 20.965 -25.996 1.250 1.00 87.19 329 GLY A CA 1
ATOM 2612 C C . GLY A 1 329 ? 21.737 -25.402 0.075 1.00 87.19 329 GLY A C 1
ATOM 2613 O O . GLY A 1 329 ? 22.954 -25.260 0.115 1.00 87.19 329 GLY A O 1
ATOM 2614 N N . SER A 1 330 ? 21.020 -25.023 -0.980 1.00 89.62 330 SER A N 1
ATOM 2615 C CA . SER A 1 330 ? 21.626 -24.341 -2.128 1.00 89.62 330 SER A CA 1
ATOM 2616 C C . SER A 1 330 ? 21.923 -22.886 -1.771 1.00 89.62 330 SER A C 1
ATOM 2618 O O . SER A 1 330 ? 21.059 -22.196 -1.226 1.00 89.62 330 SER A O 1
ATOM 2620 N N . THR A 1 331 ? 23.133 -22.408 -2.055 1.00 91.50 331 THR A N 1
ATOM 2621 C CA . THR A 1 331 ? 23.563 -21.054 -1.700 1.00 91.50 331 THR A CA 1
ATOM 2622 C C . THR A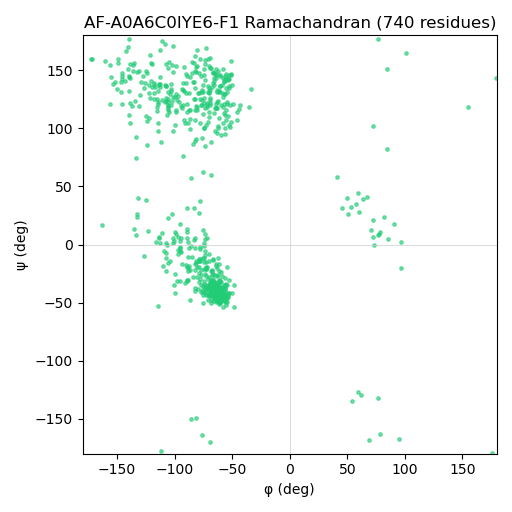 1 331 ? 23.957 -20.237 -2.923 1.00 91.50 331 THR A C 1
ATOM 2624 O O . THR A 1 331 ? 24.594 -20.729 -3.852 1.00 91.50 331 THR A O 1
ATOM 2627 N N . THR A 1 332 ? 23.595 -18.958 -2.917 1.00 91.31 332 THR A N 1
ATOM 2628 C CA . THR A 1 332 ? 23.925 -18.008 -3.983 1.00 91.31 332 THR A CA 1
ATOM 2629 C C . THR A 1 332 ? 24.325 -16.684 -3.355 1.00 91.31 332 THR A C 1
ATOM 2631 O O . THR A 1 332 ? 23.553 -16.085 -2.603 1.00 91.31 332 THR A O 1
ATOM 2634 N N . TYR A 1 333 ? 25.533 -16.216 -3.651 1.00 91.81 333 TYR A N 1
ATOM 2635 C CA . TYR A 1 333 ? 26.012 -14.909 -3.221 1.00 91.81 333 TYR A CA 1
ATOM 2636 C C . TYR A 1 333 ? 26.796 -14.262 -4.353 1.00 91.81 333 TYR A C 1
ATOM 2638 O O . TYR A 1 333 ? 27.878 -14.709 -4.713 1.00 91.81 333 TYR A O 1
ATOM 2646 N N . GLU A 1 334 ? 26.211 -13.202 -4.898 1.00 89.00 334 GLU A N 1
ATOM 2647 C CA . GLU A 1 334 ? 26.745 -12.439 -6.021 1.00 89.00 334 GLU A CA 1
ATOM 2648 C C . GLU A 1 334 ? 26.856 -10.977 -5.578 1.00 89.00 334 GLU A C 1
ATOM 2650 O O . GLU A 1 334 ? 25.906 -10.216 -5.783 1.00 89.00 334 GLU A O 1
ATOM 2655 N N . PRO A 1 335 ? 27.960 -10.566 -4.920 1.00 86.38 335 PRO A N 1
ATOM 2656 C CA . PRO A 1 335 ? 28.077 -9.238 -4.308 1.00 86.38 335 PRO A CA 1
ATOM 2657 C C . PRO A 1 335 ? 27.915 -8.084 -5.306 1.00 86.38 335 PRO A C 1
ATOM 2659 O O . PRO A 1 335 ? 27.450 -7.013 -4.920 1.00 86.38 335 PRO A O 1
ATOM 2662 N N . GLU A 1 336 ? 28.238 -8.320 -6.580 1.00 82.81 336 GLU A N 1
ATOM 2663 C CA . GLU A 1 336 ? 28.060 -7.366 -7.683 1.00 82.81 336 GLU A CA 1
ATOM 2664 C C . GLU A 1 336 ? 26.580 -7.131 -8.039 1.00 82.81 336 GLU A C 1
ATOM 2666 O O . GLU A 1 336 ? 26.208 -6.062 -8.523 1.00 82.81 336 GLU A O 1
ATOM 2671 N N . LEU A 1 337 ? 25.713 -8.122 -7.792 1.00 83.94 337 LEU A N 1
ATOM 2672 C CA . LEU A 1 337 ? 24.274 -8.050 -8.064 1.00 83.94 337 LEU A CA 1
ATOM 2673 C C . LEU A 1 337 ? 23.459 -7.727 -6.806 1.00 83.94 337 LEU A C 1
ATOM 2675 O O . LEU A 1 337 ? 22.506 -6.949 -6.866 1.00 83.94 337 LEU A O 1
ATOM 2679 N N . SER A 1 338 ? 23.803 -8.333 -5.667 1.00 83.25 338 SER A N 1
ATOM 2680 C CA . SER A 1 338 ? 23.119 -8.140 -4.390 1.00 83.25 338 SER A CA 1
ATOM 2681 C C . SER A 1 338 ? 24.077 -8.328 -3.208 1.00 83.25 338 SER A C 1
ATOM 2683 O O . SER A 1 338 ? 24.757 -9.349 -3.119 1.00 83.25 338 SER A O 1
ATOM 2685 N N . PRO A 1 339 ? 24.071 -7.421 -2.212 1.00 87.75 339 PRO A N 1
ATOM 2686 C CA . PRO A 1 339 ? 24.916 -7.534 -1.021 1.00 87.75 339 PRO A CA 1
ATOM 2687 C C . PRO A 1 339 ? 24.421 -8.593 -0.012 1.00 87.75 339 PRO A C 1
ATOM 2689 O O . PRO A 1 339 ? 24.844 -8.590 1.148 1.00 87.75 339 PRO A O 1
ATOM 2692 N N . MET A 1 340 ? 23.474 -9.452 -0.404 1.00 90.69 340 MET A N 1
ATOM 2693 C CA . MET A 1 340 ? 22.860 -10.476 0.442 1.00 90.69 340 MET A CA 1
ATOM 2694 C C . MET A 1 340 ? 23.248 -11.877 -0.025 1.00 90.69 340 MET A C 1
ATOM 2696 O O . MET A 1 340 ? 23.224 -12.172 -1.216 1.00 90.69 340 MET A O 1
ATOM 2700 N N . LEU A 1 341 ? 23.544 -12.750 0.934 1.00 91.75 341 LEU A N 1
ATOM 2701 C CA . LEU A 1 341 ? 23.667 -14.188 0.721 1.00 91.75 341 LEU A CA 1
ATOM 2702 C C . LEU A 1 341 ? 22.269 -14.815 0.751 1.00 91.75 341 LEU A C 1
ATOM 2704 O O . LEU A 1 341 ? 21.538 -14.655 1.732 1.00 91.75 341 LEU A O 1
ATOM 2708 N N . TYR A 1 342 ? 21.919 -15.543 -0.304 1.00 93.50 342 TYR A N 1
ATOM 2709 C CA . TYR A 1 342 ? 20.685 -16.314 -0.404 1.00 93.50 342 TYR A CA 1
ATOM 2710 C C . TYR A 1 342 ? 20.977 -17.783 -0.101 1.00 93.50 342 TYR A C 1
ATOM 2712 O O . TYR A 1 342 ? 21.864 -18.378 -0.708 1.00 93.50 342 TYR A O 1
ATOM 2720 N N . VAL A 1 343 ? 20.234 -18.370 0.836 1.00 92.50 343 VAL A N 1
ATOM 2721 C CA . VAL A 1 343 ? 20.344 -19.787 1.213 1.00 92.50 343 VAL A CA 1
ATOM 2722 C C . VAL A 1 343 ? 18.976 -20.433 1.060 1.00 92.50 343 VAL A C 1
ATOM 2724 O O . VAL A 1 343 ? 18.074 -20.199 1.861 1.00 92.50 343 VAL A O 1
ATOM 2727 N N . THR A 1 344 ? 18.804 -21.240 0.024 1.00 91.62 344 THR A N 1
ATOM 2728 C CA . THR A 1 344 ? 17.575 -21.988 -0.231 1.00 91.62 344 THR A CA 1
ATOM 2729 C C . THR A 1 344 ? 17.626 -23.310 0.521 1.00 91.62 344 THR A C 1
ATOM 2731 O O . THR A 1 344 ? 18.373 -24.220 0.163 1.00 91.62 344 THR A O 1
ATOM 2734 N N . MET A 1 345 ? 16.819 -23.401 1.575 1.00 87.62 345 MET A N 1
ATOM 2735 C CA . MET A 1 345 ? 16.642 -24.597 2.394 1.00 87.62 345 MET A CA 1
ATOM 2736 C C . MET A 1 345 ? 15.341 -25.311 2.010 1.00 87.62 345 MET A C 1
ATOM 2738 O O . MET A 1 345 ? 14.507 -24.791 1.261 1.00 87.62 345 MET A O 1
ATOM 2742 N N . LYS A 1 346 ? 15.128 -26.521 2.535 1.00 83.81 346 LYS A N 1
ATOM 2743 C CA . LYS A 1 346 ? 13.911 -27.296 2.268 1.00 83.81 346 LYS A CA 1
ATOM 2744 C C . LYS A 1 346 ? 12.675 -26.589 2.848 1.00 83.81 346 LYS A C 1
ATOM 2746 O O . LYS A 1 346 ? 12.357 -26.723 4.024 1.00 83.81 346 LYS A O 1
ATOM 2751 N N . GLY A 1 347 ? 11.961 -25.848 1.999 1.00 82.00 347 GLY A N 1
ATOM 2752 C CA . GLY A 1 347 ? 10.684 -25.203 2.328 1.00 82.00 347 GLY A CA 1
ATOM 2753 C C . GLY A 1 347 ? 10.752 -23.728 2.747 1.00 82.00 347 GLY A C 1
ATOM 2754 O O . GLY A 1 347 ? 9.699 -23.171 3.057 1.00 82.00 347 GLY A O 1
ATOM 2755 N N . TYR A 1 348 ? 11.932 -23.098 2.752 1.00 89.56 348 TYR A N 1
ATOM 2756 C CA . TYR A 1 348 ? 12.115 -21.652 2.949 1.00 89.56 348 TYR A CA 1
ATOM 2757 C C . TYR A 1 348 ? 13.490 -21.193 2.437 1.00 89.56 348 TYR A C 1
ATOM 2759 O O . TYR A 1 348 ? 14.437 -21.972 2.374 1.00 89.56 348 TYR A O 1
ATOM 2767 N N . THR A 1 349 ? 13.618 -19.905 2.130 1.00 91.25 349 THR A N 1
ATOM 2768 C CA . THR A 1 349 ? 14.881 -19.265 1.743 1.00 91.25 349 THR A CA 1
ATOM 2769 C C . THR A 1 349 ? 15.294 -18.257 2.807 1.00 91.25 349 THR A C 1
ATOM 2771 O O . THR A 1 349 ? 14.460 -17.503 3.317 1.00 91.25 349 THR A O 1
ATOM 2774 N N . LEU A 1 350 ? 16.580 -18.238 3.147 1.00 92.50 350 LEU A N 1
ATOM 2775 C CA . LEU A 1 350 ? 17.182 -17.241 4.020 1.00 92.50 350 LEU A CA 1
ATOM 2776 C C . LEU A 1 350 ? 17.873 -16.171 3.185 1.00 92.50 350 LEU A C 1
ATOM 2778 O O . LEU A 1 350 ? 18.718 -16.492 2.354 1.00 92.50 350 LEU A O 1
ATOM 2782 N N . ASN A 1 351 ? 17.577 -14.908 3.469 1.00 93.38 351 ASN A N 1
ATOM 2783 C CA . ASN A 1 351 ? 18.354 -13.782 2.968 1.00 93.38 351 ASN A CA 1
ATOM 2784 C C . ASN A 1 351 ? 19.183 -13.232 4.122 1.00 93.38 351 ASN A C 1
ATOM 2786 O O . ASN A 1 351 ? 18.634 -12.737 5.112 1.00 93.38 351 ASN A O 1
ATOM 2790 N N . ILE A 1 352 ? 20.499 -13.320 3.997 1.00 93.12 352 ILE A N 1
ATOM 2791 C CA . ILE A 1 352 ? 21.452 -12.973 5.044 1.00 93.12 352 ILE A CA 1
ATOM 2792 C C . ILE A 1 352 ? 22.252 -11.763 4.578 1.00 93.12 352 ILE A C 1
ATOM 2794 O O . ILE A 1 352 ? 22.921 -11.801 3.548 1.00 93.12 352 ILE A O 1
ATOM 2798 N N . SER A 1 353 ? 22.189 -10.671 5.333 1.00 92.75 353 SER A N 1
ATOM 2799 C CA . SER A 1 353 ? 23.003 -9.486 5.067 1.00 92.75 353 SER A CA 1
ATOM 2800 C C . SER A 1 353 ? 24.315 -9.537 5.845 1.00 92.75 353 SER A C 1
ATOM 2802 O O . SER A 1 353 ? 24.368 -10.069 6.955 1.00 92.75 353 SER A O 1
ATOM 2804 N N . LYS A 1 354 ? 25.359 -8.878 5.326 1.00 89.19 354 LYS A N 1
ATOM 2805 C CA . LYS A 1 354 ? 26.636 -8.716 6.045 1.00 89.19 354 LYS A CA 1
ATOM 2806 C C . LYS A 1 354 ? 26.436 -8.075 7.424 1.00 89.19 354 LYS A C 1
ATOM 2808 O O . LYS A 1 354 ? 27.103 -8.438 8.385 1.00 89.19 354 LYS A O 1
ATOM 2813 N N . SER A 1 355 ? 25.469 -7.164 7.547 1.00 86.19 355 SER A N 1
ATOM 2814 C CA . SER A 1 355 ? 25.184 -6.411 8.771 1.00 86.19 355 SER A CA 1
ATOM 2815 C C . SER A 1 355 ? 24.480 -7.212 9.874 1.00 86.19 355 SER A C 1
ATOM 2817 O O . SER A 1 355 ? 24.194 -6.634 10.924 1.00 86.19 355 SER A O 1
ATOM 2819 N N . GLY A 1 356 ? 24.209 -8.506 9.675 1.00 86.88 356 GLY A N 1
ATOM 2820 C CA . GLY A 1 356 ? 23.631 -9.366 10.709 1.00 86.88 356 GLY A CA 1
ATOM 2821 C C . GLY A 1 356 ? 22.101 -9.416 10.707 1.00 86.88 356 GLY A C 1
ATOM 2822 O O . GLY A 1 356 ? 21.494 -9.801 11.707 1.00 86.88 356 GLY A O 1
ATOM 2823 N N . THR A 1 357 ? 21.442 -9.016 9.616 1.00 92.19 357 THR A N 1
ATOM 2824 C CA . THR A 1 357 ? 19.990 -9.205 9.462 1.00 92.19 357 THR A CA 1
ATOM 2825 C C . THR A 1 357 ? 19.707 -10.457 8.648 1.00 92.19 357 THR A C 1
ATOM 2827 O O . THR A 1 357 ? 20.212 -10.592 7.535 1.00 92.19 357 THR A O 1
ATOM 2830 N N . VAL A 1 358 ? 18.857 -11.332 9.179 1.00 92.69 358 VAL A N 1
ATOM 2831 C CA . VAL A 1 358 ? 18.450 -12.583 8.539 1.00 92.69 358 VAL A CA 1
ATOM 2832 C C . VAL A 1 358 ? 16.948 -12.539 8.288 1.00 92.69 358 VAL A C 1
ATOM 2834 O O . VAL A 1 358 ? 16.165 -12.294 9.208 1.00 92.69 358 VAL A O 1
ATOM 2837 N N . GLN A 1 359 ? 16.539 -12.758 7.043 1.00 92.62 359 GLN A N 1
ATOM 2838 C CA . GLN A 1 359 ? 15.135 -12.831 6.642 1.00 92.62 359 GLN A CA 1
ATOM 2839 C C . GLN A 1 359 ? 14.800 -14.250 6.202 1.00 92.62 359 GLN A C 1
ATOM 2841 O O . GLN A 1 359 ? 15.552 -14.846 5.447 1.00 92.62 359 GLN A O 1
ATOM 2846 N N . ILE A 1 360 ? 13.663 -14.767 6.649 1.00 91.81 360 ILE A N 1
ATOM 2847 C CA . ILE A 1 360 ? 13.085 -16.046 6.239 1.00 91.81 360 ILE A CA 1
ATOM 2848 C C . ILE A 1 360 ? 11.959 -15.719 5.257 1.00 91.81 360 ILE A C 1
ATOM 2850 O O . ILE A 1 360 ? 11.054 -14.955 5.598 1.00 91.81 360 ILE A O 1
ATOM 2854 N N . ILE A 1 361 ? 12.014 -16.263 4.043 1.00 88.62 361 ILE A N 1
ATOM 2855 C CA . ILE A 1 361 ? 11.074 -15.984 2.948 1.00 88.62 361 ILE A CA 1
ATOM 2856 C C . ILE A 1 361 ? 10.589 -17.305 2.348 1.00 88.62 361 ILE A C 1
ATOM 2858 O O . ILE A 1 361 ? 11.307 -18.300 2.348 1.00 88.62 361 ILE A O 1
ATOM 2862 N N . GLY A 1 362 ? 9.359 -17.326 1.831 1.00 81.06 362 GLY A N 1
ATOM 2863 C CA . GLY A 1 362 ? 8.848 -18.464 1.060 1.00 81.06 362 GLY A CA 1
ATOM 2864 C C . GLY A 1 362 ? 8.392 -19.647 1.914 1.00 81.06 362 GLY A C 1
ATOM 2865 O O . GLY A 1 362 ? 8.110 -20.711 1.371 1.00 81.06 362 GLY A O 1
ATOM 2866 N N . ALA A 1 363 ? 8.283 -19.466 3.234 1.00 85.69 363 ALA A N 1
ATOM 2867 C CA . ALA A 1 363 ? 7.754 -20.489 4.126 1.00 85.69 363 ALA A CA 1
ATOM 2868 C C . ALA A 1 363 ? 6.300 -20.834 3.755 1.00 85.69 363 ALA A C 1
ATOM 2870 O O . ALA A 1 363 ? 5.459 -19.946 3.607 1.00 85.69 363 ALA A O 1
ATOM 2871 N N . LYS A 1 364 ? 5.978 -22.129 3.640 1.00 85.00 364 LYS A N 1
ATOM 2872 C CA . LYS A 1 364 ? 4.617 -22.585 3.284 1.00 85.00 364 LYS A CA 1
ATOM 2873 C C . LYS A 1 364 ? 3.600 -22.420 4.418 1.00 85.00 364 LYS A C 1
ATOM 2875 O O . LYS A 1 364 ? 2.402 -22.385 4.155 1.00 85.00 364 LYS A O 1
ATOM 2880 N N . SER A 1 365 ? 4.050 -22.320 5.670 1.00 85.69 365 SER A N 1
ATOM 2881 C CA . SER A 1 365 ? 3.183 -22.117 6.833 1.00 85.69 365 SER A CA 1
ATOM 2882 C C . SER A 1 365 ? 3.886 -21.318 7.941 1.00 85.69 365 SER A C 1
ATOM 2884 O O . SER A 1 365 ? 5.120 -21.322 8.017 1.00 85.69 365 SER A O 1
ATOM 2886 N N . PRO A 1 366 ? 3.131 -20.638 8.828 1.00 86.62 366 PRO A N 1
ATOM 2887 C CA . PRO A 1 366 ? 3.701 -19.939 9.984 1.00 86.62 366 PRO A CA 1
ATOM 2888 C C . PRO A 1 366 ? 4.520 -20.851 10.905 1.00 86.62 366 PRO A C 1
ATOM 2890 O O . PRO A 1 366 ? 5.559 -20.427 11.401 1.00 86.62 366 PRO A O 1
ATOM 2893 N N . ALA A 1 367 ? 4.109 -22.114 11.062 1.00 85.69 367 ALA A N 1
ATOM 2894 C CA . ALA A 1 367 ? 4.848 -23.108 11.838 1.00 85.69 367 ALA A CA 1
ATOM 2895 C C . ALA A 1 367 ? 6.227 -23.407 11.225 1.00 85.69 367 ALA A C 1
ATOM 2897 O O . ALA A 1 367 ? 7.225 -23.433 11.939 1.00 85.69 367 ALA A O 1
ATOM 2898 N N . ILE A 1 368 ? 6.308 -23.552 9.895 1.00 87.38 368 ILE A N 1
ATOM 2899 C CA . ILE A 1 368 ? 7.589 -23.745 9.194 1.00 87.38 368 ILE A CA 1
ATOM 2900 C C . ILE A 1 368 ? 8.500 -22.529 9.393 1.00 87.38 368 ILE A C 1
ATOM 2902 O O . ILE A 1 368 ? 9.695 -22.702 9.598 1.00 87.38 368 ILE A O 1
ATOM 2906 N N . MET A 1 369 ? 7.959 -21.306 9.388 1.00 88.50 369 MET A N 1
ATOM 2907 C CA . MET A 1 369 ? 8.756 -20.101 9.655 1.00 88.50 369 MET A CA 1
ATOM 2908 C C . MET A 1 369 ? 9.308 -20.075 11.089 1.00 88.50 369 MET A C 1
ATOM 2910 O O . MET A 1 369 ? 10.468 -19.721 11.296 1.00 88.50 369 MET A O 1
ATOM 2914 N N . GLU A 1 370 ? 8.496 -20.446 12.082 1.00 86.69 370 GLU A N 1
ATOM 2915 C CA . GLU A 1 370 ? 8.943 -20.517 13.477 1.00 86.69 370 GLU A CA 1
ATOM 2916 C C . GLU A 1 370 ? 10.018 -21.598 13.663 1.00 86.69 370 GLU A C 1
ATOM 2918 O O . GLU A 1 370 ? 11.044 -21.354 14.300 1.00 86.69 370 GLU A O 1
ATOM 2923 N N . ASN A 1 371 ? 9.830 -22.762 13.039 1.00 87.88 371 ASN A N 1
ATOM 2924 C CA . ASN A 1 371 ? 10.809 -23.846 13.050 1.00 87.88 371 ASN A CA 1
ATOM 2925 C C . ASN A 1 371 ? 12.103 -23.449 12.327 1.00 87.88 371 ASN A C 1
ATOM 2927 O O . ASN A 1 371 ? 13.185 -23.726 12.832 1.00 87.88 371 ASN A O 1
ATOM 2931 N N . ALA A 1 372 ? 12.014 -22.720 11.212 1.00 89.31 372 ALA A N 1
ATOM 2932 C CA . ALA A 1 372 ? 13.173 -22.170 10.514 1.00 89.31 372 ALA A CA 1
ATOM 2933 C C . ALA A 1 372 ? 13.970 -21.214 11.413 1.00 89.31 372 ALA A C 1
ATOM 2935 O O . ALA A 1 372 ? 15.192 -21.303 11.488 1.00 89.31 372 ALA A O 1
ATOM 2936 N N . TYR A 1 373 ? 13.294 -20.338 12.163 1.00 90.44 373 TYR A N 1
ATOM 2937 C CA . TYR A 1 373 ? 13.963 -19.480 13.143 1.00 90.44 373 TYR A CA 1
ATOM 2938 C C . TYR A 1 373 ? 14.664 -20.295 14.238 1.00 90.44 373 TYR A C 1
ATOM 2940 O O . TYR A 1 373 ? 15.821 -20.014 14.564 1.00 90.44 373 TYR A O 1
ATOM 2948 N N . LYS A 1 374 ? 13.998 -21.328 14.770 1.00 89.62 374 LYS A N 1
ATOM 2949 C CA . LYS A 1 374 ? 14.573 -22.231 15.780 1.00 89.62 374 LYS A CA 1
ATOM 2950 C C . LYS A 1 374 ? 15.770 -23.019 15.242 1.00 89.62 374 LYS A C 1
ATOM 2952 O O . LYS A 1 374 ? 16.725 -23.191 15.985 1.00 89.62 374 LYS A O 1
ATOM 2957 N N . ALA A 1 375 ? 15.756 -23.421 13.972 1.00 88.12 375 ALA A N 1
ATOM 2958 C CA . ALA A 1 375 ? 16.840 -24.169 13.334 1.00 88.12 375 ALA A CA 1
ATOM 2959 C C . ALA A 1 375 ? 18.054 -23.292 12.980 1.00 88.12 375 ALA A C 1
ATOM 2961 O O . ALA A 1 375 ? 19.195 -23.703 13.155 1.00 88.12 375 ALA A O 1
ATOM 2962 N N . VAL A 1 376 ? 17.829 -22.060 12.514 1.00 89.19 376 VAL A N 1
ATOM 2963 C CA . VAL A 1 376 ? 18.911 -21.154 12.083 1.00 89.19 376 VAL A CA 1
ATOM 2964 C C . VAL A 1 376 ? 19.619 -20.497 13.270 1.00 89.19 376 VAL A C 1
ATOM 2966 O O . VAL A 1 376 ? 20.805 -20.184 13.199 1.00 89.19 376 VAL A O 1
ATOM 2969 N N . THR A 1 377 ? 18.912 -20.288 14.379 1.00 89.62 377 THR A N 1
ATOM 2970 C CA . THR A 1 377 ? 19.459 -19.613 15.562 1.00 89.62 377 THR A CA 1
ATOM 2971 C C . THR A 1 377 ? 20.691 -20.335 16.155 1.00 89.62 377 THR A C 1
ATOM 2973 O O . THR A 1 377 ? 21.694 -19.658 16.388 1.00 89.62 377 THR A O 1
ATOM 2976 N N . PRO A 1 378 ? 20.695 -21.672 16.352 1.00 87.06 378 PRO A N 1
ATOM 2977 C CA . PRO A 1 378 ? 21.883 -22.449 16.722 1.00 87.06 378 PRO A CA 1
ATOM 2978 C C . PRO A 1 378 ? 23.037 -22.341 15.722 1.00 87.06 378 PRO A C 1
ATOM 2980 O O . PRO A 1 378 ? 24.163 -22.100 16.148 1.00 87.06 378 PRO A O 1
ATOM 2983 N N . LEU A 1 379 ? 22.760 -22.418 14.415 1.00 88.50 379 LEU A N 1
ATOM 2984 C CA . LEU A 1 379 ? 23.789 -22.310 13.369 1.00 88.50 379 LEU A CA 1
ATOM 2985 C C . LEU A 1 379 ? 24.536 -20.975 13.446 1.00 88.50 379 LEU A C 1
ATOM 2987 O O . LEU A 1 379 ? 25.756 -20.918 13.346 1.00 88.50 379 LEU A O 1
ATOM 2991 N N . ILE A 1 380 ? 23.820 -19.877 13.698 1.00 89.31 380 ILE A N 1
ATOM 2992 C CA . ILE A 1 380 ? 24.462 -18.566 13.853 1.00 89.31 380 ILE A CA 1
ATOM 2993 C C . ILE A 1 380 ? 25.359 -18.515 15.100 1.00 89.31 380 ILE A C 1
ATOM 2995 O O . ILE A 1 380 ? 26.392 -17.845 15.079 1.00 89.31 380 ILE A O 1
ATOM 2999 N N . ARG A 1 381 ? 25.007 -19.231 16.176 1.00 88.69 381 ARG A N 1
ATOM 3000 C CA . ARG A 1 381 ? 25.875 -19.340 17.360 1.00 88.69 381 ARG A CA 1
ATOM 3001 C C . ARG A 1 381 ? 27.130 -20.161 17.072 1.00 88.69 381 ARG A C 1
ATOM 3003 O O . ARG A 1 381 ? 28.190 -19.808 17.575 1.00 88.69 381 ARG A O 1
ATOM 3010 N N . GLU A 1 382 ? 27.028 -21.208 16.259 1.00 85.94 382 GLU A N 1
ATOM 3011 C CA . GLU A 1 382 ? 28.184 -21.976 15.781 1.00 85.94 382 GLU A CA 1
ATOM 3012 C C . GLU A 1 382 ? 29.127 -21.084 14.960 1.00 85.94 382 GLU A C 1
ATOM 3014 O O . GLU A 1 382 ? 30.309 -20.978 15.272 1.00 85.94 382 GLU A O 1
ATOM 3019 N N . PHE A 1 383 ? 28.594 -20.298 14.021 1.00 87.25 383 PHE A N 1
ATOM 3020 C CA . PHE A 1 383 ? 29.404 -19.352 13.244 1.00 87.25 383 PHE A CA 1
ATOM 3021 C C . PHE A 1 383 ? 30.050 -18.249 14.088 1.00 87.25 383 PHE A C 1
ATOM 3023 O O . PHE A 1 383 ? 31.103 -17.727 13.724 1.00 87.25 383 PHE A O 1
ATOM 3030 N N . TYR A 1 384 ? 29.449 -17.891 15.222 1.00 88.06 384 TYR A N 1
ATOM 3031 C CA . TYR A 1 384 ? 30.090 -17.014 16.197 1.00 88.06 384 TYR A CA 1
ATOM 3032 C C . TYR A 1 384 ? 31.274 -17.687 16.898 1.00 88.06 384 TYR A C 1
ATOM 3034 O O . TYR A 1 384 ? 32.327 -17.064 17.015 1.00 88.06 384 TYR A O 1
ATOM 3042 N N . ARG A 1 385 ? 31.143 -18.959 17.297 1.00 84.94 385 ARG A N 1
ATOM 3043 C CA . ARG A 1 385 ? 32.249 -19.741 17.882 1.00 84.94 385 ARG A CA 1
ATOM 3044 C C . ARG A 1 385 ? 33.411 -19.909 16.902 1.00 84.94 385 ARG A C 1
ATOM 3046 O O . ARG A 1 385 ? 34.562 -19.805 17.306 1.00 84.94 385 ARG A O 1
ATOM 3053 N N . ASP A 1 386 ? 33.103 -20.054 15.617 1.00 83.25 386 ASP A N 1
ATOM 3054 C CA . ASP A 1 386 ? 34.097 -20.191 14.547 1.00 83.25 386 ASP A CA 1
ATOM 3055 C C . ASP A 1 386 ? 34.766 -18.863 14.128 1.00 83.25 386 ASP A C 1
ATOM 3057 O O . ASP A 1 386 ? 35.614 -18.845 13.230 1.00 83.25 386 ASP A O 1
ATOM 3061 N N . GLY A 1 387 ? 34.365 -17.732 14.725 1.00 82.69 387 GLY A N 1
ATOM 3062 C CA . GLY A 1 387 ? 34.896 -16.399 14.415 1.00 82.69 387 GLY A CA 1
ATOM 3063 C C . GLY A 1 387 ? 34.359 -15.759 13.124 1.00 82.69 387 GLY A C 1
ATOM 3064 O O . GLY A 1 387 ? 34.854 -14.708 12.701 1.00 82.69 387 GLY A O 1
ATOM 3065 N N . ASP A 1 388 ? 33.338 -16.347 12.496 1.00 85.38 388 ASP A N 1
ATOM 3066 C CA . ASP A 1 388 ? 32.701 -15.811 11.282 1.00 85.38 388 ASP A CA 1
ATOM 3067 C C . ASP A 1 388 ? 31.652 -14.731 11.575 1.00 85.38 388 ASP A C 1
ATOM 3069 O O . ASP A 1 388 ? 31.290 -13.939 10.699 1.00 85.38 388 ASP A O 1
ATOM 3073 N N . VAL A 1 389 ? 31.201 -14.646 12.826 1.00 87.00 389 VAL A N 1
ATOM 3074 C CA . VAL A 1 389 ? 30.411 -13.528 13.342 1.00 87.00 389 VAL A CA 1
ATOM 3075 C C . VAL A 1 389 ? 31.266 -12.753 14.335 1.00 87.00 389 VAL A C 1
ATOM 3077 O O . VAL A 1 389 ? 31.739 -13.310 15.320 1.00 87.00 389 VAL A O 1
ATOM 3080 N N . LYS A 1 390 ? 31.438 -11.450 14.108 1.00 86.06 390 LYS A N 1
ATOM 3081 C CA . LYS A 1 390 ? 32.082 -10.545 15.071 1.00 86.06 390 LYS A CA 1
ATOM 3082 C C . LYS A 1 390 ? 31.043 -9.642 15.708 1.00 86.06 390 LYS A C 1
ATOM 3084 O O . LYS A 1 390 ? 30.172 -9.114 15.016 1.00 86.06 390 LYS A O 1
ATOM 3089 N N . ILE A 1 391 ? 31.133 -9.455 17.020 1.00 85.00 391 ILE A N 1
ATOM 3090 C CA . ILE A 1 391 ? 30.226 -8.561 17.739 1.00 85.00 391 ILE A CA 1
ATOM 3091 C C . ILE A 1 391 ? 30.543 -7.126 17.365 1.00 85.00 391 ILE A C 1
ATOM 3093 O O . ILE A 1 391 ? 31.691 -6.687 17.380 1.00 85.00 391 ILE A O 1
ATOM 3097 N N . ASP A 1 392 ? 29.487 -6.400 17.033 1.00 77.50 392 ASP A N 1
ATOM 3098 C CA . ASP A 1 392 ? 29.562 -4.985 16.742 1.00 77.50 392 ASP A CA 1
ATOM 3099 C C . ASP A 1 392 ? 29.105 -4.226 17.988 1.00 77.50 392 ASP A C 1
ATOM 3101 O O . ASP A 1 392 ? 27.912 -4.136 18.295 1.00 77.50 392 ASP A O 1
ATOM 3105 N N . ASN A 1 393 ? 30.073 -3.686 18.730 1.00 64.75 393 ASN A N 1
ATOM 3106 C CA . ASN A 1 393 ? 29.824 -2.959 19.974 1.00 64.75 393 ASN A CA 1
ATOM 3107 C C . ASN A 1 393 ? 28.955 -1.705 19.770 1.00 64.75 393 ASN A C 1
ATOM 3109 O O . ASN A 1 393 ? 28.359 -1.227 20.734 1.00 64.75 393 ASN A O 1
ATOM 3113 N N . THR A 1 394 ? 28.802 -1.214 18.534 1.00 62.03 394 THR A N 1
ATOM 3114 C CA . THR A 1 394 ? 27.886 -0.107 18.214 1.00 62.03 394 THR A CA 1
ATOM 3115 C C . THR A 1 394 ? 26.410 -0.531 18.210 1.00 62.03 394 THR A C 1
ATOM 3117 O O . THR A 1 394 ? 25.522 0.302 18.400 1.00 62.03 394 THR A O 1
ATOM 3120 N N . LYS A 1 395 ? 26.124 -1.835 18.055 1.00 55.94 395 LYS A N 1
ATOM 3121 C CA . LYS A 1 395 ? 24.767 -2.413 18.043 1.00 55.94 395 LYS A CA 1
ATOM 3122 C C . LYS A 1 395 ? 24.313 -2.959 19.387 1.00 55.94 395 LYS A C 1
ATOM 3124 O O . LYS A 1 395 ? 23.144 -3.343 19.505 1.00 55.94 395 LYS A O 1
ATOM 3129 N N . ARG A 1 396 ? 25.181 -2.973 20.409 1.00 51.75 396 ARG A N 1
ATOM 3130 C CA . ARG A 1 396 ? 24.756 -3.229 21.789 1.00 51.75 396 ARG A CA 1
ATOM 3131 C C . ARG A 1 396 ? 23.720 -2.174 22.144 1.00 51.75 396 ARG A C 1
ATOM 3133 O O . ARG A 1 396 ? 24.035 -1.013 22.400 1.00 51.75 396 ARG A O 1
ATOM 3140 N N . LYS A 1 397 ? 22.451 -2.584 22.168 1.00 45.81 397 LYS A N 1
ATOM 3141 C CA . LYS A 1 397 ? 21.415 -1.794 22.816 1.00 45.81 397 LYS A CA 1
ATOM 3142 C C . LYS A 1 397 ? 21.829 -1.735 24.271 1.00 45.81 397 LYS A C 1
ATOM 3144 O O . LYS A 1 397 ? 21.633 -2.699 25.005 1.00 45.81 397 LYS A O 1
ATOM 3149 N N . THR A 1 398 ? 22.406 -0.612 24.690 1.00 39.00 398 THR A N 1
ATOM 3150 C CA . THR A 1 398 ? 22.430 -0.261 26.102 1.00 39.00 398 THR A CA 1
ATOM 3151 C C . THR A 1 398 ? 21.014 -0.509 26.590 1.00 39.00 398 THR A C 1
ATOM 3153 O O . THR A 1 398 ? 20.058 0.096 26.095 1.00 39.00 398 THR A O 1
ATOM 3156 N N . LYS A 1 399 ? 20.848 -1.496 27.480 1.00 37.97 399 LYS A N 1
ATOM 3157 C CA . LYS A 1 399 ? 19.606 -1.667 28.222 1.00 37.97 399 LYS A CA 1
ATOM 3158 C C . LYS A 1 399 ? 19.419 -0.330 28.913 1.00 37.97 399 LYS A C 1
ATOM 3160 O O . LYS A 1 399 ? 20.043 -0.073 29.939 1.00 37.97 399 LYS A O 1
ATOM 3165 N N . ALA A 1 400 ? 18.638 0.563 28.307 1.00 34.09 400 ALA A N 1
ATOM 3166 C CA . ALA A 1 400 ? 18.234 1.788 28.950 1.00 34.09 400 ALA A CA 1
ATOM 3167 C C . ALA A 1 400 ? 17.616 1.309 30.252 1.00 34.09 400 ALA A C 1
ATOM 3169 O O . ALA A 1 400 ? 16.603 0.602 30.215 1.00 34.09 400 ALA A O 1
ATOM 3170 N N . LYS A 1 401 ? 18.286 1.586 31.379 1.00 32.97 401 LYS A N 1
ATOM 3171 C CA . LYS A 1 401 ? 17.748 1.315 32.704 1.00 32.97 401 LYS A CA 1
ATOM 3172 C C . LYS A 1 401 ? 16.384 1.977 32.691 1.00 32.97 401 LYS A C 1
ATOM 3174 O O . LYS A 1 401 ? 16.272 3.201 32.763 1.00 32.97 401 LYS A O 1
ATOM 3179 N N . ARG A 1 402 ? 15.338 1.168 32.512 1.00 32.38 402 ARG A N 1
ATOM 3180 C CA . ARG A 1 402 ? 13.973 1.585 32.763 1.00 32.38 402 ARG A CA 1
ATOM 3181 C C . ARG A 1 402 ? 14.056 2.058 34.200 1.00 32.38 402 ARG A C 1
ATOM 3183 O O . ARG A 1 402 ? 14.251 1.238 35.091 1.00 32.38 402 ARG A O 1
ATOM 3190 N N . LYS A 1 403 ? 13.995 3.374 34.417 1.00 31.94 403 LYS A N 1
ATOM 3191 C CA . LYS A 1 403 ? 13.684 3.900 35.737 1.00 31.94 403 LYS A CA 1
ATOM 3192 C C . LYS A 1 403 ? 12.349 3.257 36.069 1.00 31.94 403 LYS A C 1
ATOM 3194 O O . LYS A 1 403 ? 11.314 3.645 35.524 1.00 31.94 403 LYS A O 1
ATOM 3199 N N . THR A 1 404 ? 12.393 2.205 36.873 1.00 30.42 404 THR A N 1
ATOM 3200 C CA . THR A 1 404 ? 11.253 1.729 37.623 1.00 30.42 404 THR A CA 1
ATOM 3201 C C . THR A 1 404 ? 10.742 2.969 38.332 1.00 30.42 404 THR A C 1
ATOM 3203 O O . THR A 1 404 ? 11.367 3.494 39.252 1.00 30.42 404 THR A O 1
ATOM 3206 N N . LYS A 1 405 ? 9.623 3.519 37.848 1.00 33.81 405 LYS A N 1
ATOM 3207 C CA . LYS A 1 405 ? 8.790 4.329 38.728 1.00 33.81 405 LYS A CA 1
ATOM 3208 C C . LYS A 1 405 ? 8.566 3.440 39.941 1.00 33.81 405 LYS A C 1
ATOM 3210 O O . LYS A 1 405 ? 8.073 2.329 39.759 1.00 33.81 405 LYS A O 1
ATOM 3215 N N . LYS A 1 406 ? 8.994 3.899 41.122 1.00 29.69 406 LYS A N 1
ATOM 3216 C CA . LYS A 1 406 ? 8.673 3.256 42.396 1.00 29.69 406 LYS A CA 1
ATOM 3217 C C . LYS A 1 406 ? 7.178 2.953 42.368 1.00 29.69 406 LYS A C 1
ATOM 3219 O O . LYS A 1 406 ? 6.357 3.870 42.372 1.00 29.69 406 LYS A O 1
ATOM 3224 N N . VAL A 1 407 ? 6.848 1.674 42.227 1.00 34.84 407 VAL A N 1
ATOM 3225 C CA . VAL A 1 407 ? 5.501 1.176 42.446 1.00 34.84 407 VAL A CA 1
ATOM 3226 C C . VAL A 1 407 ? 5.328 1.288 43.949 1.00 34.84 407 VAL A C 1
ATOM 3228 O O . VAL A 1 407 ? 6.024 0.624 44.712 1.00 34.84 407 VAL A O 1
ATOM 3231 N N . SER A 1 408 ? 4.491 2.227 44.373 1.00 34.50 408 SER A N 1
ATOM 3232 C CA . SER A 1 408 ? 4.013 2.266 45.745 1.00 34.50 408 SER A CA 1
ATOM 3233 C C . SER A 1 408 ? 3.354 0.919 46.079 1.00 34.50 408 SER A C 1
ATOM 3235 O O . SER A 1 408 ? 2.730 0.324 45.194 1.00 34.50 408 SER A O 1
ATOM 3237 N N . PRO A 1 409 ? 3.468 0.427 47.325 1.00 34.94 409 PRO A N 1
ATOM 3238 C CA . PRO A 1 409 ? 2.875 -0.846 47.718 1.00 34.94 409 PRO A CA 1
ATOM 3239 C C . PRO A 1 409 ? 1.374 -0.875 47.388 1.00 34.94 409 PRO A C 1
ATOM 3241 O O . PRO A 1 409 ? 0.703 0.158 47.526 1.00 34.94 409 PRO A O 1
ATOM 3244 N N . PRO A 1 410 ? 0.818 -2.026 46.967 1.00 32.75 410 PRO A N 1
ATOM 3245 C CA . PRO A 1 410 ? -0.609 -2.141 46.722 1.00 32.75 410 PRO A CA 1
ATOM 3246 C C . PRO A 1 410 ? -1.352 -1.830 48.024 1.00 32.75 410 PRO A C 1
ATOM 3248 O O . PRO A 1 410 ? -1.155 -2.484 49.049 1.00 32.75 410 PRO A O 1
ATOM 3251 N N . LYS A 1 411 ? -2.210 -0.802 48.002 1.00 35.91 411 LYS A N 1
ATOM 3252 C CA . LYS A 1 411 ? -3.149 -0.557 49.100 1.00 35.91 411 LYS A CA 1
ATOM 3253 C C . LYS A 1 411 ? -4.014 -1.805 49.252 1.00 35.91 411 LYS A C 1
ATOM 3255 O O . LYS A 1 411 ? -4.745 -2.148 48.324 1.00 35.91 411 LYS A O 1
ATOM 3260 N N . LYS A 1 412 ? -3.932 -2.442 50.424 1.00 32.47 412 LYS A N 1
ATOM 3261 C CA . LYS A 1 412 ? -4.802 -3.543 50.851 1.00 32.47 412 LYS A CA 1
ATOM 3262 C C . LYS A 1 412 ? -6.255 -3.198 50.504 1.00 32.47 412 LYS A C 1
ATOM 3264 O O . LYS A 1 412 ? -6.802 -2.203 50.986 1.00 32.47 412 LYS A O 1
ATOM 3269 N N . THR A 1 413 ? -6.860 -3.994 49.630 1.00 31.95 413 THR A N 1
ATOM 3270 C CA . THR A 1 413 ? -8.286 -3.930 49.318 1.00 31.95 413 THR A CA 1
ATOM 3271 C C . THR A 1 413 ? -9.075 -4.269 50.574 1.00 31.95 413 THR A C 1
ATOM 3273 O O . THR A 1 413 ? -8.972 -5.373 51.099 1.00 31.95 413 THR A O 1
ATOM 3276 N N . LYS A 1 414 ? -9.870 -3.309 51.058 1.00 36.94 414 LYS A N 1
ATOM 3277 C CA . LYS A 1 414 ? -10.936 -3.579 52.029 1.00 36.94 414 LYS A CA 1
ATOM 3278 C C . LYS A 1 414 ? -11.943 -4.557 51.399 1.00 36.94 414 LYS A C 1
ATOM 3280 O O . LYS A 1 414 ? -12.168 -4.460 50.188 1.00 36.94 414 LYS A O 1
ATOM 3285 N N . PRO A 1 415 ? -12.551 -5.468 52.178 1.00 31.23 415 PRO A N 1
ATOM 3286 C CA . PRO A 1 415 ? -13.478 -6.462 51.653 1.00 31.23 415 PRO A CA 1
ATOM 3287 C C . PRO A 1 415 ? -14.650 -5.781 50.937 1.00 31.23 415 PRO A C 1
ATOM 3289 O O . PRO A 1 415 ? -15.306 -4.881 51.467 1.00 31.23 415 PRO A O 1
ATOM 3292 N N . ILE A 1 416 ? -14.881 -6.198 49.692 1.00 33.06 416 ILE A N 1
ATOM 3293 C CA . ILE A 1 416 ? -16.001 -5.754 48.866 1.00 33.06 416 ILE A CA 1
ATOM 3294 C C . ILE A 1 416 ? -17.264 -6.407 49.426 1.00 33.06 416 ILE A C 1
ATOM 3296 O O . ILE A 1 416 ? -17.544 -7.576 49.171 1.00 33.06 416 ILE A O 1
ATOM 3300 N N . VAL A 1 417 ? -18.059 -5.631 50.160 1.00 36.88 417 VAL A N 1
ATOM 3301 C CA . VAL A 1 417 ? -19.476 -5.947 50.352 1.00 36.88 417 VAL A CA 1
ATOM 3302 C C . VAL A 1 417 ? -20.133 -5.871 48.973 1.00 36.88 417 VAL A C 1
ATOM 3304 O O . VAL A 1 417 ? -20.119 -4.818 48.328 1.00 36.88 417 VAL A O 1
ATOM 3307 N N . LYS A 1 418 ? -20.670 -7.002 48.500 1.00 35.03 418 LYS A N 1
ATOM 3308 C CA . LYS A 1 418 ? -21.393 -7.131 47.227 1.00 35.03 418 LYS A CA 1
ATOM 3309 C C . LYS A 1 418 ? -22.507 -6.074 47.159 1.00 35.03 418 LYS A C 1
ATOM 3311 O O . LYS A 1 418 ? -23.555 -6.218 47.785 1.00 35.03 418 LYS A O 1
ATOM 3316 N N . ARG A 1 419 ? -22.289 -4.991 46.405 1.00 37.03 419 ARG A N 1
ATOM 3317 C CA . ARG A 1 419 ? -23.339 -4.011 46.096 1.00 37.03 419 ARG A CA 1
ATOM 3318 C C . ARG A 1 419 ? -24.286 -4.610 45.058 1.00 37.03 419 ARG A C 1
ATOM 3320 O O . ARG A 1 419 ? -23.842 -5.072 44.009 1.00 37.03 419 ARG A O 1
ATOM 3327 N N . LYS A 1 420 ? -25.582 -4.603 45.383 1.00 41.16 420 LYS A N 1
ATOM 3328 C CA . LYS A 1 420 ? -26.685 -5.027 44.508 1.00 41.16 420 LYS A CA 1
ATOM 3329 C C . LYS A 1 420 ? -26.610 -4.303 43.153 1.00 41.16 420 LYS A C 1
ATOM 3331 O O . LYS A 1 420 ? -26.177 -3.154 43.082 1.00 41.16 420 LYS A O 1
ATOM 3336 N N . ALA A 1 421 ? -27.004 -5.012 42.096 1.00 41.16 421 ALA A N 1
ATOM 3337 C CA . ALA A 1 421 ? -26.882 -4.607 40.698 1.00 41.16 421 ALA A CA 1
ATOM 3338 C C . ALA A 1 421 ? -27.445 -3.196 40.402 1.00 41.16 421 ALA A C 1
ATOM 3340 O O . ALA A 1 421 ? -28.453 -2.802 40.993 1.00 41.16 421 ALA A O 1
ATOM 3341 N N . PRO A 1 422 ? -26.842 -2.437 39.464 1.00 45.03 422 PRO A N 1
ATOM 3342 C CA . PRO A 1 422 ? -27.382 -1.152 39.031 1.00 45.03 422 PRO A CA 1
ATOM 3343 C C . PRO A 1 422 ? -28.758 -1.332 38.370 1.00 45.03 422 PRO A C 1
ATOM 3345 O O . PRO A 1 422 ? -28.938 -2.201 37.518 1.00 45.03 422 PRO A O 1
ATOM 3348 N N . LEU A 1 423 ? -29.725 -0.493 38.763 1.00 52.44 423 LEU A N 1
ATOM 3349 C CA . LEU A 1 423 ? -31.115 -0.552 38.295 1.00 52.44 423 LEU A CA 1
ATOM 3350 C C . LEU A 1 423 ? -31.230 -0.461 36.761 1.00 52.44 423 LEU A C 1
ATOM 3352 O O . LEU A 1 423 ? -30.526 0.305 36.094 1.00 52.44 423 LEU A O 1
ATOM 3356 N N . THR A 1 424 ? -32.178 -1.224 36.219 1.00 47.88 424 THR A N 1
ATOM 3357 C CA . THR A 1 424 ? -32.491 -1.315 34.785 1.00 47.88 424 THR A CA 1
ATOM 3358 C C . THR A 1 424 ? -33.155 -0.036 34.249 1.00 47.88 424 THR A C 1
ATOM 3360 O O . THR A 1 424 ? -33.712 0.775 34.990 1.00 47.88 424 THR A O 1
ATOM 3363 N N . ASN A 1 425 ? -33.110 0.177 32.927 1.00 46.41 425 ASN A N 1
ATOM 3364 C CA . ASN A 1 425 ? -33.628 1.398 32.288 1.00 46.41 425 ASN A CA 1
ATOM 3365 C C . ASN A 1 425 ? -35.146 1.612 32.482 1.00 46.41 425 ASN A C 1
ATOM 3367 O O . ASN A 1 425 ? -35.595 2.757 32.483 1.00 46.41 425 ASN A O 1
ATOM 3371 N N . SER A 1 426 ? -35.926 0.547 32.685 1.00 49.03 426 SER A N 1
ATOM 3372 C CA . SER A 1 426 ? -37.363 0.620 32.993 1.00 49.03 426 SER A CA 1
ATOM 3373 C C . SER A 1 426 ? -37.623 1.117 34.420 1.00 49.03 426 SER A C 1
ATOM 3375 O O . SER A 1 426 ? -38.484 1.972 34.623 1.00 49.03 426 SER A O 1
ATOM 3377 N N . GLN A 1 427 ? -36.816 0.679 35.391 1.00 52.66 427 GLN A N 1
ATOM 3378 C CA . GLN A 1 427 ? -36.890 1.130 36.786 1.00 52.66 427 GLN A CA 1
ATOM 3379 C C . GLN A 1 427 ? -36.542 2.619 36.922 1.00 52.66 427 GLN A C 1
ATOM 3381 O O . GLN A 1 427 ? -37.120 3.317 37.746 1.00 52.66 427 GLN A O 1
ATOM 3386 N N . ILE A 1 428 ? -35.653 3.137 36.068 1.00 50.72 428 ILE A N 1
ATOM 3387 C CA . ILE A 1 428 ? -35.266 4.557 36.058 1.00 50.72 428 ILE A CA 1
ATOM 3388 C C . ILE A 1 428 ? -36.393 5.457 35.524 1.00 50.72 428 ILE A C 1
ATOM 3390 O O . ILE A 1 428 ? -36.581 6.558 36.036 1.00 50.72 428 ILE A O 1
ATOM 3394 N N . ASN A 1 429 ? -37.170 4.992 34.541 1.00 46.34 429 ASN A N 1
ATOM 3395 C CA . ASN A 1 429 ? -38.282 5.760 33.969 1.00 46.34 429 ASN A CA 1
ATOM 3396 C C . ASN A 1 429 ? -39.537 5.773 34.862 1.00 46.34 429 ASN A C 1
ATOM 3398 O O . ASN A 1 429 ? -40.345 6.692 34.754 1.00 46.34 429 ASN A O 1
ATOM 3402 N N . ALA A 1 430 ? -39.688 4.794 35.760 1.00 43.38 430 ALA A N 1
ATOM 3403 C CA . ALA A 1 430 ? -40.813 4.699 36.695 1.00 43.38 43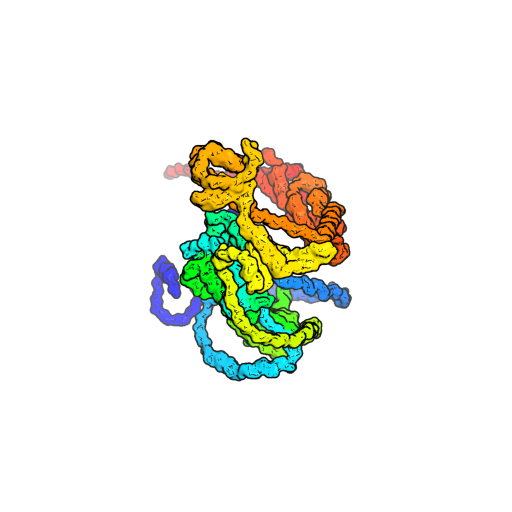0 ALA A CA 1
ATOM 3404 C C . ALA A 1 430 ? -40.626 5.521 37.991 1.00 43.38 430 ALA A C 1
ATOM 3406 O O . ALA A 1 430 ? -41.569 5.694 38.765 1.00 43.38 430 ALA A O 1
ATOM 3407 N N . LEU A 1 431 ? -39.423 6.046 38.256 1.00 53.91 431 LEU A N 1
ATOM 3408 C CA . LEU A 1 431 ? -39.109 6.755 39.498 1.00 53.91 431 LEU A CA 1
ATOM 3409 C C . LEU A 1 431 ? -39.579 8.219 39.450 1.00 53.91 431 LEU A C 1
ATOM 3411 O O . LEU A 1 431 ? -38.828 9.128 39.098 1.00 53.91 431 LEU A O 1
ATOM 3415 N N . LYS A 1 432 ? -40.811 8.472 39.906 1.00 53.75 432 LYS A N 1
ATOM 3416 C CA . LYS A 1 432 ? -41.165 9.768 40.507 1.00 53.75 432 LYS A CA 1
ATOM 3417 C C . LYS A 1 432 ? -40.294 9.925 41.762 1.00 53.75 432 LYS A C 1
ATOM 3419 O O . LYS A 1 432 ? -40.514 9.250 42.764 1.00 53.75 432 LYS A O 1
ATOM 3424 N N . ILE A 1 433 ? -39.209 10.699 41.672 1.00 53.47 433 ILE A N 1
ATOM 3425 C CA . ILE A 1 433 ? -38.261 10.845 42.786 1.00 53.47 433 ILE A CA 1
ATOM 3426 C C . ILE A 1 433 ? -38.868 11.774 43.842 1.00 53.47 433 ILE A C 1
ATOM 3428 O O . ILE A 1 433 ? -38.681 12.992 43.804 1.00 53.47 433 ILE A O 1
ATOM 3432 N N . ASP A 1 434 ? -39.566 11.180 44.806 1.00 52.97 434 ASP A N 1
ATOM 3433 C CA . ASP A 1 434 ? -39.965 11.852 46.040 1.00 52.97 434 ASP A CA 1
ATOM 3434 C C . ASP A 1 434 ? -38.725 12.188 46.878 1.00 52.97 434 ASP A C 1
ATOM 3436 O O . ASP A 1 434 ? -37.721 11.465 46.861 1.00 52.97 434 ASP A O 1
ATOM 3440 N N . GLY A 1 435 ? -38.781 13.291 47.633 1.00 52.38 435 GLY A N 1
ATOM 3441 C CA . GLY A 1 435 ? -37.628 13.823 48.367 1.00 52.38 435 GLY A CA 1
ATOM 3442 C C . GLY A 1 435 ? -36.898 12.794 49.229 1.00 52.38 435 GLY A C 1
ATOM 3443 O O . GLY A 1 435 ? -35.680 12.698 49.126 1.00 52.38 435 GLY A O 1
ATOM 3444 N N . LYS A 1 436 ? -37.641 11.928 49.928 1.00 54.62 436 LYS A N 1
ATOM 3445 C CA . LYS A 1 436 ? -37.089 10.897 50.822 1.00 54.62 436 LYS A CA 1
ATOM 3446 C C . LYS A 1 436 ? -36.313 9.778 50.106 1.00 54.62 436 LYS A C 1
ATOM 3448 O O . LYS A 1 436 ? -35.491 9.116 50.731 1.00 54.62 436 LYS A O 1
ATOM 3453 N N . LYS A 1 437 ? -36.547 9.525 48.809 1.00 62.03 437 LYS A N 1
ATOM 3454 C CA . LYS A 1 437 ? -35.797 8.505 48.038 1.00 62.03 437 LYS A CA 1
ATOM 3455 C C . LYS A 1 437 ? -34.474 9.046 47.495 1.00 62.03 437 LYS A C 1
ATOM 3457 O O . LYS A 1 437 ? -33.519 8.290 47.341 1.00 62.03 437 LYS A O 1
ATOM 3462 N N . CYS A 1 438 ? -34.403 10.352 47.250 1.00 63.84 438 CYS A N 1
ATOM 3463 C CA . CYS A 1 438 ? -33.200 11.014 46.753 1.00 63.84 438 CYS A CA 1
ATOM 3464 C C . CYS A 1 438 ? -32.068 11.002 47.800 1.00 63.84 438 CYS A C 1
ATOM 3466 O O . CYS A 1 438 ? -30.908 10.746 47.473 1.00 63.84 438 CYS A O 1
ATOM 3468 N N . ASP A 1 439 ? -32.434 11.131 49.077 1.00 62.03 439 ASP A N 1
ATOM 3469 C CA . ASP A 1 439 ? -31.501 11.079 50.208 1.00 62.03 439 ASP A CA 1
ATOM 3470 C C . ASP A 1 439 ? -30.974 9.668 50.506 1.00 62.03 439 ASP A C 1
ATOM 3472 O O . ASP A 1 439 ? -29.942 9.526 51.160 1.00 62.03 439 ASP A O 1
ATOM 3476 N N . ARG A 1 440 ? -31.604 8.615 49.967 1.00 63.91 440 ARG A N 1
ATOM 3477 C CA . ARG A 1 440 ? -31.177 7.214 50.145 1.00 63.91 440 ARG A CA 1
ATOM 3478 C C . ARG A 1 440 ? -30.190 6.717 49.082 1.00 63.91 440 ARG A C 1
ATOM 3480 O O . ARG A 1 440 ? -29.504 5.732 49.320 1.00 63.91 440 ARG A O 1
ATOM 3487 N N . MET A 1 441 ? -30.076 7.390 47.934 1.00 70.69 441 MET A N 1
ATOM 3488 C CA . MET A 1 441 ? -29.130 7.004 46.871 1.00 70.69 441 MET A CA 1
ATOM 3489 C C . MET A 1 441 ? -27.708 7.490 47.160 1.00 70.69 441 MET A C 1
ATOM 3491 O O . MET A 1 441 ? -27.511 8.498 47.834 1.00 70.69 441 MET A O 1
ATOM 3495 N N . SER A 1 442 ? -26.688 6.822 46.631 1.00 78.81 442 SER A N 1
ATOM 3496 C CA . SER A 1 442 ? -25.308 7.313 46.714 1.00 78.81 442 SER A CA 1
ATOM 3497 C C . SER A 1 442 ? -25.067 8.503 45.771 1.00 78.81 442 SER A C 1
ATOM 3499 O O . SER A 1 442 ? -25.779 8.720 44.787 1.00 78.81 442 SER A O 1
ATOM 3501 N N . ARG A 1 443 ? -24.027 9.303 46.045 1.00 78.50 443 ARG A N 1
ATOM 3502 C CA . ARG A 1 443 ? -23.690 10.483 45.225 1.00 78.50 443 ARG A CA 1
ATOM 3503 C C . ARG A 1 443 ? -23.348 10.118 43.773 1.00 78.50 443 ARG A C 1
ATOM 3505 O O . ARG A 1 443 ? -23.648 10.897 42.871 1.00 78.50 443 ARG A O 1
ATOM 3512 N N . ASP A 1 444 ? -22.752 8.953 43.536 1.00 76.06 444 ASP A N 1
ATOM 3513 C CA . ASP A 1 444 ? -22.388 8.506 42.186 1.00 76.06 444 ASP A CA 1
ATOM 3514 C C . ASP A 1 444 ? -23.591 7.996 41.387 1.00 76.06 444 ASP A C 1
ATOM 3516 O O . ASP A 1 444 ? -23.698 8.268 40.186 1.00 76.06 444 ASP A O 1
ATOM 3520 N N . GLU A 1 445 ? -24.551 7.352 42.052 1.00 76.56 445 GLU A N 1
ATOM 3521 C CA . GLU A 1 445 ? -25.843 6.998 41.453 1.00 76.56 445 GLU A CA 1
ATOM 3522 C C . GLU A 1 445 ? -26.616 8.259 41.061 1.00 76.56 445 GLU A C 1
ATOM 3524 O O . GLU A 1 445 ? -27.094 8.364 39.930 1.00 76.56 445 GLU A O 1
ATOM 3529 N N . LEU A 1 446 ? -26.627 9.274 41.931 1.00 79.19 446 LEU A N 1
ATOM 3530 C CA . LEU A 1 446 ? -27.227 10.576 41.643 1.00 79.19 446 LEU A CA 1
ATOM 3531 C C . LEU A 1 446 ? -26.548 11.294 40.475 1.00 79.19 446 LEU A C 1
ATOM 3533 O O . LEU A 1 446 ? -27.240 11.816 39.608 1.00 79.19 446 LEU A O 1
ATOM 3537 N N . LYS A 1 447 ? -25.211 11.286 40.382 1.00 78.56 447 LYS A N 1
ATOM 3538 C CA . LYS A 1 447 ? -24.487 11.850 39.225 1.00 78.56 447 LYS A CA 1
ATOM 3539 C C . LYS A 1 447 ? -24.793 11.099 37.928 1.00 78.56 447 LYS A C 1
ATOM 3541 O O . LYS A 1 447 ? -24.844 11.701 36.856 1.00 78.56 447 LYS A O 1
ATOM 3546 N N . THR A 1 448 ? -24.965 9.784 37.997 1.00 75.06 448 THR A N 1
ATOM 3547 C CA . THR A 1 448 ? -25.285 8.953 36.828 1.00 75.06 448 THR A CA 1
ATOM 3548 C C . THR A 1 448 ? -26.714 9.210 36.357 1.00 75.06 448 THR A C 1
ATOM 3550 O O . THR A 1 448 ? -26.939 9.423 35.165 1.00 75.06 448 THR A O 1
ATOM 3553 N N . LEU A 1 449 ? -27.664 9.302 37.290 1.00 71.69 449 LEU A N 1
ATOM 3554 C CA . LEU A 1 449 ? -29.052 9.662 37.012 1.00 71.69 449 LEU A CA 1
ATOM 3555 C C . LEU A 1 449 ? -29.160 11.102 36.486 1.00 71.69 449 LEU A C 1
ATOM 3557 O O . LEU A 1 449 ? -29.795 11.334 35.461 1.00 71.69 449 LEU A O 1
ATOM 3561 N N . ALA A 1 450 ? -28.444 12.045 37.102 1.00 72.69 450 ALA A N 1
ATOM 3562 C CA . ALA A 1 450 ? -28.325 13.433 36.660 1.00 72.69 450 ALA A CA 1
ATOM 3563 C C . ALA A 1 450 ? -27.796 13.547 35.220 1.00 72.69 450 ALA A C 1
ATOM 3565 O O . ALA A 1 450 ? -28.359 14.288 34.415 1.00 72.69 450 ALA A O 1
ATOM 3566 N N . ARG A 1 451 ? -26.770 12.763 34.856 1.00 73.62 451 ARG A N 1
ATOM 3567 C CA . ARG A 1 451 ? -26.258 12.697 33.476 1.00 73.62 451 ARG A CA 1
ATOM 3568 C C . ARG A 1 451 ? -27.298 12.159 32.498 1.00 73.62 451 ARG A C 1
ATOM 3570 O O . ARG A 1 451 ? -27.438 12.727 31.418 1.00 73.62 451 ARG A O 1
ATOM 3577 N N . LYS A 1 452 ? -28.071 11.137 32.884 1.00 62.78 452 LYS A N 1
ATOM 3578 C CA . LYS A 1 452 ? -29.175 10.603 32.065 1.00 62.78 452 LYS A CA 1
ATOM 3579 C C . LYS A 1 452 ? -30.305 11.622 31.863 1.00 62.78 452 LYS A C 1
ATOM 3581 O O . LYS A 1 452 ? -30.839 11.708 30.764 1.00 62.78 452 LYS A O 1
ATOM 3586 N N . VAL A 1 453 ? -30.604 12.465 32.859 1.00 60.91 453 VAL A N 1
ATOM 3587 C CA . VAL A 1 453 ? -31.542 13.602 32.707 1.00 60.91 453 VAL A CA 1
ATOM 3588 C C . VAL A 1 453 ? -30.886 14.855 32.088 1.00 60.91 453 VAL A C 1
ATOM 3590 O O . VAL A 1 453 ? -31.503 15.918 31.967 1.00 60.91 453 VAL A O 1
ATOM 3593 N N . GLY A 1 454 ? -29.625 14.761 31.653 1.00 60.19 454 GLY A N 1
ATOM 3594 C CA . GLY A 1 454 ? -28.904 15.790 30.899 1.00 60.19 454 GLY A CA 1
ATOM 3595 C C . GLY A 1 454 ? -28.291 16.918 31.738 1.00 60.19 454 GLY A C 1
ATOM 3596 O O . GLY A 1 454 ? -28.156 18.034 31.241 1.00 60.19 454 GLY A O 1
ATOM 3597 N N . ILE A 1 455 ? -28.009 16.695 33.021 1.00 72.69 455 ILE A N 1
ATOM 3598 C CA . ILE A 1 455 ? -27.206 17.588 33.871 1.00 72.69 455 ILE A CA 1
ATOM 3599 C C . ILE A 1 455 ? -25.750 17.112 33.763 1.00 72.69 455 ILE A C 1
ATOM 3601 O O . ILE A 1 455 ? -25.402 16.039 34.250 1.00 72.69 455 ILE A O 1
ATOM 3605 N N . LEU A 1 456 ? -24.915 17.879 33.056 1.00 62.69 456 LEU A N 1
ATOM 3606 C CA . LEU A 1 456 ? -23.516 17.524 32.762 1.00 62.69 456 LEU A CA 1
ATOM 3607 C C . LEU A 1 456 ? -22.517 18.228 33.692 1.00 62.69 456 LEU A C 1
ATOM 3609 O O . LEU A 1 456 ? -21.415 17.728 33.913 1.00 62.69 456 LEU A O 1
ATOM 3613 N N . SER A 1 457 ? -22.902 19.377 34.247 1.00 67.50 457 SER A N 1
ATOM 3614 C CA . SER A 1 457 ? -22.085 20.175 35.157 1.00 67.50 457 SER A CA 1
ATOM 3615 C C . SER A 1 457 ? -22.483 19.905 36.604 1.00 67.50 457 SER A C 1
ATOM 3617 O O . SER A 1 457 ? -23.576 20.267 37.026 1.00 67.50 457 SER A O 1
ATOM 3619 N N . PHE A 1 458 ? -21.563 19.316 37.366 1.00 79.12 458 PHE A N 1
ATOM 3620 C CA . PHE A 1 458 ? -21.701 19.091 38.809 1.00 79.12 458 PHE A CA 1
ATOM 3621 C C . PHE A 1 458 ? -20.895 20.098 39.630 1.00 79.12 458 PHE A C 1
ATOM 3623 O O . PHE A 1 458 ? -20.471 19.774 40.733 1.00 79.12 458 PHE A O 1
ATOM 3630 N N . ARG A 1 459 ? -20.638 21.291 39.083 1.00 76.56 459 ARG A N 1
ATOM 3631 C CA . ARG A 1 459 ? -19.891 22.364 39.749 1.00 76.56 459 ARG A CA 1
ATOM 3632 C C . ARG A 1 459 ? -20.754 23.604 39.901 1.00 76.56 459 ARG A C 1
ATOM 3634 O O . ARG A 1 459 ? -21.397 24.016 38.939 1.00 76.56 459 ARG A O 1
ATOM 3641 N N . ILE A 1 460 ? -20.702 24.202 41.084 1.00 76.38 460 ILE A N 1
ATOM 3642 C CA . ILE A 1 460 ? -21.327 25.479 41.424 1.00 76.38 460 ILE A CA 1
ATOM 3643 C C . ILE A 1 460 ? -20.217 26.524 41.547 1.00 76.38 460 ILE A C 1
ATOM 3645 O O . ILE A 1 460 ? -19.159 26.255 42.122 1.00 76.38 460 ILE A O 1
ATOM 3649 N N . LYS A 1 461 ? -20.453 27.707 40.976 1.00 66.38 461 LYS A N 1
ATOM 3650 C CA . LYS A 1 461 ? -19.616 28.892 41.177 1.00 66.38 461 LYS A CA 1
ATOM 3651 C C . LYS A 1 461 ? -20.212 29.734 42.298 1.00 66.38 461 LYS A C 1
ATOM 3653 O O . LYS A 1 461 ? -21.321 30.228 42.135 1.00 66.38 461 LYS A O 1
ATOM 3658 N N . ASN A 1 462 ? -19.450 29.929 43.369 1.00 69.75 462 ASN A N 1
ATOM 3659 C CA . ASN A 1 462 ? -19.749 30.895 44.420 1.00 69.75 462 ASN A CA 1
ATOM 3660 C C . ASN A 1 462 ? -18.676 31.991 44.333 1.00 69.75 462 ASN A C 1
ATOM 3662 O O . ASN A 1 462 ? -17.593 31.865 44.906 1.00 69.75 462 ASN A O 1
ATOM 3666 N N . GLY A 1 463 ? -18.930 33.019 43.519 1.00 65.44 463 GLY A N 1
ATOM 3667 C CA . GLY A 1 463 ? -17.949 34.076 43.254 1.00 65.44 463 GLY A CA 1
ATOM 3668 C C . GLY A 1 463 ? -16.670 33.543 42.575 1.00 65.44 463 GLY A C 1
ATOM 3669 O O . GLY A 1 463 ? -16.778 32.829 41.570 1.00 65.44 463 GLY A O 1
ATOM 3670 N N . PRO A 1 464 ? -15.459 33.859 43.082 1.00 61.03 464 PRO A N 1
ATOM 3671 C CA . PRO A 1 464 ? -14.195 33.449 42.461 1.00 61.03 464 PRO A CA 1
ATOM 3672 C C . PRO A 1 464 ? -13.870 31.957 42.645 1.00 61.03 464 PRO A C 1
ATOM 3674 O O . PRO A 1 464 ? -12.952 31.448 42.003 1.00 61.03 464 PRO A O 1
ATOM 3677 N N . THR A 1 465 ? -14.622 31.228 43.480 1.00 51.50 465 THR A N 1
ATOM 3678 C CA . THR A 1 465 ? -14.352 29.818 43.791 1.00 51.50 465 THR A CA 1
ATOM 3679 C C . THR A 1 465 ? -15.381 28.876 43.159 1.00 51.50 465 THR A C 1
ATOM 3681 O O . THR A 1 465 ? -16.590 29.122 43.142 1.00 51.50 465 THR A O 1
ATOM 3684 N N . THR A 1 466 ? -14.896 27.763 42.602 1.00 75.81 466 THR A N 1
ATOM 3685 C CA . THR A 1 466 ? -15.732 26.667 42.084 1.00 75.81 466 THR A CA 1
ATOM 3686 C C . THR A 1 466 ? -15.684 25.472 43.020 1.00 75.81 466 THR A C 1
ATOM 3688 O O . THR A 1 466 ? -14.601 24.939 43.254 1.00 75.81 466 THR A O 1
ATOM 3691 N N . ARG A 1 467 ? -16.851 24.997 43.468 1.00 80.12 467 ARG A N 1
ATOM 3692 C CA . ARG A 1 467 ? -16.997 23.775 44.276 1.00 80.12 467 ARG A CA 1
ATOM 3693 C C . ARG A 1 467 ? -17.896 22.749 43.593 1.00 80.12 467 ARG A C 1
ATOM 3695 O O . ARG A 1 467 ? -18.741 23.105 42.773 1.00 80.12 467 ARG A O 1
ATOM 3702 N N . ASP A 1 468 ? -17.744 21.475 43.939 1.00 77.44 468 ASP A N 1
ATOM 3703 C CA . ASP A 1 468 ? -18.639 20.425 43.444 1.00 77.44 468 ASP A CA 1
ATOM 3704 C C . ASP A 1 468 ? -20.013 20.480 44.144 1.00 77.44 468 ASP A C 1
ATOM 3706 O O . ASP A 1 468 ? -20.105 20.770 45.338 1.00 77.44 468 ASP A O 1
ATOM 3710 N N . MET A 1 469 ? -21.079 20.150 43.410 1.00 78.62 469 MET A N 1
ATOM 3711 C CA . MET A 1 469 ? -22.456 20.080 43.912 1.00 78.62 469 MET A CA 1
ATOM 3712 C C . MET A 1 469 ? -22.598 19.006 44.990 1.00 78.62 469 MET A C 1
ATOM 3714 O O . MET A 1 469 ? -22.189 17.855 44.781 1.00 78.62 469 MET A O 1
ATOM 3718 N N . ARG A 1 470 ? -23.212 19.362 46.115 1.00 83.19 470 ARG A N 1
ATOM 3719 C CA . ARG A 1 470 ? -23.585 18.458 47.206 1.00 83.19 470 ARG A CA 1
ATOM 3720 C C . ARG A 1 470 ? -24.781 17.575 46.808 1.00 83.19 470 ARG A C 1
ATOM 3722 O O . ARG A 1 470 ? -25.351 17.705 45.725 1.00 83.19 470 ARG A O 1
ATOM 3729 N N . LYS A 1 471 ? -25.079 16.565 47.628 1.00 81.94 471 LYS A N 1
ATOM 3730 C CA . LYS A 1 471 ? -26.041 15.492 47.311 1.00 81.94 471 LYS A CA 1
ATOM 3731 C C . LYS A 1 471 ? -27.472 16.027 47.145 1.00 81.94 471 LYS A C 1
ATOM 3733 O O . LYS A 1 471 ? -28.139 15.726 46.158 1.00 81.94 471 LYS A O 1
ATOM 3738 N N . ASP A 1 472 ? -27.875 16.859 48.089 1.00 79.62 472 ASP A N 1
ATOM 3739 C CA . ASP A 1 472 ? -29.077 17.688 48.118 1.00 79.62 472 ASP A CA 1
ATOM 3740 C C . ASP A 1 472 ? -29.195 18.589 46.878 1.00 79.62 472 ASP A C 1
ATOM 3742 O O . ASP A 1 472 ? -30.232 18.592 46.215 1.00 79.62 472 ASP A O 1
ATOM 3746 N N . GLU A 1 473 ? -28.112 19.267 46.487 1.00 80.69 473 GLU A N 1
ATOM 3747 C CA . GLU A 1 473 ? -28.085 20.160 45.319 1.00 80.69 473 GLU A CA 1
ATOM 3748 C C . GLU A 1 473 ? -28.274 19.387 44.000 1.00 80.69 473 GLU A C 1
ATOM 3750 O O . GLU A 1 473 ? -28.995 19.830 43.101 1.00 80.69 473 GLU A O 1
ATOM 3755 N N . ILE A 1 474 ? -27.672 18.196 43.874 1.00 78.56 474 ILE A N 1
ATOM 3756 C CA . ILE A 1 474 ? -27.875 17.311 42.712 1.00 78.56 474 ILE A CA 1
ATOM 3757 C C . ILE A 1 474 ? -29.327 16.817 42.676 1.00 78.56 474 ILE A C 1
ATOM 3759 O O . ILE A 1 474 ? -29.954 16.806 41.614 1.00 78.56 474 ILE A O 1
ATOM 3763 N N . CYS A 1 475 ? -29.888 16.461 43.831 1.00 77.75 475 CYS A N 1
ATOM 3764 C CA . CYS A 1 475 ? -31.281 16.046 43.961 1.00 77.75 475 CYS A CA 1
ATOM 3765 C C . CYS A 1 475 ? -32.272 17.160 43.601 1.00 77.75 475 CYS A C 1
ATOM 3767 O O . CYS A 1 475 ? -33.238 16.909 42.877 1.00 77.75 475 CYS A O 1
ATOM 3769 N N . ALA A 1 476 ? -32.024 18.395 44.035 1.00 75.94 476 ALA A N 1
ATOM 3770 C CA . ALA A 1 476 ? -32.829 19.556 43.668 1.00 75.94 476 ALA A CA 1
ATOM 3771 C C . ALA A 1 476 ? -32.779 19.828 42.155 1.00 75.94 476 ALA A C 1
ATOM 3773 O O . ALA A 1 476 ? -33.820 20.034 41.528 1.00 75.94 476 ALA A O 1
ATOM 3774 N N . ALA A 1 477 ? -31.594 19.733 41.542 1.00 72.50 477 ALA A N 1
ATOM 3775 C CA . ALA A 1 477 ? -31.426 19.919 40.102 1.00 72.50 477 ALA A CA 1
ATOM 3776 C C . ALA A 1 477 ? -32.156 18.842 39.275 1.00 72.50 477 ALA A C 1
ATOM 3778 O O . ALA A 1 477 ? -32.760 19.153 38.246 1.00 72.50 477 ALA A O 1
ATOM 3779 N N . ILE A 1 478 ? -32.158 17.586 39.736 1.00 71.56 478 ILE A N 1
ATOM 3780 C CA . ILE A 1 478 ? -32.934 16.503 39.111 1.00 71.56 478 ILE A CA 1
ATOM 3781 C C . ILE A 1 478 ? -34.442 16.769 39.250 1.00 71.56 478 ILE A C 1
ATOM 3783 O O . ILE A 1 478 ? -35.166 16.667 38.259 1.00 71.56 478 ILE A O 1
ATOM 3787 N N . LYS A 1 479 ? -34.924 17.170 40.437 1.00 69.31 479 LYS A N 1
ATOM 3788 C CA . LYS A 1 479 ? -36.344 17.505 40.674 1.00 69.31 479 LYS A CA 1
ATOM 3789 C C . LYS A 1 479 ? -36.823 18.663 39.795 1.00 69.31 479 LYS A C 1
ATOM 3791 O O . LYS A 1 479 ? -37.892 18.569 39.196 1.00 69.31 479 LYS A O 1
ATOM 3796 N N . ALA A 1 480 ? -36.025 19.723 39.665 1.00 65.81 480 ALA A N 1
ATOM 3797 C CA . ALA A 1 480 ? -36.350 20.880 38.828 1.00 65.81 480 ALA A CA 1
ATOM 3798 C C . ALA A 1 480 ? -36.532 20.505 37.347 1.00 65.81 480 ALA A C 1
ATOM 3800 O O . ALA A 1 480 ? -37.363 21.086 36.655 1.00 65.81 480 ALA A O 1
ATOM 3801 N N . LYS A 1 481 ? -35.790 19.498 36.871 1.00 63.66 481 LYS A N 1
ATOM 3802 C CA . LYS A 1 481 ? -35.851 19.007 35.487 1.00 63.66 481 LYS A CA 1
ATOM 3803 C C . LYS A 1 481 ? -36.898 17.913 35.251 1.00 63.66 481 LYS A C 1
ATOM 3805 O O . LYS A 1 481 ? -37.313 17.717 34.112 1.00 63.66 481 LYS A O 1
ATOM 3810 N N . SER A 1 482 ? -37.282 17.203 36.314 1.00 54.16 482 SER A N 1
ATOM 3811 C CA . SER A 1 482 ? -38.279 16.123 36.336 1.00 54.16 482 SER A CA 1
ATOM 3812 C C . SER A 1 482 ? -39.724 16.638 36.342 1.00 54.16 482 SER A C 1
ATOM 3814 O O . SER A 1 482 ? -40.619 15.956 35.843 1.00 54.16 482 SER A O 1
ATOM 3816 N N . LYS A 1 483 ? -39.970 17.871 36.818 1.00 50.66 483 LYS A N 1
ATOM 3817 C CA . LYS A 1 483 ? -41.276 18.522 36.644 1.00 50.66 483 LYS A CA 1
ATOM 3818 C C . LYS A 1 483 ? -41.606 18.592 35.146 1.00 50.66 483 LYS A C 1
ATOM 3820 O O . LYS A 1 483 ? -40.921 19.256 34.372 1.00 50.66 483 LYS A O 1
ATOM 3825 N N . THR A 1 484 ? -42.642 17.853 34.753 1.00 45.75 484 THR A N 1
ATOM 3826 C CA . THR A 1 484 ? -43.218 17.752 33.406 1.00 45.75 484 THR A CA 1
ATOM 3827 C C . THR A 1 484 ? -43.164 19.087 32.661 1.00 45.75 484 THR A C 1
ATOM 3829 O O . THR A 1 484 ? -43.763 20.070 33.099 1.00 45.75 484 THR A O 1
ATOM 3832 N N . LYS A 1 485 ? -42.442 19.128 31.531 1.00 47.25 485 LYS A N 1
ATOM 3833 C CA . LYS A 1 485 ? -42.339 20.314 30.669 1.00 47.25 485 LYS A CA 1
ATOM 3834 C C . LYS A 1 485 ? -43.715 20.668 30.097 1.00 47.25 485 LYS A C 1
ATOM 3836 O O . LYS A 1 485 ? -44.113 20.137 29.064 1.00 47.25 485 LYS A O 1
ATOM 3841 N N . ASN A 1 486 ? -44.418 21.590 30.743 1.00 48.62 486 ASN A N 1
ATOM 3842 C CA . ASN A 1 486 ? -45.561 22.278 30.156 1.00 48.62 486 ASN A CA 1
ATOM 3843 C C . ASN A 1 486 ? -45.017 23.300 29.148 1.00 48.62 486 ASN A C 1
ATOM 3845 O O . ASN A 1 486 ? -44.531 24.356 29.546 1.00 48.62 486 ASN A O 1
ATOM 3849 N N . VAL A 1 487 ? -45.048 22.980 27.852 1.00 55.09 487 VAL A N 1
ATOM 3850 C CA . VAL A 1 487 ? -44.727 23.961 26.805 1.00 55.09 487 VAL A CA 1
ATOM 3851 C C . VAL A 1 487 ? -45.975 24.812 26.589 1.00 55.09 487 VAL A C 1
ATOM 3853 O O . VAL A 1 487 ? -47.024 24.290 26.211 1.00 55.09 487 VAL A O 1
ATOM 3856 N N . THR A 1 488 ? -45.890 26.108 26.878 1.00 58.09 488 THR A N 1
ATOM 3857 C CA . THR A 1 488 ? -46.973 27.060 26.609 1.00 58.09 488 THR A CA 1
ATOM 3858 C C . THR A 1 488 ? -46.794 27.708 25.243 1.00 58.09 488 THR A C 1
ATOM 3860 O O . THR A 1 488 ? -45.704 28.183 24.932 1.00 58.09 488 THR A O 1
ATOM 3863 N N . VAL A 1 489 ? -47.863 27.767 24.449 1.00 57.94 489 VAL A N 1
ATOM 3864 C CA . VAL A 1 489 ? -47.924 28.517 23.186 1.00 57.94 489 VAL A CA 1
ATOM 3865 C C . VAL A 1 489 ? -48.777 29.765 23.415 1.00 57.94 489 VAL A C 1
ATOM 3867 O O . VAL A 1 489 ? -49.862 29.675 23.994 1.00 57.94 489 VAL A O 1
ATOM 3870 N N . LYS A 1 490 ? -48.286 30.938 23.003 1.00 55.59 490 LYS A N 1
ATOM 3871 C CA . LYS A 1 490 ? -49.014 32.207 23.141 1.00 55.59 490 LYS A CA 1
ATOM 3872 C C . LYS A 1 490 ? -50.150 32.228 22.113 1.00 55.59 490 LYS A C 1
ATOM 3874 O O . LYS A 1 490 ? -49.885 32.134 20.919 1.00 55.59 490 LYS A O 1
ATOM 3879 N N . ASN A 1 491 ? -51.402 32.289 22.569 1.00 55.62 491 ASN A N 1
ATOM 3880 C CA . ASN A 1 491 ? -52.560 32.396 21.681 1.00 55.62 491 ASN A CA 1
ATOM 3881 C C . ASN A 1 491 ? -52.854 33.878 21.415 1.00 55.62 491 ASN A C 1
ATOM 3883 O O . ASN A 1 491 ? -53.214 34.611 22.338 1.00 55.62 491 ASN A O 1
ATOM 3887 N N . THR A 1 492 ? -52.688 34.308 20.166 1.00 51.66 492 THR A N 1
ATOM 3888 C CA . THR A 1 492 ? -52.774 35.715 19.750 1.00 51.66 492 THR A CA 1
ATOM 3889 C C . THR A 1 492 ? -54.184 36.304 19.853 1.00 51.66 492 THR A C 1
ATOM 3891 O O . THR A 1 492 ? -54.304 37.504 20.036 1.00 51.66 492 THR A O 1
ATOM 3894 N N . ASN A 1 493 ? -55.247 35.487 19.843 1.00 53.62 493 ASN A N 1
ATOM 3895 C CA . ASN A 1 493 ? -56.634 35.985 19.871 1.00 53.62 493 ASN A CA 1
ATOM 3896 C C . ASN A 1 493 ? -57.207 36.209 21.284 1.00 53.62 493 ASN A C 1
ATOM 3898 O O . ASN A 1 493 ? -58.287 36.769 21.423 1.00 53.62 493 ASN A O 1
ATOM 3902 N N . LYS A 1 494 ? -56.531 35.744 22.348 1.00 52.81 494 LYS A N 1
ATOM 3903 C CA . LYS A 1 494 ? -57.016 35.874 23.745 1.00 52.81 494 LYS A CA 1
ATOM 3904 C C . LYS A 1 494 ? -55.955 36.363 24.741 1.00 52.81 494 LYS A C 1
ATOM 3906 O O . LYS A 1 494 ? -56.198 36.293 25.941 1.00 52.81 494 LYS A O 1
ATOM 3911 N N . ASN A 1 495 ? -54.770 36.779 24.275 1.00 52.75 495 ASN A N 1
ATOM 3912 C CA . ASN A 1 495 ? -53.629 37.210 25.106 1.00 52.75 495 ASN A CA 1
ATOM 3913 C C . ASN A 1 495 ? -53.312 36.287 26.306 1.00 52.75 495 ASN A C 1
ATOM 3915 O O . ASN A 1 495 ? -52.812 36.725 27.340 1.00 52.75 495 ASN A O 1
ATOM 3919 N N . LYS A 1 496 ? -53.571 34.979 26.175 1.00 57.16 496 LYS A N 1
ATOM 3920 C CA . LYS A 1 496 ? -53.341 33.979 27.228 1.00 57.16 496 LYS A CA 1
ATOM 3921 C C . LYS A 1 496 ? -52.474 32.834 26.708 1.00 57.16 496 LYS A C 1
ATOM 3923 O O . LYS A 1 496 ? -52.630 32.359 25.581 1.00 57.16 496 LYS A O 1
ATOM 3928 N N . ASN A 1 497 ? -51.548 32.383 27.550 1.00 61.34 497 ASN A N 1
ATOM 3929 C CA . ASN A 1 497 ? -50.649 31.267 27.265 1.00 61.34 497 ASN A CA 1
ATOM 3930 C C . ASN A 1 497 ? -51.395 29.932 27.399 1.00 61.34 497 ASN A C 1
ATOM 3932 O O . ASN A 1 497 ? -51.883 29.590 28.476 1.00 61.34 497 ASN A O 1
ATOM 3936 N N . VAL A 1 498 ? -51.459 29.154 26.317 1.00 68.75 498 VAL A N 1
ATOM 3937 C CA . VAL A 1 498 ? -52.148 27.857 26.282 1.00 68.75 498 VAL A CA 1
ATOM 3938 C C . VAL A 1 498 ? -51.137 26.738 26.519 1.00 68.75 498 VAL A C 1
ATOM 3940 O O . VAL A 1 498 ? -50.147 26.621 25.798 1.00 68.75 498 VAL A O 1
ATOM 3943 N N . LYS A 1 499 ? -51.370 25.912 27.544 1.00 73.44 499 LYS A N 1
ATOM 3944 C CA . LYS A 1 499 ? -50.512 24.767 27.895 1.00 73.44 499 LYS A CA 1
ATOM 3945 C C . LYS A 1 499 ? -50.767 23.595 26.939 1.00 73.44 499 LYS A C 1
ATOM 3947 O O . LYS A 1 499 ? -51.919 23.224 26.737 1.00 73.44 499 LYS A O 1
ATOM 3952 N N . LEU A 1 500 ? -49.711 22.996 26.390 1.00 74.56 500 LEU A N 1
ATOM 3953 C CA . LEU A 1 500 ? -49.783 21.732 25.647 1.00 74.56 500 LEU A CA 1
ATOM 3954 C C . LEU A 1 500 ? -49.359 20.580 26.569 1.00 74.56 500 LEU A C 1
ATOM 3956 O O . LEU A 1 500 ? -48.206 20.542 27.010 1.00 74.56 500 LEU A O 1
ATOM 3960 N N . SER A 1 501 ? -50.272 19.656 26.875 1.00 67.38 501 SER A N 1
ATOM 3961 C CA . SER A 1 501 ? -50.056 18.567 27.843 1.00 67.38 501 SER A CA 1
ATOM 3962 C C . SER A 1 501 ? -50.679 17.244 27.374 1.00 67.38 501 SER A C 1
ATOM 3964 O O . SER A 1 501 ? -51.393 17.207 26.379 1.00 67.38 501 SER A O 1
ATOM 3966 N N . GLY A 1 502 ? -50.375 16.134 28.053 1.00 69.50 502 GLY A N 1
ATOM 3967 C CA . GLY A 1 502 ? -50.837 14.797 27.649 1.00 69.50 502 GLY A CA 1
ATOM 3968 C C . GLY A 1 502 ? -50.063 14.197 26.466 1.00 69.50 502 GLY A C 1
ATOM 3969 O O . GLY A 1 502 ? -49.148 14.825 25.921 1.00 69.50 502 GLY A O 1
ATOM 3970 N N . THR A 1 503 ? -50.407 12.957 26.106 1.00 65.31 503 THR A N 1
ATOM 3971 C CA . THR A 1 503 ? -49.771 12.173 25.029 1.00 65.31 503 THR A CA 1
ATOM 3972 C C . THR A 1 503 ? -50.791 11.287 24.313 1.00 65.31 503 THR A C 1
ATOM 3974 O O . THR A 1 503 ? -51.681 10.722 24.955 1.00 65.31 503 THR A O 1
ATOM 3977 N N . GLY A 1 504 ? -50.659 11.135 22.994 1.00 70.12 504 GLY A N 1
ATOM 3978 C CA . GLY A 1 504 ? -51.543 10.292 22.183 1.00 70.12 504 GLY A CA 1
ATOM 3979 C C . GLY A 1 504 ? -53.020 10.704 22.261 1.00 70.12 504 GLY A C 1
ATOM 3980 O O . GLY A 1 504 ? -53.360 11.868 22.057 1.00 70.12 504 GLY A O 1
ATOM 3981 N N . SER A 1 505 ? -53.914 9.761 22.578 1.00 67.62 505 SER A N 1
ATOM 3982 C CA . SER A 1 505 ? -55.367 10.001 22.685 1.00 67.62 505 SER A CA 1
ATOM 3983 C C . SER A 1 505 ? -55.756 10.976 23.802 1.00 67.62 505 SER A C 1
ATOM 3985 O O . SER A 1 505 ? -56.837 11.554 23.757 1.00 67.62 505 SER A O 1
ATOM 3987 N N . THR A 1 506 ? -54.866 11.200 24.774 1.00 77.00 506 THR A N 1
ATOM 3988 C CA . THR A 1 506 ? -55.065 12.138 25.893 1.00 77.00 506 THR A CA 1
ATOM 3989 C C . THR A 1 506 ? -54.392 13.493 25.667 1.00 77.00 506 THR A C 1
ATOM 3991 O O . THR A 1 506 ? -54.299 14.298 26.595 1.00 77.00 506 THR A O 1
ATOM 3994 N N . PHE A 1 507 ? -53.882 13.761 24.459 1.00 80.19 507 PHE A N 1
ATOM 3995 C CA . PHE A 1 507 ? -53.229 15.026 24.139 1.00 80.19 507 PHE A CA 1
ATOM 3996 C C . PHE A 1 507 ? -54.212 16.201 24.272 1.00 80.19 507 PHE A C 1
ATOM 3998 O O . PHE A 1 507 ? -55.267 16.226 23.636 1.00 80.19 507 PHE A O 1
ATOM 4005 N N . ARG A 1 508 ? -53.857 17.184 25.103 1.00 80.06 508 ARG A N 1
ATOM 4006 C CA . ARG A 1 508 ? -54.658 18.363 25.445 1.00 80.06 508 ARG A CA 1
ATOM 4007 C C . ARG A 1 508 ? -54.013 19.639 24.923 1.00 80.06 508 ARG A C 1
ATOM 4009 O O . ARG A 1 508 ? -52.807 19.860 25.058 1.00 80.06 508 ARG A O 1
ATOM 4016 N N . VAL A 1 509 ? -54.859 20.515 24.389 1.00 75.69 509 VAL A N 1
ATOM 4017 C CA . VAL A 1 509 ? -54.502 21.881 23.999 1.00 75.69 509 VAL A CA 1
ATOM 4018 C C . VAL A 1 509 ? -55.279 22.826 24.913 1.00 75.69 509 VAL A C 1
ATOM 4020 O O . VAL A 1 509 ? -56.468 23.083 24.713 1.00 75.69 509 VAL A O 1
ATOM 4023 N N . GLY A 1 510 ? -54.615 23.307 25.964 1.00 75.56 510 GLY A N 1
ATOM 4024 C CA . GLY A 1 510 ? -55.252 24.005 27.077 1.00 75.56 510 GLY A CA 1
ATOM 4025 C C . GLY A 1 510 ? -55.955 23.029 28.022 1.00 75.56 510 GLY A C 1
ATOM 4026 O O . GLY A 1 510 ? -55.369 22.032 28.432 1.00 75.56 510 GLY A O 1
ATOM 4027 N N . GLY A 1 511 ? -57.204 23.329 28.390 1.00 72.88 511 GLY A N 1
ATOM 4028 C CA . GLY A 1 511 ? -57.998 22.490 29.300 1.00 72.88 511 GLY A CA 1
ATOM 4029 C C . GLY A 1 511 ? -58.690 21.287 28.642 1.00 72.88 511 GLY A C 1
ATOM 4030 O O . GLY A 1 511 ? -58.989 20.315 29.333 1.00 72.88 511 GLY A O 1
ATOM 4031 N N . LYS A 1 512 ? -58.911 21.320 27.319 1.00 80.12 512 LYS A N 1
ATOM 4032 C CA . LYS A 1 512 ? -59.682 20.310 26.562 1.00 80.12 512 LYS A CA 1
ATOM 4033 C C . LYS A 1 512 ? -58.777 19.376 25.746 1.00 80.12 512 LYS A C 1
ATOM 4035 O O . LYS A 1 512 ? -57.647 19.749 25.411 1.00 80.12 512 LYS A O 1
ATOM 4040 N N . LEU A 1 513 ? -59.271 18.177 25.416 1.00 83.56 513 LEU A N 1
ATOM 4041 C CA . LEU A 1 513 ? -58.583 17.254 24.505 1.00 83.56 513 LEU A CA 1
ATOM 4042 C C . LEU A 1 513 ? -58.480 17.876 23.109 1.00 83.56 513 LEU A C 1
ATOM 4044 O O . LEU A 1 513 ? -59.351 18.627 22.676 1.00 83.56 513 LEU A O 1
ATOM 4048 N N . CYS A 1 514 ? -57.395 17.572 22.398 1.00 81.62 514 CYS A N 1
ATOM 4049 C CA . CYS A 1 514 ? -57.158 18.101 21.056 1.00 81.62 514 CYS A CA 1
ATOM 4050 C C . CYS A 1 514 ? -58.235 17.639 20.063 1.00 81.62 514 CYS A C 1
ATOM 4052 O O . CYS A 1 514 ? -58.628 18.404 19.189 1.00 81.62 514 CYS A O 1
ATOM 4054 N N . ARG A 1 515 ? -58.750 16.417 20.239 1.00 79.44 515 ARG A N 1
ATOM 4055 C CA . ARG A 1 515 ? -59.806 15.820 19.406 1.00 79.44 515 ARG A CA 1
ATOM 4056 C C . ARG A 1 515 ? -61.151 16.533 19.532 1.00 79.44 515 ARG A C 1
ATOM 4058 O O . ARG A 1 515 ? -61.843 16.701 18.531 1.00 79.44 515 ARG A O 1
ATOM 4065 N N . ASP A 1 516 ? -61.452 17.024 20.730 1.00 82.44 516 ASP A N 1
ATOM 4066 C CA . ASP A 1 516 ? -62.719 17.688 21.058 1.00 82.44 516 ASP A CA 1
ATOM 4067 C C . ASP A 1 516 ? -62.770 19.136 20.544 1.00 82.44 516 ASP A C 1
ATOM 4069 O O . ASP A 1 516 ? -63.780 19.825 20.687 1.00 82.44 516 ASP A O 1
ATOM 4073 N N . LYS A 1 517 ? -61.675 19.638 19.959 1.00 82.06 517 LYS A N 1
ATOM 4074 C CA . LYS A 1 517 ? -61.623 20.972 19.360 1.00 82.06 517 LYS A CA 1
ATOM 4075 C C . LYS A 1 517 ? -62.179 20.985 17.938 1.00 82.06 517 LYS A C 1
ATOM 4077 O O . LYS A 1 517 ? -62.215 19.985 17.208 1.00 82.06 517 LYS A O 1
ATOM 4082 N N . THR A 1 518 ? -62.617 22.166 17.516 1.00 84.06 518 THR A N 1
ATOM 4083 C CA . THR A 1 518 ? -63.023 22.400 16.130 1.00 84.06 518 THR A CA 1
ATOM 4084 C C . THR A 1 518 ? -61.798 22.367 15.212 1.00 84.06 518 THR A C 1
ATOM 4086 O O . THR A 1 518 ? -60.671 22.662 15.618 1.00 84.06 518 THR A O 1
ATOM 4089 N N . LEU A 1 519 ? -61.998 21.982 13.947 1.00 80.69 519 LEU A N 1
ATOM 4090 C CA . LEU A 1 519 ? -60.898 21.877 12.979 1.00 80.69 519 LEU A CA 1
ATOM 4091 C C . LEU A 1 519 ? -60.220 23.241 12.741 1.00 80.69 519 LEU A C 1
ATOM 4093 O O . LEU A 1 519 ? -59.010 23.300 12.531 1.00 80.69 519 LEU A O 1
ATOM 4097 N N . THR A 1 520 ? -60.989 24.329 12.818 1.00 79.25 520 THR A N 1
ATOM 4098 C CA . THR A 1 520 ? -60.510 25.712 12.701 1.00 79.25 520 THR A CA 1
ATOM 4099 C C . THR A 1 520 ? -59.565 26.082 13.844 1.00 79.25 520 THR A C 1
ATOM 4101 O O . THR A 1 520 ? -58.461 26.559 13.582 1.00 79.25 520 THR A O 1
ATOM 4104 N N . GLU A 1 521 ? -59.920 25.771 15.095 1.00 78.31 521 GLU A N 1
ATOM 4105 C CA . GLU A 1 521 ? -59.044 25.991 16.253 1.00 78.31 521 GLU A CA 1
ATOM 4106 C C . GLU A 1 521 ? -57.741 25.189 16.143 1.00 78.31 521 GLU A C 1
ATOM 4108 O O . GLU A 1 521 ? -56.655 25.719 16.381 1.00 78.31 521 GLU A O 1
ATOM 4113 N N . ILE A 1 522 ? -57.817 23.916 15.747 1.00 81.69 522 ILE A N 1
ATOM 4114 C CA . ILE A 1 522 ? -56.631 23.058 15.604 1.00 81.69 522 ILE A CA 1
ATOM 4115 C C . ILE A 1 522 ? -55.688 23.610 14.523 1.00 81.69 522 ILE A C 1
ATOM 4117 O O . ILE A 1 522 ? -54.475 23.660 14.739 1.00 81.69 522 ILE A O 1
ATOM 4121 N N . LYS A 1 523 ? -56.225 24.078 13.385 1.00 82.00 523 LYS A N 1
ATOM 4122 C CA . LYS A 1 523 ? -55.428 24.713 12.321 1.00 82.00 523 LYS A CA 1
ATOM 4123 C C . LYS A 1 523 ? -54.744 25.998 12.795 1.00 82.00 523 LYS A C 1
ATOM 4125 O O . LYS A 1 523 ? -53.586 26.214 12.446 1.00 82.00 523 LYS A O 1
ATOM 4130 N N . GLN A 1 524 ? -55.394 26.800 13.639 1.00 78.75 524 GLN A N 1
ATOM 4131 C CA . GLN A 1 524 ? -54.775 27.987 14.244 1.00 78.75 524 GLN A CA 1
ATOM 4132 C C . GLN A 1 524 ? -53.587 27.612 15.146 1.00 78.75 524 GLN A C 1
ATOM 4134 O O . GLN A 1 524 ? -52.510 28.197 15.026 1.00 78.75 524 GLN A O 1
ATOM 4139 N N . PHE A 1 525 ? -53.723 26.586 15.995 1.00 75.12 525 PHE A N 1
ATOM 4140 C CA . PHE A 1 525 ? -52.607 26.100 16.820 1.00 75.12 525 PHE A CA 1
ATOM 4141 C C . PHE A 1 525 ? -51.472 25.481 15.990 1.00 75.12 525 PHE A C 1
ATOM 4143 O O . PHE A 1 525 ? -50.298 25.659 16.321 1.00 75.12 525 PHE A O 1
ATOM 4150 N N . ALA A 1 526 ? -51.799 24.786 14.899 1.00 78.25 526 ALA A N 1
ATOM 4151 C CA . ALA A 1 526 ? -50.815 24.249 13.964 1.00 78.25 526 ALA A CA 1
ATOM 4152 C C . ALA A 1 526 ? -50.043 25.369 13.240 1.00 78.25 526 ALA A C 1
ATOM 4154 O O . ALA A 1 526 ? -48.813 25.308 13.167 1.00 78.25 526 ALA A O 1
ATOM 4155 N N . ALA A 1 527 ? -50.730 26.427 12.796 1.00 77.56 527 ALA A N 1
ATOM 4156 C CA . ALA A 1 527 ? -50.108 27.598 12.179 1.00 77.56 527 ALA A CA 1
ATOM 4157 C C . ALA A 1 527 ? -49.143 28.316 13.143 1.00 77.56 527 ALA A C 1
ATOM 4159 O O . ALA A 1 527 ? -48.025 28.656 12.755 1.00 77.56 527 ALA A O 1
ATOM 4160 N N . LEU A 1 528 ? -49.511 28.452 14.425 1.00 72.00 528 LEU A N 1
ATOM 4161 C CA . LEU A 1 528 ? -48.640 29.029 15.463 1.00 72.00 528 LEU A CA 1
ATOM 4162 C C . LEU A 1 528 ? -47.343 28.230 15.677 1.00 72.00 528 LEU A C 1
ATOM 4164 O O . LEU A 1 528 ? -46.302 28.799 16.003 1.00 72.00 528 LEU A O 1
ATOM 4168 N N . LEU A 1 529 ? -47.381 26.914 15.463 1.00 70.94 529 LEU A N 1
ATOM 4169 C CA . LEU A 1 529 ? -46.209 26.036 15.522 1.00 70.94 529 LEU A CA 1
ATOM 4170 C C . LEU A 1 529 ? -45.480 25.906 14.174 1.00 70.94 529 LEU A C 1
ATOM 4172 O O . LEU A 1 529 ? -44.594 25.059 14.048 1.00 70.94 529 LEU A O 1
ATOM 4176 N N . LYS A 1 530 ? -45.825 26.748 13.188 1.00 74.12 530 LYS A N 1
ATOM 4177 C CA . LYS A 1 530 ? -45.281 26.739 11.820 1.00 74.12 530 LYS A CA 1
ATOM 4178 C C . LYS A 1 530 ? -45.477 25.399 11.097 1.00 74.12 530 LYS A C 1
ATOM 4180 O O . LYS A 1 530 ? -44.615 24.964 10.336 1.00 74.12 530 LYS A O 1
ATOM 4185 N N . ILE A 1 531 ? -46.596 24.723 11.350 1.00 76.75 531 ILE A N 1
ATOM 4186 C CA . ILE A 1 531 ? -46.992 23.488 10.665 1.00 76.75 531 ILE A CA 1
ATOM 4187 C C . ILE A 1 531 ? -47.853 23.870 9.457 1.00 76.75 531 ILE A C 1
ATOM 4189 O O . ILE A 1 531 ? -48.770 24.680 9.581 1.00 76.75 531 ILE A O 1
ATOM 4193 N N . ASN A 1 532 ? -47.565 23.298 8.286 1.00 72.12 532 ASN A N 1
ATOM 4194 C CA . ASN A 1 532 ? -48.321 23.590 7.070 1.00 72.12 532 ASN A CA 1
ATOM 4195 C C . ASN A 1 532 ? -49.732 22.966 7.134 1.00 72.12 532 ASN A C 1
ATOM 4197 O O . ASN A 1 532 ? -49.872 21.752 7.288 1.00 72.12 532 ASN A O 1
ATOM 4201 N N . THR A 1 533 ? -50.769 23.800 7.016 1.00 72.38 533 THR A N 1
ATOM 4202 C CA . THR A 1 533 ? -52.188 23.424 7.161 1.00 72.38 533 THR A CA 1
ATOM 4203 C C . THR A 1 533 ? -52.986 23.479 5.850 1.00 72.38 533 THR A C 1
ATOM 4205 O O . THR A 1 533 ? -54.208 23.317 5.883 1.00 72.38 533 THR A O 1
ATOM 4208 N N . SER A 1 534 ? -52.329 23.653 4.695 1.00 59.12 534 SER A N 1
ATOM 4209 C CA . SER A 1 534 ? -52.975 23.909 3.393 1.00 59.12 534 SER A CA 1
ATOM 4210 C C . SER A 1 534 ? -53.689 22.711 2.732 1.00 59.12 534 SER A C 1
ATOM 4212 O O . SER A 1 534 ? -54.182 22.843 1.617 1.00 59.12 534 SER A O 1
ATOM 4214 N N . GLY A 1 535 ? -53.784 21.546 3.390 1.00 63.28 535 GLY A N 1
ATOM 4215 C CA . GLY A 1 535 ? -54.428 20.335 2.844 1.00 63.28 535 GLY A CA 1
ATOM 4216 C C . GLY A 1 535 ? -55.725 19.916 3.555 1.00 63.28 535 GLY A C 1
ATOM 4217 O O . GLY A 1 535 ? -56.005 20.361 4.674 1.00 63.28 535 GLY A O 1
ATOM 4218 N N . LYS A 1 536 ? -56.491 18.990 2.945 1.00 64.56 536 LYS A N 1
ATOM 4219 C CA . LYS A 1 536 ? -57.630 18.261 3.560 1.00 64.56 536 LYS A CA 1
ATOM 4220 C C . LYS A 1 536 ? -57.146 17.288 4.657 1.00 64.56 536 LYS A C 1
ATOM 4222 O O . LYS A 1 536 ? -57.304 16.077 4.553 1.00 64.56 536 LYS A O 1
ATOM 4227 N N . GLN A 1 537 ? -56.486 17.798 5.697 1.00 73.44 537 GLN A N 1
ATOM 4228 C CA . GLN A 1 537 ? -56.011 16.982 6.818 1.00 73.44 537 GLN A CA 1
ATOM 4229 C C . GLN A 1 537 ? -57.126 16.744 7.845 1.00 73.44 537 GLN A C 1
ATOM 4231 O O . GLN A 1 537 ? -57.883 17.658 8.178 1.00 73.44 537 GLN A O 1
ATOM 4236 N N . THR A 1 538 ? -57.194 15.525 8.383 1.00 80.62 538 THR A N 1
ATOM 4237 C CA . THR A 1 538 ? -58.131 15.149 9.451 1.00 80.62 538 THR A CA 1
ATOM 4238 C C . THR A 1 538 ? -57.704 15.736 10.804 1.00 80.62 538 THR A C 1
ATOM 4240 O O . THR A 1 538 ? -56.519 15.999 11.036 1.00 80.62 538 THR A O 1
ATOM 4243 N N . LYS A 1 539 ? -58.660 15.924 11.731 1.00 81.38 539 LYS A N 1
ATOM 4244 C CA . LYS A 1 539 ? -58.396 16.468 13.082 1.00 81.38 539 LYS A CA 1
ATOM 4245 C C . LYS A 1 539 ? -57.289 15.694 13.814 1.00 81.38 539 LYS A C 1
ATOM 4247 O O . LYS A 1 539 ? -56.385 16.292 14.393 1.00 81.38 539 LYS A O 1
ATOM 4252 N N . ASP A 1 540 ? -57.313 14.367 13.707 1.00 80.50 540 ASP A N 1
ATOM 4253 C CA . ASP A 1 540 ? -56.333 13.479 14.336 1.00 80.50 540 ASP A CA 1
ATOM 4254 C C . ASP A 1 540 ? -54.916 13.634 13.775 1.00 80.50 540 ASP A C 1
ATOM 4256 O O . ASP A 1 540 ? -53.941 13.604 14.532 1.00 80.50 540 ASP A O 1
ATOM 4260 N N . ALA A 1 541 ? -54.784 13.823 12.459 1.00 81.31 541 ALA A N 1
ATOM 4261 C CA . ALA A 1 541 ? -53.486 14.022 11.822 1.00 81.31 541 ALA A CA 1
ATOM 4262 C C . ALA A 1 541 ? -52.829 15.325 12.301 1.00 81.31 541 ALA A C 1
ATOM 4264 O O . ALA A 1 541 ? -51.643 15.334 12.643 1.00 81.31 541 ALA A O 1
ATOM 4265 N N . LEU A 1 542 ? -53.616 16.399 12.410 1.00 82.38 542 LEU A N 1
ATOM 4266 C CA . LEU A 1 542 ? -53.141 17.686 12.912 1.00 82.38 542 LEU A CA 1
ATOM 4267 C C . LEU A 1 542 ? -52.763 17.614 14.399 1.00 82.38 542 LEU A C 1
ATOM 4269 O O . LEU A 1 542 ? -51.696 18.098 14.777 1.00 82.38 542 LEU A O 1
ATOM 4273 N N . CYS A 1 543 ? -53.559 16.941 15.237 1.00 82.88 543 CYS A N 1
ATOM 4274 C CA . CYS A 1 543 ? -53.224 16.742 16.651 1.00 82.88 543 CYS A CA 1
ATOM 4275 C C . CYS A 1 543 ? -51.904 15.971 16.840 1.00 82.88 543 CYS A C 1
ATOM 4277 O O . CYS A 1 543 ? -51.057 16.393 17.632 1.00 82.88 543 CYS A O 1
ATOM 4279 N N . LYS A 1 544 ? -51.664 14.906 16.058 1.00 83.94 544 LYS A N 1
ATOM 4280 C CA . LYS A 1 544 ? -50.392 14.156 16.075 1.00 83.94 544 LYS A CA 1
ATOM 4281 C C . LYS A 1 544 ? -49.201 15.007 15.619 1.00 83.94 544 LYS A C 1
ATOM 4283 O O . LYS A 1 544 ? -48.103 14.883 16.166 1.00 83.94 544 LYS A O 1
ATOM 4288 N N . GLN A 1 545 ? -49.385 15.883 14.630 1.00 81.88 545 GLN A N 1
ATOM 4289 C CA . GLN A 1 545 ? -48.327 16.791 14.171 1.00 81.88 545 GLN A CA 1
ATOM 4290 C C . GLN A 1 545 ? -47.987 17.857 15.220 1.00 81.88 545 GLN A C 1
ATOM 4292 O O . GLN A 1 545 ? -46.807 18.107 15.471 1.00 81.88 545 GLN A O 1
ATOM 4297 N N . ILE A 1 546 ? -48.995 18.428 15.884 1.00 80.94 546 ILE A N 1
ATOM 4298 C CA . ILE A 1 546 ? -48.811 19.376 16.993 1.00 80.94 546 ILE A CA 1
ATOM 4299 C C . ILE A 1 546 ? -48.056 18.700 18.152 1.00 80.94 546 ILE A C 1
ATOM 4301 O O . ILE A 1 546 ? -47.088 19.264 18.671 1.00 80.94 546 ILE A O 1
ATOM 4305 N N . GLU A 1 547 ? -48.419 17.465 18.512 1.00 80.12 547 GLU A N 1
ATOM 4306 C CA . GLU A 1 547 ? -47.709 16.669 19.522 1.00 80.12 547 GLU A CA 1
ATOM 4307 C C . GLU A 1 547 ? -46.244 16.405 19.121 1.00 80.12 547 GLU A C 1
ATOM 4309 O O . GLU A 1 547 ? -45.319 16.573 19.925 1.00 80.12 547 GLU A O 1
ATOM 4314 N N . LYS A 1 548 ? -45.993 16.053 17.855 1.00 78.75 548 LYS A N 1
ATOM 4315 C CA . LYS A 1 548 ? -44.638 15.825 17.329 1.00 78.75 548 LYS A CA 1
ATOM 4316 C C . LYS A 1 548 ? -43.788 17.100 17.365 1.00 78.75 548 LYS A C 1
ATOM 4318 O O . LYS A 1 548 ? -42.619 17.043 17.755 1.00 78.75 548 LYS A O 1
ATOM 4323 N N . SER A 1 549 ? -44.367 18.251 17.036 1.00 74.88 549 SER A N 1
ATOM 4324 C CA . SER A 1 549 ? -43.701 19.554 17.141 1.00 74.88 549 SER A CA 1
ATOM 4325 C C . SER A 1 549 ? -43.391 19.926 18.594 1.00 74.88 549 SER A C 1
ATOM 4327 O O . SER A 1 549 ? -42.268 20.345 18.883 1.00 74.88 549 SER A O 1
ATOM 4329 N N . ARG A 1 550 ? -44.302 19.654 19.543 1.00 75.50 550 ARG A N 1
ATOM 4330 C CA . ARG A 1 550 ? -44.028 19.765 20.990 1.00 75.50 550 ARG A CA 1
ATOM 4331 C C . ARG A 1 550 ? -42.855 18.877 21.412 1.00 75.50 550 ARG A C 1
ATOM 4333 O O . ARG A 1 550 ? -41.957 19.336 22.114 1.00 75.50 550 ARG A O 1
ATOM 4340 N N . ASN A 1 551 ? -42.828 17.618 20.974 1.00 69.00 551 ASN A N 1
ATOM 4341 C CA . ASN A 1 551 ? -41.736 16.679 21.265 1.00 69.00 551 ASN A CA 1
ATOM 4342 C C . ASN A 1 551 ? -40.385 17.178 20.753 1.00 69.00 551 ASN A C 1
ATOM 4344 O O . ASN A 1 551 ? -39.369 17.015 21.427 1.00 69.00 551 ASN A O 1
ATOM 4348 N N . ASN A 1 552 ? -40.370 17.814 19.584 1.00 65.19 552 ASN A N 1
ATOM 4349 C CA . ASN A 1 552 ? -39.157 18.375 19.005 1.00 65.19 552 ASN A CA 1
ATOM 4350 C C . ASN A 1 552 ? -38.700 19.658 19.717 1.00 65.19 552 ASN A C 1
ATOM 4352 O O . ASN A 1 552 ? -37.504 19.807 19.945 1.00 65.19 552 ASN A O 1
ATOM 4356 N N . LEU A 1 553 ? -39.619 20.525 20.154 1.00 61.31 553 LEU A N 1
ATOM 4357 C CA . LEU A 1 553 ? -39.303 21.696 20.990 1.00 61.31 553 LEU A CA 1
ATOM 4358 C C . LEU A 1 553 ? -38.805 21.302 22.392 1.00 61.31 553 LEU A C 1
ATOM 4360 O O . LEU A 1 553 ? -38.000 22.009 22.995 1.00 61.31 553 LEU A O 1
ATOM 4364 N N . ALA A 1 554 ? -39.256 20.158 22.913 1.00 56.81 554 ALA A N 1
ATOM 4365 C CA . ALA A 1 554 ? -38.830 19.632 24.206 1.00 56.81 554 ALA A CA 1
ATOM 4366 C C . ALA A 1 554 ? -37.447 18.947 24.178 1.00 56.81 554 ALA A C 1
ATOM 4368 O O . ALA A 1 554 ? -36.874 18.725 25.257 1.00 56.81 554 ALA A O 1
ATOM 4369 N N . LYS A 1 555 ? -36.895 18.623 22.996 1.00 52.25 555 LYS A N 1
ATOM 4370 C CA . LYS A 1 555 ? -35.537 18.071 22.860 1.00 52.25 555 LYS A CA 1
ATOM 4371 C C . LYS A 1 555 ? -34.498 19.155 23.196 1.00 52.25 555 LYS A C 1
ATOM 4373 O O . LYS A 1 555 ? -34.586 20.263 22.670 1.00 52.25 555 LYS A O 1
ATOM 4378 N N . PRO A 1 556 ? -33.509 18.879 24.066 1.00 48.25 556 PRO A N 1
ATOM 4379 C CA . PRO A 1 556 ? -32.424 19.825 24.313 1.00 48.25 556 PRO A CA 1
ATOM 4380 C C . PRO A 1 556 ? -31.640 20.071 23.014 1.00 48.25 556 PRO A C 1
ATOM 4382 O O . PRO A 1 556 ? -31.290 19.119 22.315 1.00 48.25 556 PRO A O 1
ATOM 4385 N N . LYS A 1 557 ? -31.374 21.343 22.682 1.00 43.72 557 LYS A N 1
ATOM 4386 C CA . LYS A 1 557 ? -30.507 21.703 21.547 1.00 43.72 557 LYS A CA 1
ATOM 4387 C C . LYS A 1 557 ? -29.121 21.061 21.741 1.00 43.72 557 LYS A C 1
ATOM 4389 O O . LYS A 1 557 ? -28.644 21.034 22.881 1.00 43.72 557 LYS A O 1
ATOM 4394 N N . PRO A 1 558 ? -28.475 20.546 20.676 1.00 41.12 558 PRO A N 1
ATOM 4395 C CA . PRO A 1 558 ? -27.132 19.988 20.784 1.00 41.12 558 PRO A CA 1
ATOM 4396 C C . PRO A 1 558 ? -26.174 21.046 21.354 1.00 41.12 558 PRO A C 1
ATOM 4398 O O . PRO A 1 558 ? -26.304 22.225 21.007 1.00 41.12 558 PRO A O 1
ATOM 4401 N N . PRO A 1 559 ? -25.251 20.663 22.255 1.00 44.34 559 PRO A N 1
ATOM 4402 C CA . PRO A 1 559 ? -24.324 21.616 22.843 1.00 44.34 559 PRO A CA 1
ATOM 4403 C C . PRO A 1 559 ? -23.475 22.253 21.734 1.00 44.34 559 PRO A C 1
ATOM 4405 O O . PRO A 1 559 ? -23.016 21.533 20.841 1.00 44.34 559 PRO A O 1
ATOM 4408 N N . PRO A 1 560 ? -23.252 23.581 21.764 1.00 49.66 560 PRO A N 1
ATOM 4409 C CA . PRO A 1 560 ? -22.304 24.203 20.854 1.00 49.66 560 PRO A CA 1
ATOM 4410 C C . PRO A 1 560 ? -20.922 23.562 21.059 1.00 49.66 560 PRO A C 1
ATOM 4412 O O . PRO A 1 560 ? -20.576 23.224 22.199 1.00 49.66 560 PRO A O 1
ATOM 4415 N N . PRO A 1 561 ? -20.137 23.365 19.983 1.00 45.09 561 PRO A N 1
ATOM 4416 C CA . PRO A 1 561 ? -18.807 22.787 20.096 1.00 45.09 561 PRO A CA 1
ATOM 4417 C C . PRO A 1 561 ? -17.977 23.575 21.124 1.00 45.09 561 PRO A C 1
ATOM 4419 O O . PRO A 1 561 ? -18.113 24.802 21.216 1.00 45.09 561 PRO A O 1
ATOM 4422 N N . PRO A 1 562 ? -17.146 22.894 21.934 1.00 56.38 562 PRO A N 1
ATOM 4423 C CA . PRO A 1 562 ? -16.356 23.551 22.966 1.00 56.38 562 PRO A CA 1
ATOM 4424 C C . PRO A 1 562 ? -15.486 24.642 22.335 1.00 56.38 562 PRO A C 1
ATOM 4426 O O . PRO A 1 562 ? -14.786 24.390 21.354 1.00 56.38 562 PRO A O 1
ATOM 4429 N N . LYS A 1 563 ? -15.530 25.861 22.897 1.00 60.75 563 LYS A N 1
ATOM 4430 C CA . LYS A 1 563 ? -14.684 26.969 22.431 1.00 60.75 563 LYS A CA 1
ATOM 4431 C C . LYS A 1 563 ? -13.212 26.521 22.455 1.00 60.75 563 LYS A C 1
ATOM 4433 O O . LYS A 1 563 ? -12.773 25.981 23.477 1.00 60.75 563 LYS A O 1
ATOM 4438 N N . PRO A 1 564 ? -12.448 26.730 21.366 1.00 58.28 564 PRO A N 1
ATOM 4439 C CA . PRO A 1 564 ? -11.058 26.301 21.295 1.00 58.28 564 PRO A CA 1
ATOM 4440 C C . PRO A 1 564 ? -10.240 26.959 22.410 1.00 58.28 564 PRO A C 1
ATOM 4442 O O . PRO A 1 564 ? -10.385 28.144 22.713 1.00 58.28 564 PRO A O 1
ATOM 4445 N N . THR A 1 565 ? -9.378 26.176 23.055 1.00 77.19 565 THR A N 1
ATOM 4446 C CA . THR A 1 565 ? -8.517 26.653 24.143 1.00 77.19 565 THR A CA 1
ATOM 4447 C C . THR A 1 565 ? -7.562 27.736 23.626 1.00 77.19 565 THR A C 1
ATOM 4449 O O . THR A 1 565 ? -7.106 27.648 22.486 1.00 77.19 565 THR A O 1
ATOM 4452 N N . LYS A 1 566 ? -7.155 28.706 24.465 1.00 75.56 566 LYS A N 1
ATOM 4453 C CA . LYS A 1 566 ? -6.173 29.755 24.093 1.00 75.56 566 LYS A CA 1
ATOM 4454 C C . LYS A 1 566 ? -4.906 29.183 23.425 1.00 75.56 566 LYS A C 1
ATOM 4456 O O . LYS A 1 566 ? -4.384 29.767 22.482 1.00 75.56 566 LYS A O 1
ATOM 4461 N N . ARG A 1 567 ? -4.458 27.994 23.853 1.00 71.88 567 ARG A N 1
ATOM 4462 C CA . ARG A 1 567 ? -3.311 27.269 23.274 1.00 71.88 567 ARG A CA 1
ATOM 4463 C C . ARG A 1 567 ? -3.575 26.726 21.863 1.00 71.88 567 ARG A C 1
ATOM 4465 O O . ARG A 1 567 ? -2.651 26.699 21.058 1.00 71.88 567 ARG A O 1
ATOM 4472 N N . ASN A 1 568 ? -4.805 26.320 21.552 1.00 77.56 568 ASN A N 1
ATOM 4473 C CA . ASN A 1 568 ? -5.189 25.877 20.207 1.00 77.56 568 ASN A CA 1
ATOM 4474 C C . ASN A 1 568 ? -5.278 27.075 19.260 1.00 77.56 568 ASN A C 1
ATOM 4476 O O . ASN A 1 568 ? -4.676 27.035 18.196 1.00 77.56 568 ASN A O 1
ATOM 4480 N N . VAL A 1 569 ? -5.874 28.183 19.712 1.00 80.88 569 VAL A N 1
ATOM 4481 C CA . VAL A 1 569 ? -5.923 29.442 18.947 1.00 80.88 569 VAL A CA 1
ATOM 4482 C C . VAL A 1 569 ? -4.513 29.972 18.650 1.00 80.88 569 VAL A C 1
ATOM 4484 O O . VAL A 1 569 ? -4.224 30.394 17.536 1.00 80.88 569 VAL A O 1
ATOM 4487 N N . GLN A 1 570 ? -3.590 29.916 19.617 1.00 80.88 570 GLN A N 1
ATOM 4488 C CA . GLN A 1 570 ? -2.192 30.304 19.388 1.00 80.88 570 GLN A CA 1
ATOM 4489 C C . GLN A 1 570 ? -1.458 29.365 18.419 1.00 80.88 570 GLN A C 1
ATOM 4491 O O . GLN A 1 570 ? -0.667 29.838 17.604 1.00 80.88 570 GLN A O 1
ATOM 4496 N N . LYS A 1 571 ? -1.702 28.049 18.489 1.00 80.00 571 LYS A N 1
ATOM 4497 C CA . LYS A 1 571 ? -1.136 27.084 17.533 1.00 80.00 571 LYS A CA 1
ATOM 4498 C C . LYS A 1 571 ? -1.656 27.343 16.121 1.00 80.00 571 LYS A C 1
ATOM 4500 O O . LYS A 1 571 ? -0.848 27.429 15.207 1.00 80.00 571 LYS A O 1
ATOM 4505 N N . GLU A 1 572 ? -2.959 27.552 15.963 1.00 81.00 572 GLU A N 1
ATOM 4506 C CA . GLU A 1 572 ? -3.586 27.878 14.679 1.00 81.00 572 GLU A CA 1
ATOM 4507 C C . GLU A 1 572 ? -3.016 29.167 14.084 1.00 81.00 572 GLU A C 1
ATOM 4509 O O . GLU A 1 572 ? -2.588 29.158 12.932 1.00 81.00 572 GLU A O 1
ATOM 4514 N N . LYS A 1 573 ? -2.893 30.240 14.879 1.00 83.88 573 LYS A N 1
ATOM 4515 C CA . LYS A 1 573 ? -2.253 31.491 14.436 1.00 83.88 573 LYS A CA 1
ATOM 4516 C C . LYS A 1 573 ? -0.800 31.276 13.994 1.00 83.88 573 LYS A C 1
ATOM 4518 O O . LYS A 1 573 ? -0.402 31.762 12.940 1.00 83.88 573 LYS A O 1
ATOM 4523 N N . LYS A 1 574 ? -0.001 30.506 14.747 1.00 83.19 574 LYS A N 1
ATOM 4524 C CA . LYS A 1 574 ? 1.387 30.180 14.360 1.00 83.19 574 LYS A CA 1
ATOM 4525 C C . LYS A 1 574 ? 1.450 29.365 13.064 1.00 83.19 574 LYS A C 1
ATOM 4527 O O . LYS A 1 574 ? 2.291 29.649 12.213 1.00 83.19 574 LYS A O 1
ATOM 4532 N N . THR A 1 575 ? 0.563 28.387 12.888 1.00 81.94 575 THR A N 1
ATOM 4533 C CA . THR A 1 575 ? 0.476 27.584 11.660 1.00 81.94 575 THR A CA 1
ATOM 4534 C C . THR A 1 575 ? 0.045 28.429 10.460 1.00 81.94 575 THR A C 1
ATOM 4536 O O . THR A 1 575 ? 0.603 28.259 9.376 1.00 81.94 575 THR A O 1
ATOM 4539 N N . GLN A 1 576 ? -0.885 29.371 10.639 1.00 84.44 576 GLN A N 1
ATOM 4540 C CA . GLN A 1 576 ? -1.298 30.310 9.591 1.00 84.44 576 GLN A CA 1
ATOM 4541 C C . GLN A 1 576 ? -0.120 31.179 9.134 1.00 84.44 576 GLN A C 1
ATOM 4543 O O . GLN A 1 576 ? 0.215 31.159 7.951 1.00 84.44 576 GLN A O 1
ATOM 4548 N N . VAL A 1 577 ? 0.601 31.810 10.069 1.00 87.75 577 VAL A N 1
ATOM 4549 C CA . VAL A 1 577 ? 1.787 32.632 9.759 1.00 87.75 577 VAL A CA 1
ATOM 4550 C C . VAL A 1 577 ? 2.882 31.816 9.058 1.00 87.75 577 VAL A C 1
ATOM 4552 O O . VAL A 1 577 ? 3.489 32.279 8.093 1.00 87.75 577 VAL A O 1
ATOM 4555 N N . GLN A 1 578 ? 3.145 30.579 9.494 1.00 84.38 578 GLN A N 1
ATOM 4556 C CA . GLN A 1 578 ? 4.115 29.706 8.815 1.00 84.38 578 GLN A CA 1
ATOM 4557 C C . GLN A 1 578 ? 3.665 29.322 7.399 1.00 84.38 578 GLN A C 1
ATOM 4559 O O . GLN A 1 578 ? 4.482 29.292 6.477 1.00 84.38 578 GLN A O 1
ATOM 4564 N N . THR A 1 579 ? 2.370 29.069 7.208 1.00 84.56 579 THR A N 1
ATOM 4565 C CA . THR A 1 579 ? 1.794 28.735 5.900 1.00 84.56 579 THR A CA 1
ATOM 4566 C C . THR A 1 579 ? 1.888 29.917 4.937 1.00 84.56 579 THR A C 1
ATOM 4568 O O . THR A 1 579 ? 2.222 29.729 3.767 1.00 84.56 579 THR A O 1
ATOM 4571 N N . GLU A 1 580 ? 1.644 31.137 5.413 1.00 88.44 580 GLU A N 1
ATOM 4572 C CA . GLU A 1 580 ? 1.794 32.363 4.625 1.00 88.44 580 GLU A CA 1
ATOM 4573 C C . GLU A 1 580 ? 3.248 32.600 4.218 1.00 88.44 580 GLU A C 1
ATOM 4575 O O . GLU A 1 580 ? 3.524 32.761 3.028 1.00 88.44 580 GLU A O 1
ATOM 4580 N N . LYS A 1 581 ? 4.195 32.489 5.160 1.00 88.06 581 LYS A N 1
ATOM 4581 C CA . LYS A 1 581 ? 5.637 32.583 4.867 1.00 88.06 581 LYS A CA 1
ATOM 4582 C C . LYS A 1 581 ? 6.092 31.528 3.853 1.00 88.06 581 LYS A C 1
ATOM 4584 O O . LYS A 1 581 ? 6.897 31.818 2.968 1.00 88.06 581 LYS A O 1
ATOM 4589 N N . MET A 1 582 ? 5.558 30.308 3.935 1.00 85.69 582 MET A N 1
ATOM 4590 C CA . MET A 1 582 ? 5.836 29.251 2.959 1.00 85.69 582 MET A CA 1
ATOM 4591 C C . MET A 1 582 ? 5.276 29.598 1.569 1.00 85.69 582 MET A C 1
ATOM 4593 O O . MET A 1 582 ? 5.997 29.474 0.578 1.00 85.69 582 MET A O 1
ATOM 4597 N N . LYS A 1 583 ? 4.023 30.070 1.480 1.00 86.75 583 LYS A N 1
ATOM 4598 C CA . LYS A 1 583 ? 3.390 30.492 0.214 1.00 86.75 583 LYS A CA 1
ATOM 4599 C C . LYS A 1 583 ? 4.144 31.646 -0.445 1.00 86.75 583 LYS A C 1
ATOM 4601 O O . LYS A 1 583 ? 4.386 31.618 -1.651 1.00 86.75 583 LYS A O 1
ATOM 4606 N N . GLU A 1 584 ? 4.536 32.644 0.336 1.00 89.12 584 GLU A N 1
ATOM 4607 C CA . GLU A 1 584 ? 5.315 33.784 -0.143 1.00 89.12 584 GLU A CA 1
ATOM 4608 C C . GLU A 1 584 ? 6.688 33.333 -0.661 1.00 89.12 584 GLU A C 1
ATOM 4610 O O . GLU A 1 584 ? 7.132 33.743 -1.736 1.00 89.12 584 GLU A O 1
ATOM 4615 N N . ARG A 1 585 ? 7.348 32.412 0.051 1.00 87.88 585 ARG A N 1
ATOM 4616 C CA . ARG A 1 585 ? 8.629 31.856 -0.386 1.00 87.88 585 ARG A CA 1
ATOM 4617 C C . ARG A 1 585 ? 8.508 31.061 -1.685 1.00 87.88 585 ARG A C 1
ATOM 4619 O O . ARG A 1 585 ? 9.360 31.235 -2.549 1.00 87.88 585 ARG A O 1
ATOM 4626 N N . VAL A 1 586 ? 7.458 30.249 -1.855 1.00 88.81 586 VAL A N 1
ATOM 4627 C CA . VAL A 1 586 ? 7.157 29.518 -3.107 1.00 88.81 586 VAL A CA 1
ATOM 4628 C C . VAL A 1 586 ? 7.095 30.464 -4.307 1.00 88.81 586 VAL A C 1
ATOM 4630 O O . VAL A 1 586 ? 7.687 30.156 -5.342 1.00 88.81 586 VAL A O 1
ATOM 4633 N N . LYS A 1 587 ? 6.453 31.630 -4.154 1.00 88.62 587 LYS A N 1
ATOM 4634 C CA . LYS A 1 587 ? 6.421 32.671 -5.194 1.00 88.62 587 LYS A CA 1
ATOM 4635 C C . LYS A 1 587 ? 7.812 33.269 -5.436 1.00 88.62 587 LYS A C 1
ATOM 4637 O O . LYS A 1 587 ? 8.267 33.311 -6.573 1.00 88.62 587 LYS A O 1
ATOM 4642 N N . ARG A 1 588 ? 8.539 33.651 -4.377 1.00 87.94 588 ARG A N 1
ATOM 4643 C CA . ARG A 1 588 ? 9.892 34.246 -4.482 1.00 87.94 588 ARG A CA 1
ATOM 4644 C C . ARG A 1 588 ? 10.913 33.341 -5.178 1.00 87.94 588 ARG A C 1
ATOM 4646 O O . ARG A 1 588 ? 11.773 33.826 -5.914 1.00 87.94 588 ARG A O 1
ATOM 4653 N N . VAL A 1 589 ? 10.836 32.027 -4.960 1.00 88.50 589 VAL A N 1
ATOM 4654 C CA . VAL A 1 589 ? 11.723 31.057 -5.626 1.00 88.50 589 VAL A CA 1
ATOM 4655 C C . VAL A 1 589 ? 11.212 30.609 -7.005 1.00 88.50 589 VAL A C 1
ATOM 4657 O O . VAL A 1 589 ? 11.884 29.821 -7.668 1.00 88.50 589 VAL A O 1
ATOM 4660 N N . GLY A 1 590 ? 10.049 31.101 -7.445 1.00 89.19 590 GLY A N 1
ATOM 4661 C CA . GLY A 1 590 ? 9.451 30.787 -8.743 1.00 89.19 590 GLY A CA 1
ATOM 4662 C C . GLY A 1 590 ? 8.997 29.332 -8.868 1.00 89.19 590 GLY A C 1
ATOM 4663 O O . GLY A 1 590 ? 9.255 28.702 -9.896 1.00 89.19 590 GLY A O 1
ATOM 4664 N N . LEU A 1 591 ? 8.396 28.772 -7.812 1.00 89.44 591 LEU A N 1
ATOM 4665 C CA . LEU A 1 591 ? 7.867 27.400 -7.781 1.00 89.44 591 LEU A CA 1
ATOM 4666 C C . LEU A 1 591 ? 6.334 27.333 -7.952 1.00 89.44 591 LEU A C 1
ATOM 4668 O O . LEU A 1 591 ? 5.736 26.263 -7.823 1.00 89.44 591 LEU A O 1
ATOM 4672 N N . ASP A 1 592 ? 5.686 28.464 -8.226 1.00 91.06 592 ASP A N 1
ATOM 4673 C CA . ASP A 1 592 ? 4.291 28.523 -8.663 1.00 91.06 592 ASP A CA 1
ATOM 4674 C C . ASP A 1 592 ? 4.149 28.169 -10.157 1.00 91.06 592 ASP A C 1
ATOM 4676 O O . ASP A 1 592 ? 5.112 28.223 -10.923 1.00 91.06 592 ASP A O 1
ATOM 4680 N N . ASP A 1 593 ? 2.943 27.778 -10.583 1.00 91.56 593 ASP A N 1
ATOM 4681 C CA . ASP A 1 593 ? 2.718 27.261 -11.943 1.00 91.56 593 ASP A CA 1
ATOM 4682 C C . ASP A 1 593 ? 3.062 28.271 -13.043 1.00 91.56 593 ASP A C 1
ATOM 4684 O O . ASP A 1 593 ? 3.597 27.889 -14.086 1.00 91.56 593 ASP A O 1
ATOM 4688 N N . ASN A 1 594 ? 2.777 29.555 -12.815 1.00 93.00 594 ASN A N 1
ATOM 4689 C CA . ASN A 1 594 ? 2.977 30.598 -13.815 1.00 93.00 594 ASN A CA 1
ATOM 4690 C C . ASN A 1 594 ? 4.459 30.951 -13.954 1.00 93.00 594 ASN A C 1
ATOM 4692 O O . ASN A 1 594 ? 4.956 31.039 -15.078 1.00 93.00 594 ASN A O 1
ATOM 4696 N N . SER A 1 595 ? 5.180 31.078 -12.837 1.00 93.12 595 SER A N 1
ATOM 4697 C CA . SER A 1 595 ? 6.627 31.31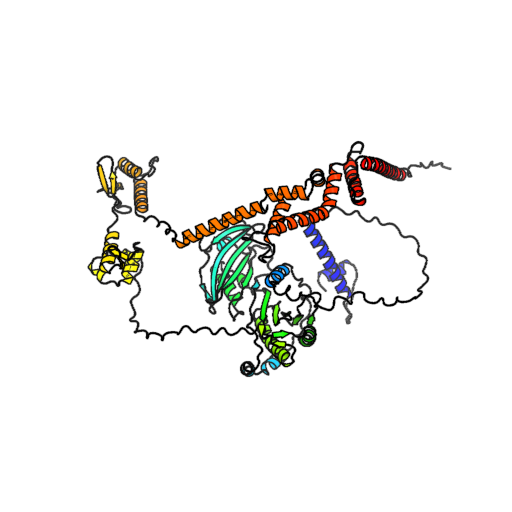2 -12.857 1.00 93.12 595 SER A CA 1
ATOM 4698 C C . SER A 1 595 ? 7.387 30.140 -13.474 1.00 93.12 595 SER A C 1
ATOM 4700 O O . SER A 1 595 ? 8.256 30.356 -14.315 1.00 93.12 595 SER A O 1
ATOM 4702 N N . ILE A 1 596 ? 7.038 28.891 -13.128 1.00 93.81 596 ILE A N 1
ATOM 4703 C CA . ILE A 1 596 ? 7.677 27.715 -13.739 1.00 93.81 596 ILE A CA 1
ATOM 4704 C C . ILE A 1 596 ? 7.420 27.695 -15.248 1.00 93.81 596 ILE A C 1
ATOM 4706 O O . ILE A 1 596 ? 8.347 27.428 -16.005 1.00 93.81 596 ILE A O 1
ATOM 4710 N N . ARG A 1 597 ? 6.196 27.998 -15.700 1.00 94.25 597 ARG A N 1
ATOM 4711 C CA . ARG A 1 597 ? 5.869 28.033 -17.132 1.00 94.25 597 ARG A CA 1
ATOM 4712 C C . ARG A 1 597 ? 6.707 29.070 -17.887 1.00 94.25 597 ARG A C 1
ATOM 4714 O O . ARG A 1 597 ? 7.332 28.710 -18.879 1.00 94.25 597 ARG A O 1
ATOM 4721 N N . LYS A 1 598 ? 6.789 30.308 -17.386 1.00 93.56 598 LYS A N 1
ATOM 4722 C CA . LYS A 1 598 ? 7.613 31.371 -17.992 1.00 93.56 598 LYS A CA 1
ATOM 4723 C C . LYS A 1 598 ? 9.097 30.994 -18.036 1.00 93.56 598 LYS A C 1
ATOM 4725 O O . LYS A 1 598 ? 9.759 31.169 -19.058 1.00 93.56 598 LYS A O 1
ATOM 4730 N N . ASP A 1 599 ? 9.617 30.423 -16.951 1.00 93.56 599 ASP A N 1
ATOM 4731 C CA . ASP A 1 599 ? 11.012 29.978 -16.900 1.00 93.56 599 ASP A CA 1
ATOM 4732 C C . ASP A 1 599 ? 11.279 28.829 -17.875 1.00 93.56 599 ASP A C 1
ATOM 4734 O O . ASP A 1 599 ? 12.312 28.814 -18.541 1.00 93.56 599 ASP A O 1
ATOM 4738 N N . LEU A 1 600 ? 10.349 27.880 -17.997 1.00 93.94 600 LEU A N 1
ATOM 4739 C CA . LEU A 1 600 ? 10.435 26.796 -18.970 1.00 93.94 600 LEU A CA 1
ATOM 4740 C C . LEU A 1 600 ? 10.490 27.328 -20.401 1.00 93.94 600 LEU A C 1
ATOM 4742 O O . LEU A 1 600 ? 11.358 26.905 -21.159 1.00 93.94 600 LEU A O 1
ATOM 4746 N N . GLU A 1 601 ? 9.619 28.268 -20.769 1.00 92.75 601 GLU A N 1
ATOM 4747 C CA . GLU A 1 601 ? 9.623 28.902 -22.095 1.00 92.75 601 GLU A CA 1
ATOM 4748 C C . GLU A 1 601 ? 10.978 29.553 -22.400 1.00 92.75 601 GLU A C 1
ATOM 4750 O O . GLU A 1 601 ? 11.535 29.356 -23.485 1.00 92.75 601 GLU A O 1
ATOM 4755 N N . LYS A 1 602 ? 11.567 30.236 -21.408 1.00 93.56 602 LYS A N 1
ATOM 4756 C CA . LYS A 1 602 ? 12.909 30.822 -21.509 1.00 93.56 602 LYS A CA 1
ATOM 4757 C C . LYS A 1 602 ? 14.000 29.757 -21.684 1.00 93.56 602 LYS A C 1
ATOM 4759 O O . LYS A 1 602 ? 14.859 29.912 -22.547 1.00 93.56 602 LYS A O 1
ATOM 4764 N N . GLN A 1 603 ? 13.960 28.664 -20.915 1.00 93.50 603 GLN A N 1
ATOM 4765 C CA . GLN A 1 603 ? 14.936 27.562 -20.996 1.00 93.50 603 GLN A CA 1
ATOM 4766 C C . GLN A 1 603 ? 14.816 26.756 -22.304 1.00 93.50 603 GLN A C 1
ATOM 4768 O O . GLN A 1 603 ? 15.812 26.282 -22.868 1.00 93.50 603 GLN A O 1
ATOM 4773 N N . TYR A 1 604 ? 13.598 26.592 -22.823 1.00 91.38 604 TYR A N 1
ATOM 4774 C CA . TYR A 1 604 ? 13.376 25.987 -24.133 1.00 91.38 604 TYR A CA 1
ATOM 4775 C C . TYR A 1 604 ? 13.882 26.902 -25.257 1.00 91.38 604 TYR A C 1
ATOM 4777 O O . TYR A 1 604 ? 14.530 26.414 -26.186 1.00 91.38 604 TYR A O 1
ATOM 4785 N N . GLY A 1 605 ? 13.690 28.214 -25.129 1.00 92.94 605 GLY A N 1
ATOM 4786 C CA . GLY A 1 605 ? 14.151 29.220 -26.080 1.00 92.94 605 GLY A CA 1
ATOM 4787 C C . GLY A 1 605 ? 13.183 29.423 -27.250 1.00 92.94 605 GLY A C 1
ATOM 4788 O O . GLY A 1 605 ? 12.473 28.503 -27.667 1.00 92.94 605 GLY A O 1
ATOM 4789 N N . LYS A 1 606 ? 13.177 30.643 -27.808 1.00 91.31 606 LYS A N 1
ATOM 4790 C CA . LYS A 1 606 ? 12.194 31.109 -28.808 1.00 91.31 606 LYS A CA 1
ATOM 4791 C C . LYS A 1 606 ? 12.112 30.203 -30.042 1.00 91.31 606 LYS A C 1
ATOM 4793 O O . LYS A 1 606 ? 11.021 29.808 -30.437 1.00 91.31 606 LYS A O 1
ATOM 4798 N N . ALA A 1 607 ? 13.252 29.801 -30.608 1.00 89.62 607 ALA A N 1
ATOM 4799 C CA . ALA A 1 607 ? 13.290 28.937 -31.792 1.00 89.62 607 ALA A CA 1
ATOM 4800 C C . ALA A 1 607 ? 12.671 27.547 -31.542 1.00 89.62 607 ALA A C 1
ATOM 4802 O O . ALA A 1 607 ? 11.925 27.033 -32.375 1.00 89.62 607 ALA A O 1
ATOM 4803 N N . TRP A 1 608 ? 12.944 26.949 -30.378 1.00 90.88 608 TRP A N 1
ATOM 4804 C CA . TRP A 1 608 ? 12.402 25.639 -30.009 1.00 90.88 608 TRP A CA 1
ATOM 4805 C C . TRP A 1 608 ? 10.898 25.709 -29.744 1.00 90.88 608 TRP A C 1
ATOM 4807 O O . TRP A 1 608 ? 10.138 24.865 -30.224 1.00 90.88 608 TRP A O 1
ATOM 4817 N N . MET A 1 609 ? 10.471 26.736 -29.005 1.00 90.75 609 MET A N 1
ATOM 4818 C CA . MET A 1 609 ? 9.066 26.962 -28.675 1.00 90.75 609 MET A CA 1
ATOM 4819 C C . MET A 1 609 ? 8.233 27.233 -29.927 1.00 90.75 609 MET A C 1
ATOM 4821 O O . MET A 1 609 ? 7.195 26.599 -30.099 1.00 90.75 609 MET A O 1
ATOM 4825 N N . ASN A 1 610 ? 8.717 28.084 -30.836 1.00 90.50 610 ASN A N 1
ATOM 4826 C CA . ASN A 1 610 ? 8.016 28.404 -32.081 1.00 90.50 610 ASN A CA 1
ATOM 4827 C C . ASN A 1 610 ? 7.834 27.178 -32.980 1.00 90.50 610 ASN A C 1
ATOM 4829 O O . ASN A 1 610 ? 6.771 27.007 -33.574 1.00 90.50 610 ASN A O 1
ATOM 4833 N N . ARG A 1 611 ? 8.852 26.313 -33.056 1.00 89.12 611 ARG A N 1
ATOM 4834 C CA . ARG A 1 611 ? 8.827 25.126 -33.915 1.00 89.12 611 ARG A CA 1
ATOM 4835 C C . ARG A 1 611 ? 7.958 24.006 -33.351 1.00 89.12 611 ARG A C 1
ATOM 4837 O O . ARG A 1 611 ? 7.134 23.463 -34.079 1.00 89.12 611 ARG A O 1
ATOM 4844 N N . TYR A 1 612 ? 8.146 23.636 -32.082 1.00 89.69 612 TYR A N 1
ATOM 4845 C CA . TYR A 1 612 ? 7.575 22.392 -31.549 1.00 89.69 612 TYR A CA 1
ATOM 4846 C C . TYR A 1 612 ? 6.394 22.569 -30.596 1.00 89.69 612 TYR A C 1
ATOM 4848 O O . TYR A 1 612 ? 5.637 21.616 -30.433 1.00 89.69 612 TYR A O 1
ATOM 4856 N N . LYS A 1 613 ? 6.243 23.736 -29.952 1.00 87.12 613 LYS A N 1
ATOM 4857 C CA . LYS A 1 613 ? 5.161 24.045 -28.993 1.00 87.12 613 LYS A CA 1
ATOM 4858 C C . LYS A 1 613 ? 4.832 22.877 -28.028 1.00 87.12 613 LYS A C 1
ATOM 4860 O O . LYS A 1 613 ? 3.705 22.381 -28.027 1.00 87.12 613 LYS A O 1
ATOM 4865 N N . PRO A 1 614 ? 5.807 22.382 -27.236 1.00 81.81 614 PRO A N 1
ATOM 4866 C CA . PRO A 1 614 ? 5.595 21.230 -26.359 1.00 81.81 614 PRO A CA 1
ATOM 4867 C C . PRO A 1 614 ? 4.560 21.524 -25.258 1.00 81.81 614 PRO A C 1
ATOM 4869 O O . PRO A 1 614 ? 4.433 22.656 -24.796 1.00 81.81 614 PRO A O 1
ATOM 4872 N N . ASN A 1 615 ? 3.845 20.494 -24.790 1.00 8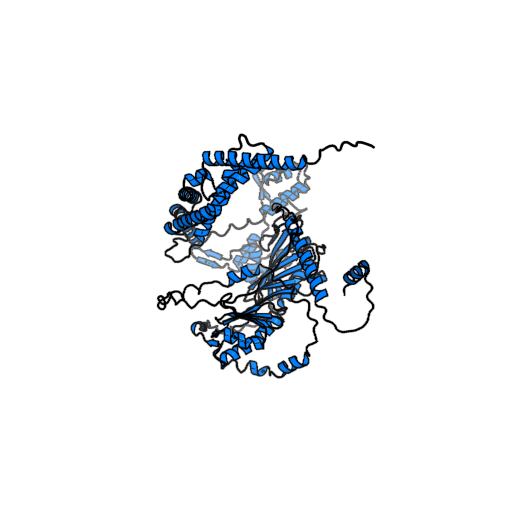3.31 615 ASN A N 1
ATOM 4873 C CA . ASN A 1 615 ? 2.887 20.633 -23.689 1.00 83.31 615 ASN A CA 1
ATOM 4874 C C . ASN A 1 615 ? 3.612 20.859 -22.348 1.00 83.31 615 ASN A C 1
ATOM 4876 O O . ASN A 1 615 ? 4.144 19.921 -21.752 1.00 83.31 615 ASN A O 1
ATOM 4880 N N . LEU A 1 616 ? 3.582 22.100 -21.854 1.00 89.00 616 LEU A N 1
ATOM 4881 C CA . LEU A 1 616 ? 4.266 22.498 -20.620 1.00 89.00 616 LEU A CA 1
ATOM 4882 C C . LEU A 1 616 ? 3.529 22.091 -19.333 1.00 89.00 616 LEU A C 1
ATOM 4884 O O . LEU A 1 616 ? 4.127 22.120 -18.262 1.00 89.00 616 LEU A O 1
ATOM 4888 N N . THR A 1 617 ? 2.257 21.686 -19.389 1.00 90.50 617 THR A N 1
ATOM 4889 C CA . THR A 1 617 ? 1.467 21.379 -18.179 1.00 90.50 617 THR A CA 1
ATOM 4890 C C . THR A 1 617 ? 2.061 20.217 -17.385 1.00 90.50 617 THR A C 1
ATOM 4892 O O . THR A 1 617 ? 2.159 20.282 -16.159 1.00 90.50 617 THR A O 1
ATOM 4895 N N . GLN A 1 618 ? 2.497 19.161 -18.075 1.00 88.81 618 GLN A N 1
ATOM 4896 C CA . GLN A 1 618 ? 3.138 18.020 -17.422 1.00 88.81 618 GLN A CA 1
ATOM 4897 C C . GLN A 1 618 ? 4.559 18.363 -16.950 1.00 88.81 618 GLN A C 1
ATOM 4899 O O . GLN A 1 618 ? 4.975 17.925 -15.878 1.00 88.81 618 GLN A O 1
ATOM 4904 N N . ASP A 1 619 ?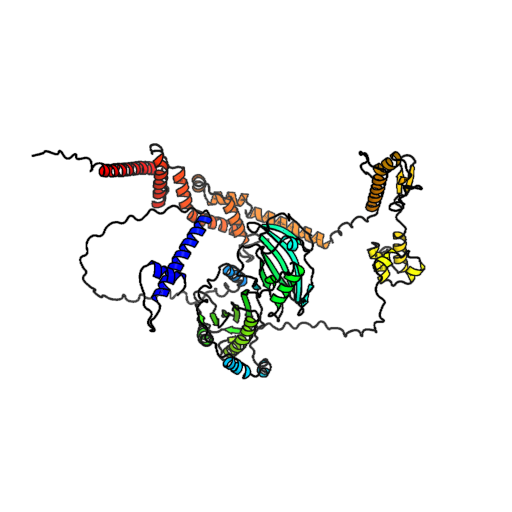 5.278 19.195 -17.702 1.00 91.69 619 ASP A N 1
ATOM 4905 C CA . ASP A 1 619 ? 6.633 19.638 -17.363 1.00 91.69 619 ASP A CA 1
ATOM 4906 C C . ASP A 1 619 ? 6.651 20.478 -16.077 1.00 91.69 619 ASP A C 1
ATOM 4908 O O . ASP A 1 619 ? 7.491 20.255 -15.202 1.00 91.69 619 ASP A O 1
ATOM 4912 N N . VAL A 1 620 ? 5.668 21.369 -15.905 1.00 94.81 620 VAL A N 1
ATOM 4913 C CA . VAL A 1 620 ? 5.481 22.154 -14.674 1.00 94.81 620 VAL A CA 1
ATOM 4914 C C . VAL A 1 620 ? 5.284 21.235 -13.460 1.00 94.81 620 VAL A C 1
ATOM 4916 O O . VAL A 1 620 ? 5.937 21.420 -12.430 1.00 94.81 620 VAL A O 1
ATOM 4919 N N . ARG A 1 621 ? 4.445 20.194 -13.581 1.00 93.19 621 ARG A N 1
ATOM 4920 C CA . ARG A 1 621 ? 4.240 19.202 -12.505 1.00 93.19 621 ARG A CA 1
ATOM 4921 C C . ARG A 1 621 ? 5.518 18.432 -12.189 1.00 93.19 621 ARG A C 1
ATOM 4923 O O . ARG A 1 621 ? 5.844 18.239 -11.019 1.00 93.19 621 ARG A O 1
ATOM 4930 N N . ASN A 1 622 ? 6.254 18.016 -13.216 1.00 93.50 622 ASN A N 1
ATOM 4931 C CA . ASN A 1 622 ? 7.501 17.277 -13.046 1.00 93.50 622 ASN A CA 1
ATOM 4932 C C . ASN A 1 622 ? 8.553 18.116 -12.298 1.00 93.50 622 ASN A C 1
ATOM 4934 O O . ASN A 1 622 ? 9.211 17.591 -11.402 1.00 93.50 622 ASN A O 1
ATOM 4938 N N . ILE A 1 623 ? 8.662 19.417 -12.591 1.00 93.62 623 ILE A N 1
ATOM 4939 C CA . ILE A 1 623 ? 9.563 20.333 -11.868 1.00 93.62 623 ILE A CA 1
ATOM 4940 C C . ILE A 1 623 ? 9.143 20.504 -10.411 1.00 93.62 623 ILE A C 1
ATOM 4942 O O . ILE A 1 623 ? 9.993 20.423 -9.526 1.00 93.62 623 ILE A O 1
ATOM 4946 N N . LYS A 1 624 ? 7.845 20.692 -10.136 1.00 92.94 624 LYS A N 1
ATOM 4947 C CA . LYS A 1 624 ? 7.341 20.773 -8.754 1.00 92.94 624 LYS A CA 1
ATOM 4948 C C . LYS A 1 624 ? 7.683 19.513 -7.955 1.00 92.94 624 LYS A C 1
ATOM 4950 O O . LYS A 1 624 ? 8.145 19.609 -6.819 1.00 92.94 624 LYS A O 1
ATOM 4955 N N . ASN A 1 625 ? 7.521 18.344 -8.572 1.00 92.44 625 ASN A N 1
ATOM 4956 C CA . ASN A 1 625 ? 7.849 17.057 -7.962 1.00 92.44 625 ASN A CA 1
ATOM 4957 C C . ASN A 1 625 ? 9.357 16.861 -7.754 1.00 92.44 625 ASN A C 1
ATOM 4959 O O . ASN A 1 625 ? 9.764 16.281 -6.753 1.00 92.44 625 ASN A O 1
ATOM 4963 N N . ALA A 1 626 ? 10.199 17.332 -8.673 1.00 89.81 626 ALA A N 1
ATOM 4964 C CA . ALA A 1 626 ? 11.649 17.274 -8.505 1.00 89.81 626 ALA A CA 1
ATOM 4965 C C . ALA A 1 626 ? 12.121 18.218 -7.385 1.00 89.81 626 ALA A C 1
ATOM 4967 O O . ALA A 1 626 ? 12.925 17.831 -6.541 1.00 89.81 626 ALA A O 1
ATOM 4968 N N . ALA A 1 627 ? 11.562 19.428 -7.319 1.00 88.94 627 ALA A N 1
ATOM 4969 C CA . ALA A 1 627 ? 11.897 20.413 -6.296 1.00 88.94 627 ALA A CA 1
ATOM 4970 C C . ALA A 1 627 ? 11.467 19.992 -4.879 1.00 88.94 627 ALA A C 1
ATOM 4972 O O . ALA A 1 627 ? 12.152 20.326 -3.911 1.00 88.94 627 ALA A O 1
ATOM 4973 N N . SER A 1 628 ? 10.373 19.234 -4.730 1.00 85.38 628 SER A N 1
ATOM 4974 C CA . SE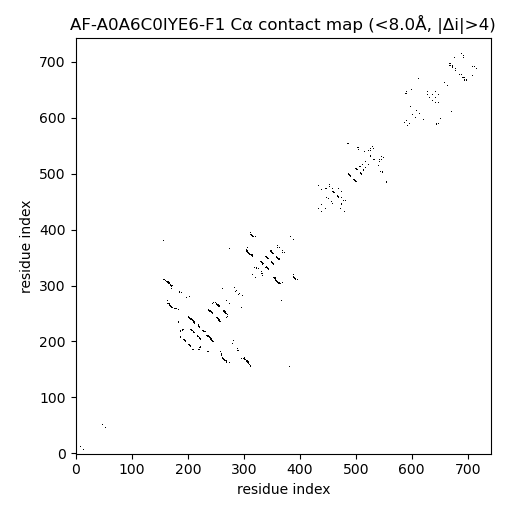R A 1 628 ? 9.953 18.706 -3.422 1.00 85.38 628 SER A CA 1
ATOM 4975 C C . SER A 1 628 ? 10.884 17.602 -2.897 1.00 85.38 628 SER A C 1
ATOM 4977 O O . SER A 1 628 ? 11.093 17.501 -1.684 1.00 85.38 628 SER A O 1
ATOM 4979 N N . ARG A 1 629 ? 11.507 16.837 -3.805 1.00 85.12 629 ARG A N 1
ATOM 4980 C CA . ARG A 1 629 ? 12.431 15.724 -3.515 1.00 85.12 629 ARG A CA 1
ATOM 4981 C C . ARG A 1 629 ? 13.875 16.142 -3.215 1.00 85.12 629 ARG A C 1
ATOM 4983 O O . ARG A 1 629 ? 14.688 15.279 -2.911 1.00 85.12 629 ARG A O 1
ATOM 4990 N N . VAL A 1 630 ? 14.206 17.432 -3.291 1.00 83.31 630 VAL A N 1
ATOM 4991 C CA . VAL A 1 630 ? 15.549 17.941 -2.951 1.00 83.31 630 VAL A CA 1
ATOM 4992 C C . VAL A 1 630 ? 15.930 17.521 -1.524 1.00 83.31 630 VAL A C 1
ATOM 4994 O O . VAL A 1 630 ? 15.106 17.654 -0.615 1.00 83.31 630 VAL A O 1
ATOM 4997 N N . ASN A 1 631 ? 17.161 17.032 -1.329 1.00 73.44 631 ASN A N 1
ATOM 4998 C CA . ASN A 1 631 ? 17.665 16.593 -0.023 1.00 73.44 631 ASN A CA 1
ATOM 4999 C C . ASN A 1 631 ? 17.536 17.715 1.034 1.00 73.44 631 ASN A C 1
ATOM 5001 O O . ASN A 1 631 ? 17.688 18.903 0.734 1.00 73.44 631 ASN A O 1
ATOM 5005 N N . SER A 1 632 ? 17.193 17.320 2.256 1.00 59.12 632 SER A N 1
ATOM 5006 C CA . SER A 1 632 ? 16.936 18.153 3.426 1.00 59.12 632 SER A CA 1
ATOM 5007 C C . SER A 1 632 ? 18.167 18.756 4.095 1.00 59.12 632 SER A C 1
ATOM 5009 O O . SER A 1 632 ? 17.960 19.520 5.029 1.00 59.12 632 SER A O 1
ATOM 5011 N N . ASN A 1 633 ? 19.398 18.500 3.630 1.00 67.50 633 ASN A N 1
ATOM 5012 C CA . ASN A 1 633 ? 20.589 19.179 4.163 1.00 67.50 633 ASN A CA 1
ATOM 5013 C C . ASN A 1 633 ? 20.330 20.695 4.204 1.00 67.50 633 ASN A C 1
ATOM 5015 O O . ASN A 1 633 ? 20.028 21.299 3.167 1.00 67.50 633 ASN A O 1
ATOM 5019 N N . ASP A 1 634 ? 20.416 21.294 5.396 1.00 62.44 634 ASP A N 1
ATOM 5020 C CA . ASP A 1 634 ? 19.810 22.598 5.733 1.00 62.44 634 ASP A CA 1
ATOM 5021 C C . ASP A 1 634 ? 20.211 23.750 4.795 1.00 62.44 634 ASP A C 1
ATOM 5023 O O . ASP A 1 634 ? 19.511 24.751 4.645 1.00 62.44 634 ASP A O 1
ATOM 5027 N N . LYS A 1 635 ? 21.317 23.601 4.063 1.00 71.06 635 LYS A N 1
ATOM 5028 C CA . LYS A 1 635 ? 21.782 24.587 3.085 1.00 71.06 635 LYS A CA 1
ATOM 5029 C C . LYS A 1 635 ? 20.942 24.639 1.801 1.00 71.06 635 LYS A C 1
ATOM 5031 O O . LYS A 1 635 ? 20.981 25.672 1.137 1.00 71.06 635 LYS A O 1
ATOM 5036 N N . ASN A 1 636 ? 20.161 23.614 1.447 1.00 78.94 636 ASN A N 1
ATOM 5037 C CA . ASN A 1 636 ? 19.427 23.544 0.167 1.00 78.94 636 ASN A CA 1
ATOM 5038 C C . ASN A 1 636 ? 17.920 23.831 0.274 1.00 78.94 636 ASN A C 1
ATOM 5040 O O . ASN A 1 636 ? 17.269 24.132 -0.738 1.00 78.94 636 ASN A O 1
ATOM 5044 N N . LYS A 1 637 ? 17.369 23.816 1.490 1.00 83.19 637 LYS A N 1
ATOM 5045 C CA . LYS A 1 637 ? 15.978 24.174 1.787 1.00 83.19 637 LYS A CA 1
ATOM 5046 C C . LYS A 1 637 ? 15.930 25.351 2.758 1.00 83.19 637 LYS A C 1
ATOM 5048 O O . LYS A 1 637 ? 16.872 25.623 3.479 1.00 83.19 637 LYS A O 1
ATOM 5053 N N . ALA A 1 638 ? 14.839 26.105 2.737 1.00 80.25 638 ALA A N 1
ATOM 5054 C CA . ALA A 1 638 ? 14.482 26.958 3.868 1.00 80.25 638 ALA A CA 1
ATOM 5055 C C . ALA A 1 638 ? 12.959 27.015 3.970 1.00 80.25 638 ALA A C 1
ATOM 5057 O O . ALA A 1 638 ? 12.276 27.051 2.943 1.00 80.25 638 ALA A O 1
ATOM 5058 N N . LEU A 1 639 ? 12.422 26.979 5.191 1.00 77.94 639 LEU A N 1
ATOM 5059 C CA . LEU A 1 639 ? 10.973 26.889 5.429 1.00 77.94 639 LEU A CA 1
ATOM 5060 C C . LEU A 1 639 ? 10.311 25.761 4.602 1.00 77.94 639 LEU A C 1
ATOM 5062 O O . LEU A 1 639 ? 9.265 25.961 3.991 1.00 77.94 639 LEU A O 1
ATOM 5066 N N . GLY A 1 640 ? 10.976 24.603 4.490 1.00 77.44 640 GLY A N 1
ATOM 5067 C CA . GLY A 1 640 ? 10.476 23.433 3.750 1.00 77.44 640 GLY A CA 1
ATOM 5068 C C . GLY A 1 640 ? 10.508 23.530 2.216 1.00 77.44 640 GLY A C 1
ATOM 5069 O O . GLY A 1 640 ? 10.153 22.567 1.542 1.00 77.44 640 GLY A O 1
ATOM 5070 N N . VAL A 1 641 ? 10.967 24.647 1.641 1.00 86.81 641 VAL A N 1
ATOM 5071 C CA . VAL A 1 641 ? 10.978 24.886 0.186 1.00 86.81 641 VAL A CA 1
ATOM 5072 C C . VAL A 1 641 ? 12.422 24.931 -0.337 1.00 86.81 641 VAL A C 1
ATOM 5074 O O . VAL A 1 641 ? 13.319 25.445 0.335 1.00 86.81 641 VAL A O 1
ATOM 5077 N N . ALA A 1 642 ? 12.684 24.425 -1.544 1.00 87.75 642 ALA A N 1
ATOM 5078 C CA . ALA A 1 642 ? 14.019 24.477 -2.154 1.00 87.75 642 ALA A CA 1
ATOM 5079 C C . ALA A 1 642 ? 14.477 25.928 -2.425 1.00 87.75 642 ALA A C 1
ATOM 5081 O O . ALA A 1 642 ? 13.661 26.801 -2.724 1.00 87.75 642 ALA A O 1
ATOM 5082 N N . LYS A 1 643 ? 15.780 26.219 -2.296 1.00 90.75 643 LYS A N 1
ATOM 5083 C CA . LYS A 1 643 ? 16.345 27.544 -2.630 1.00 90.75 643 LYS A CA 1
ATOM 5084 C C . LYS A 1 643 ? 16.303 27.811 -4.143 1.00 90.75 643 LYS A C 1
ATOM 5086 O O . LYS A 1 643 ? 16.417 26.887 -4.946 1.00 90.75 643 LYS A O 1
ATOM 5091 N N . LYS A 1 644 ? 16.224 29.091 -4.534 1.00 90.56 644 LYS A N 1
ATOM 5092 C CA . LYS A 1 644 ? 16.111 29.536 -5.939 1.00 90.56 644 LYS A CA 1
ATOM 5093 C C . LYS A 1 644 ? 17.206 28.964 -6.850 1.00 90.56 644 LYS A C 1
ATOM 5095 O O . LYS A 1 644 ? 16.897 28.508 -7.943 1.00 90.56 644 LYS A O 1
ATOM 5100 N N . MET A 1 645 ? 18.459 28.913 -6.389 1.00 89.50 645 MET A N 1
ATOM 5101 C CA . MET A 1 645 ? 19.567 28.343 -7.174 1.00 89.50 645 MET A CA 1
ATOM 5102 C C . MET A 1 645 ? 19.341 26.866 -7.525 1.00 89.50 645 MET A C 1
ATOM 5104 O O . MET A 1 645 ? 19.546 26.462 -8.667 1.00 89.50 645 MET A O 1
ATOM 5108 N N . VAL A 1 646 ? 18.856 26.076 -6.562 1.00 89.44 646 VAL A N 1
ATOM 5109 C CA . VAL A 1 646 ? 18.560 24.649 -6.755 1.00 89.44 646 VAL A CA 1
ATOM 5110 C C . VAL A 1 646 ? 17.378 24.477 -7.705 1.00 89.44 646 VAL A C 1
ATOM 5112 O O . VAL A 1 646 ? 17.442 23.681 -8.636 1.00 89.44 646 VAL A O 1
ATOM 5115 N N . VAL A 1 647 ? 16.320 25.271 -7.523 1.00 91.88 647 VAL A N 1
ATOM 5116 C CA . VAL A 1 647 ? 15.146 25.267 -8.409 1.00 91.88 647 VAL A CA 1
ATOM 5117 C C . VAL A 1 647 ? 15.538 25.608 -9.851 1.00 91.88 647 VAL A C 1
ATOM 5119 O O . VAL A 1 647 ? 15.102 24.932 -10.781 1.00 91.88 647 VAL A O 1
ATOM 5122 N N . ASN A 1 648 ? 16.390 26.615 -10.050 1.00 93.31 648 ASN A N 1
ATOM 5123 C CA . ASN A 1 648 ? 16.873 27.006 -11.374 1.00 93.31 648 ASN A CA 1
ATOM 5124 C C . ASN A 1 648 ? 17.734 25.915 -12.022 1.00 93.31 648 ASN A C 1
ATOM 5126 O O . ASN A 1 648 ? 17.577 25.655 -13.215 1.00 93.31 648 ASN A O 1
ATOM 5130 N N . ARG A 1 649 ? 18.591 25.240 -11.243 1.00 91.69 649 ARG A N 1
ATOM 5131 C CA . ARG A 1 649 ? 19.374 24.087 -11.711 1.00 91.69 649 ARG A CA 1
ATOM 5132 C C . ARG A 1 649 ? 18.460 22.951 -12.174 1.00 91.69 649 ARG A C 1
ATOM 5134 O O . ARG A 1 649 ? 18.578 22.511 -13.310 1.00 91.69 649 ARG A O 1
ATOM 5141 N N . ILE A 1 650 ? 17.474 22.575 -11.356 1.00 93.12 650 ILE A N 1
ATOM 5142 C CA . ILE A 1 650 ? 16.473 21.549 -11.695 1.00 93.12 650 ILE A CA 1
ATOM 5143 C C . ILE A 1 650 ? 15.752 21.896 -13.002 1.00 93.12 650 ILE A C 1
ATOM 5145 O O . ILE A 1 650 ? 15.656 21.054 -13.892 1.00 93.12 650 ILE A O 1
ATOM 5149 N N . LYS A 1 651 ? 15.273 23.140 -13.148 1.00 94.75 651 LYS A N 1
ATOM 5150 C CA . LYS A 1 651 ? 14.615 23.609 -14.379 1.00 94.75 651 LYS A CA 1
ATOM 5151 C C . LYS A 1 651 ? 15.526 23.432 -15.599 1.00 94.75 651 LYS A C 1
ATOM 5153 O O . LYS A 1 651 ? 15.093 22.862 -16.598 1.00 94.75 651 LYS A O 1
ATOM 5158 N N . LYS A 1 652 ? 16.781 23.885 -15.511 1.00 94.88 652 LYS A N 1
ATOM 5159 C CA . LYS A 1 652 ? 17.764 23.804 -16.604 1.00 94.88 652 LYS A CA 1
ATOM 5160 C C . LYS A 1 652 ? 18.077 22.352 -16.984 1.00 94.88 652 LYS A C 1
ATOM 5162 O O . LYS A 1 652 ? 17.998 21.999 -18.162 1.00 94.88 652 LYS A O 1
ATOM 5167 N N . ASP A 1 653 ? 18.360 21.503 -16.000 1.00 93.88 653 ASP A N 1
ATOM 5168 C CA . ASP A 1 653 ? 18.743 20.104 -16.218 1.00 93.88 653 ASP A CA 1
ATOM 5169 C C . ASP A 1 653 ? 17.597 19.293 -16.828 1.00 93.88 653 ASP A C 1
ATOM 5171 O O . ASP A 1 653 ? 17.792 18.538 -17.784 1.00 93.88 653 ASP A O 1
ATOM 5175 N N . MET A 1 654 ? 16.376 19.479 -16.318 1.00 94.31 654 MET A N 1
ATOM 5176 C CA . MET A 1 654 ? 15.195 18.784 -16.830 1.00 94.31 654 MET A CA 1
ATOM 5177 C C . MET A 1 654 ? 14.868 19.211 -18.262 1.00 94.31 654 MET A C 1
ATOM 5179 O O . MET A 1 654 ? 14.639 18.348 -19.108 1.00 94.31 654 MET A O 1
ATOM 5183 N N . VAL A 1 655 ? 14.921 20.513 -18.570 1.00 94.56 655 VAL A N 1
ATOM 5184 C CA . VAL A 1 655 ? 14.697 21.009 -19.938 1.00 94.56 655 VAL A CA 1
ATOM 5185 C C . VAL A 1 655 ? 15.757 20.491 -20.905 1.00 94.56 655 VAL A C 1
ATOM 5187 O O . VAL A 1 655 ? 15.411 20.090 -22.016 1.00 94.56 655 VAL A O 1
ATOM 5190 N N . SER A 1 656 ? 17.026 20.436 -20.494 1.00 93.69 656 SER A N 1
ATOM 5191 C CA . SER A 1 656 ? 18.101 19.867 -21.316 1.00 93.69 656 SER A CA 1
ATOM 5192 C C . SER A 1 656 ? 17.836 18.394 -21.658 1.00 93.69 656 SER A C 1
ATOM 5194 O O . SER A 1 656 ? 17.835 18.007 -22.831 1.00 93.69 656 SER A O 1
ATOM 5196 N N . ARG A 1 657 ? 17.482 17.578 -20.654 1.00 93.69 657 ARG A N 1
ATOM 5197 C CA . ARG A 1 657 ? 17.122 16.162 -20.854 1.00 93.69 657 ARG A CA 1
ATOM 5198 C C . ARG A 1 657 ? 15.897 16.003 -21.752 1.00 93.69 657 ARG A C 1
ATOM 5200 O O . ARG A 1 657 ? 15.917 15.189 -22.674 1.00 93.69 657 ARG A O 1
ATOM 5207 N N . TRP A 1 658 ? 14.849 16.798 -21.539 1.00 93.75 658 TRP A N 1
ATOM 5208 C CA . TRP A 1 658 ? 13.642 16.744 -22.365 1.00 93.75 658 TRP A CA 1
ATOM 5209 C C . TRP A 1 658 ? 13.890 17.173 -23.804 1.00 93.75 658 TRP A C 1
ATOM 5211 O O . TRP A 1 658 ? 13.345 16.545 -24.710 1.00 93.75 658 TRP A O 1
ATOM 5221 N N . LYS A 1 659 ? 14.730 18.189 -24.040 1.00 91.00 659 LYS A N 1
ATOM 5222 C CA . LYS A 1 659 ? 15.160 18.559 -25.392 1.00 91.00 659 LYS A CA 1
ATOM 5223 C C . LYS A 1 659 ? 15.790 17.364 -26.093 1.00 91.00 659 LYS A C 1
ATOM 5225 O O . LYS A 1 659 ? 15.362 17.044 -27.196 1.00 91.00 659 LYS A O 1
ATOM 5230 N N . MET A 1 660 ? 16.723 16.662 -25.449 1.00 88.56 660 MET A N 1
ATOM 5231 C CA . MET A 1 660 ? 17.371 15.485 -26.039 1.00 88.56 660 MET A CA 1
ATOM 5232 C C . MET A 1 660 ? 16.389 14.336 -26.300 1.00 88.56 660 MET A C 1
ATOM 5234 O O . MET A 1 660 ? 16.322 13.832 -27.420 1.00 88.56 660 MET A O 1
ATOM 5238 N N . GLN A 1 661 ? 15.576 13.972 -25.305 1.00 88.81 661 GLN A N 1
ATOM 5239 C CA . GLN A 1 661 ? 14.629 12.854 -25.396 1.00 88.81 661 GLN A CA 1
ATOM 5240 C C . GLN A 1 661 ? 13.526 13.096 -26.434 1.00 88.81 661 GLN A C 1
ATOM 5242 O O . GLN A 1 661 ? 13.116 12.182 -27.145 1.00 88.81 661 GLN A O 1
ATOM 5247 N N . ARG A 1 662 ? 13.028 14.335 -26.531 1.00 91.06 662 ARG A N 1
ATOM 5248 C CA . ARG A 1 662 ? 11.861 14.666 -27.360 1.00 91.06 662 ARG A CA 1
ATOM 5249 C C . ARG A 1 662 ? 12.228 15.147 -28.763 1.00 91.06 662 ARG A C 1
ATOM 5251 O O . ARG A 1 662 ? 11.354 15.116 -29.625 1.00 91.06 662 ARG A O 1
ATOM 5258 N N . LYS A 1 663 ? 13.483 15.555 -29.024 1.00 87.94 663 LYS A N 1
ATOM 5259 C CA . LYS A 1 663 ? 13.925 16.142 -30.310 1.00 87.94 663 LYS A CA 1
ATOM 5260 C C . LYS A 1 663 ? 13.471 15.327 -31.517 1.00 87.94 663 LYS A C 1
ATOM 5262 O O . LYS A 1 663 ? 12.838 15.876 -32.409 1.00 87.94 663 LYS A O 1
ATOM 5267 N N . ARG A 1 664 ? 13.772 14.024 -31.538 1.00 88.56 664 ARG A N 1
ATOM 5268 C CA . ARG A 1 664 ? 13.461 13.151 -32.684 1.00 88.56 664 ARG A CA 1
ATOM 5269 C C . ARG A 1 664 ? 11.955 13.041 -32.925 1.00 88.56 664 ARG A C 1
ATOM 5271 O O . ARG A 1 664 ? 11.503 13.234 -34.047 1.00 88.56 664 ARG A O 1
ATOM 5278 N N . ASN A 1 665 ? 11.173 12.792 -31.877 1.00 89.81 665 ASN A N 1
ATOM 5279 C CA . ASN A 1 665 ? 9.723 12.623 -32.009 1.00 89.81 665 ASN A CA 1
ATOM 5280 C C . ASN A 1 665 ? 9.029 13.930 -32.414 1.00 89.81 665 ASN A C 1
ATOM 5282 O O . ASN A 1 665 ? 8.163 13.927 -33.286 1.00 89.81 665 ASN A O 1
ATOM 5286 N N . LEU A 1 666 ? 9.440 15.056 -31.824 1.00 90.44 666 LEU A N 1
ATOM 5287 C CA . LEU A 1 666 ? 8.898 16.370 -32.165 1.00 90.44 666 LEU A CA 1
ATOM 5288 C C . LEU A 1 666 ? 9.274 16.791 -33.590 1.00 90.44 666 LEU A C 1
ATOM 5290 O O . LEU A 1 666 ? 8.418 17.304 -34.304 1.00 90.44 666 LEU A O 1
ATOM 5294 N N . GLU A 1 667 ? 10.504 16.519 -34.034 1.00 90.69 667 GLU A N 1
ATOM 5295 C CA . GLU A 1 667 ? 10.934 16.803 -35.408 1.00 90.69 667 GLU A CA 1
ATOM 5296 C C . GLU A 1 667 ? 10.199 15.935 -36.430 1.00 90.69 667 GLU A C 1
ATOM 5298 O O . GLU A 1 667 ? 9.709 16.451 -37.434 1.00 90.69 667 GLU A O 1
ATOM 5303 N N . ARG A 1 668 ? 10.022 14.640 -36.144 1.00 91.31 668 ARG A N 1
ATOM 5304 C CA . ARG A 1 668 ? 9.209 13.746 -36.976 1.00 91.31 668 ARG A CA 1
ATOM 5305 C C . ARG A 1 668 ? 7.794 14.298 -37.144 1.00 91.31 668 ARG A C 1
ATOM 5307 O O . ARG A 1 668 ? 7.325 14.448 -38.268 1.00 91.31 668 ARG A O 1
ATOM 5314 N N . ASN A 1 669 ? 7.135 14.637 -36.037 1.00 91.38 669 ASN A N 1
ATOM 5315 C CA . ASN A 1 669 ? 5.762 15.144 -36.048 1.00 91.38 669 ASN A CA 1
ATOM 5316 C C . ASN A 1 669 ? 5.653 16.499 -36.759 1.00 91.38 669 ASN A C 1
ATOM 5318 O O . ASN A 1 669 ? 4.710 16.720 -37.520 1.00 91.38 669 ASN A O 1
ATOM 5322 N N . TYR A 1 670 ? 6.631 17.384 -36.554 1.00 92.00 670 TYR A N 1
ATOM 5323 C CA . TYR A 1 670 ? 6.698 18.681 -37.221 1.00 92.00 670 TYR A CA 1
ATOM 5324 C C . TYR A 1 670 ? 6.785 18.527 -38.744 1.00 92.00 670 TYR A C 1
ATOM 5326 O O . TYR A 1 670 ? 5.983 19.118 -39.468 1.00 92.00 670 TYR A O 1
ATOM 5334 N N . VAL A 1 671 ? 7.709 17.698 -39.239 1.00 92.00 671 VAL A N 1
ATOM 5335 C CA . VAL A 1 671 ? 7.892 17.475 -40.683 1.00 92.00 671 VAL A CA 1
ATOM 5336 C C . VAL A 1 671 ? 6.673 16.788 -41.293 1.00 92.00 671 VAL A C 1
ATOM 5338 O O . VAL A 1 671 ? 6.190 17.224 -42.335 1.00 92.00 671 VAL A O 1
ATOM 5341 N N . MET A 1 672 ? 6.114 15.774 -40.623 1.00 91.44 672 MET A N 1
ATOM 5342 C CA . MET A 1 672 ? 4.896 15.092 -41.078 1.00 91.44 672 MET A CA 1
ATOM 5343 C C . MET A 1 672 ? 3.723 16.063 -41.283 1.00 91.44 672 MET A C 1
ATOM 5345 O O . MET A 1 672 ? 2.946 15.887 -42.222 1.00 91.44 672 MET A O 1
ATOM 5349 N N . LYS A 1 673 ? 3.597 17.084 -40.424 1.00 91.19 673 LYS A N 1
ATOM 5350 C CA . LYS A 1 673 ? 2.513 18.073 -40.484 1.00 91.19 673 LYS A CA 1
ATOM 5351 C C . LYS A 1 673 ? 2.771 19.191 -41.500 1.00 91.19 673 LYS A C 1
ATOM 5353 O O . LYS A 1 673 ? 1.837 19.596 -42.184 1.00 91.19 673 LYS A O 1
ATOM 5358 N N . ASN A 1 674 ? 4.011 19.673 -41.598 1.00 89.06 674 ASN A N 1
ATOM 5359 C CA . ASN A 1 674 ? 4.330 20.937 -42.276 1.00 89.06 674 ASN A CA 1
ATOM 5360 C C . ASN A 1 674 ? 5.070 20.787 -43.616 1.00 89.06 674 ASN A C 1
ATOM 5362 O O . ASN A 1 674 ? 5.303 21.788 -44.291 1.00 89.06 674 ASN A O 1
ATOM 5366 N N . VAL A 1 675 ? 5.479 19.578 -44.021 1.00 91.94 675 VAL A N 1
ATOM 5367 C CA . VAL A 1 675 ? 6.150 19.398 -45.318 1.00 91.94 675 VAL A CA 1
ATOM 5368 C C . VAL A 1 675 ? 5.198 19.701 -46.479 1.00 91.94 675 VAL A C 1
ATOM 5370 O O . VAL A 1 675 ? 4.039 19.285 -46.488 1.00 91.94 675 VAL A O 1
ATOM 5373 N N . ASN A 1 676 ? 5.706 20.408 -47.489 1.00 92.00 676 ASN A N 1
ATOM 5374 C CA . ASN A 1 676 ? 4.951 20.753 -48.688 1.00 92.00 676 ASN A CA 1
ATOM 5375 C C . ASN A 1 676 ? 4.554 19.478 -49.466 1.00 92.00 676 ASN A C 1
ATOM 5377 O O . ASN A 1 676 ? 5.414 18.691 -49.876 1.00 92.00 676 ASN A O 1
ATOM 5381 N N . VAL A 1 677 ? 3.247 19.303 -49.678 1.00 92.25 677 VAL A N 1
ATOM 5382 C CA . VAL A 1 677 ? 2.632 18.184 -50.415 1.00 92.25 677 VAL A CA 1
ATOM 5383 C C . VAL A 1 677 ? 2.091 18.585 -51.795 1.00 92.25 677 VAL A C 1
ATOM 5385 O O . VAL A 1 677 ? 1.522 17.751 -52.494 1.00 92.25 677 VAL A O 1
ATOM 5388 N N . THR A 1 678 ? 2.249 19.844 -52.203 1.00 91.12 678 THR A N 1
ATOM 5389 C CA . THR A 1 678 ? 1.824 20.350 -53.513 1.00 91.12 678 THR A CA 1
ATOM 5390 C C . THR A 1 678 ? 2.570 19.612 -54.624 1.00 91.12 678 THR A C 1
ATOM 5392 O O . THR A 1 678 ? 3.794 19.441 -54.553 1.00 91.12 678 THR A O 1
ATOM 5395 N N . GLY A 1 679 ? 1.837 19.138 -55.633 1.00 87.06 679 GLY A N 1
ATOM 5396 C CA . GLY A 1 679 ? 2.376 18.309 -56.718 1.00 87.06 679 GLY A CA 1
ATOM 5397 C C . GLY A 1 679 ? 2.644 16.844 -56.343 1.00 87.06 679 GLY A C 1
ATOM 5398 O O . GLY A 1 679 ? 3.249 16.122 -57.130 1.00 87.06 679 GLY A O 1
ATOM 5399 N N . VAL A 1 680 ? 2.226 16.389 -55.154 1.00 90.62 680 VAL A N 1
ATOM 5400 C CA . VAL A 1 680 ? 2.236 14.966 -54.774 1.00 90.62 680 VAL A CA 1
ATOM 5401 C C . VAL A 1 680 ? 0.815 14.402 -54.907 1.00 90.62 680 VAL A C 1
ATOM 5403 O O . VAL A 1 680 ? -0.101 14.962 -54.295 1.00 90.62 680 VAL A O 1
ATOM 5406 N N . PRO A 1 681 ? 0.617 13.288 -55.638 1.00 90.50 681 PRO A N 1
ATOM 5407 C CA . PRO A 1 681 ? -0.679 12.617 -55.738 1.00 90.50 681 PRO A CA 1
ATOM 5408 C C . PRO A 1 681 ? -1.292 12.305 -54.370 1.00 90.50 681 PRO A C 1
ATOM 5410 O O . PRO A 1 681 ? -0.577 11.944 -53.431 1.00 90.50 681 PRO A O 1
ATOM 5413 N N . ASN A 1 682 ? -2.617 12.437 -54.247 1.00 90.19 682 ASN A N 1
ATOM 5414 C CA . ASN A 1 682 ? -3.333 12.339 -52.966 1.00 90.19 682 ASN A CA 1
ATOM 5415 C C . ASN A 1 682 ? -3.030 11.037 -52.205 1.00 90.19 682 ASN A C 1
ATOM 5417 O O . ASN A 1 682 ? -2.698 11.083 -51.019 1.00 90.19 682 ASN A O 1
ATOM 5421 N N . ASN A 1 683 ? -3.040 9.902 -52.906 1.00 88.50 683 ASN A N 1
ATOM 5422 C CA . ASN A 1 683 ? -2.717 8.574 -52.372 1.00 88.50 683 ASN A CA 1
ATOM 5423 C C . ASN A 1 683 ? -1.254 8.420 -51.897 1.00 88.50 683 ASN A C 1
ATOM 5425 O O . ASN A 1 683 ? -0.932 7.505 -51.140 1.00 88.50 683 ASN A O 1
ATOM 5429 N N . MET A 1 684 ? -0.356 9.321 -52.304 1.00 89.38 684 MET A N 1
ATOM 5430 C CA . MET A 1 684 ? 1.073 9.283 -51.990 1.00 89.38 684 MET A CA 1
ATOM 5431 C C . MET A 1 684 ? 1.518 10.347 -50.979 1.00 89.38 684 MET A C 1
ATOM 5433 O O . MET A 1 684 ? 2.648 10.282 -50.489 1.00 89.38 684 MET A O 1
ATOM 5437 N N . LYS A 1 685 ? 0.641 11.282 -50.587 1.00 93.00 685 LYS A N 1
ATOM 5438 C CA . LYS A 1 685 ? 0.968 12.361 -49.634 1.00 93.00 685 LYS A CA 1
ATOM 5439 C C . LYS A 1 685 ? 1.505 11.835 -48.301 1.00 93.00 685 LYS A C 1
ATOM 5441 O O . LYS A 1 685 ? 2.476 12.375 -47.776 1.00 93.00 685 LYS A O 1
ATOM 5446 N N . ASN A 1 686 ? 0.927 10.759 -47.765 1.00 93.44 686 ASN A N 1
ATOM 5447 C CA . ASN A 1 686 ? 1.384 10.172 -46.500 1.00 93.44 686 ASN A CA 1
ATOM 5448 C C . ASN A 1 686 ? 2.739 9.462 -46.631 1.00 93.44 686 ASN A C 1
ATOM 5450 O O . ASN A 1 686 ? 3.589 9.628 -45.757 1.00 93.44 686 ASN A O 1
ATOM 5454 N N . LYS A 1 687 ? 2.978 8.750 -47.741 1.00 92.19 687 LYS A N 1
ATOM 5455 C CA . LYS A 1 687 ? 4.281 8.123 -48.028 1.00 92.19 687 LYS A CA 1
ATOM 5456 C C . LYS A 1 687 ? 5.380 9.180 -48.171 1.00 92.19 687 LYS A C 1
ATOM 5458 O O . LYS A 1 687 ? 6.461 9.024 -47.609 1.00 92.19 687 LYS A O 1
ATOM 5463 N N . TRP A 1 688 ? 5.076 10.290 -48.845 1.00 93.94 688 TRP A N 1
ATOM 5464 C CA . TRP A 1 688 ? 5.983 11.431 -48.960 1.00 93.94 688 TRP A CA 1
ATOM 5465 C C . TRP A 1 688 ? 6.314 12.047 -47.595 1.00 93.94 688 TRP A C 1
ATOM 5467 O O . TRP A 1 688 ? 7.487 12.218 -47.270 1.00 93.94 688 TRP A O 1
ATOM 5477 N N . ARG A 1 689 ? 5.299 12.325 -46.763 1.00 94.38 689 ARG A N 1
ATOM 5478 C CA . ARG A 1 689 ? 5.496 12.853 -45.401 1.00 94.38 689 ARG A CA 1
ATOM 5479 C C . ARG A 1 689 ? 6.426 11.960 -44.577 1.00 94.38 689 ARG A C 1
ATOM 5481 O O . ARG A 1 689 ? 7.348 12.468 -43.941 1.00 94.38 689 ARG A O 1
ATOM 5488 N N . GLN A 1 690 ? 6.232 10.640 -44.640 1.00 93.31 690 GLN A N 1
ATOM 5489 C CA . GLN A 1 690 ? 7.078 9.669 -43.940 1.00 93.31 690 GLN A CA 1
ATOM 5490 C C . GLN A 1 690 ? 8.518 9.668 -44.461 1.00 93.31 690 GLN A C 1
ATOM 5492 O O . GLN A 1 690 ? 9.450 9.692 -43.660 1.00 93.31 690 GLN A O 1
ATOM 5497 N N . ALA A 1 691 ? 8.713 9.685 -45.783 1.00 91.81 691 ALA A N 1
ATOM 5498 C CA . ALA A 1 691 ? 10.040 9.739 -46.392 1.00 91.81 691 ALA A CA 1
ATOM 5499 C C . ALA A 1 691 ? 10.790 11.030 -46.021 1.00 91.81 691 ALA A C 1
ATOM 5501 O O . ALA A 1 691 ? 11.954 10.981 -45.625 1.00 91.81 691 ALA A O 1
ATOM 5502 N N . ALA A 1 692 ? 10.105 12.176 -46.070 1.00 92.88 692 ALA A N 1
ATOM 5503 C CA . ALA A 1 692 ? 10.660 13.466 -45.672 1.00 92.88 692 ALA A CA 1
ATOM 5504 C C . ALA A 1 692 ? 11.040 13.497 -44.183 1.00 92.88 692 ALA A C 1
ATOM 5506 O O . ALA A 1 692 ? 12.124 13.963 -43.831 1.00 92.88 692 ALA A O 1
ATOM 5507 N N . ALA A 1 693 ? 10.183 12.961 -43.309 1.00 92.56 693 ALA A N 1
ATOM 5508 C CA . ALA A 1 693 ? 10.462 12.875 -41.880 1.00 92.56 693 ALA A CA 1
ATOM 5509 C C . ALA A 1 693 ? 11.635 11.927 -41.578 1.00 92.56 693 ALA A C 1
ATOM 5511 O O . ALA A 1 693 ? 12.504 12.266 -40.778 1.00 92.56 693 ALA A O 1
ATOM 5512 N N . ASN A 1 694 ? 11.704 10.768 -42.238 1.00 91.62 694 ASN A N 1
ATOM 5513 C CA . ASN A 1 694 ? 12.816 9.828 -42.085 1.00 91.62 694 ASN A CA 1
ATOM 5514 C C . ASN A 1 694 ? 14.147 10.449 -42.521 1.00 91.62 694 ASN A C 1
ATOM 5516 O O . ASN A 1 694 ? 15.142 10.300 -41.815 1.00 91.62 694 ASN A O 1
ATOM 5520 N N . GLU A 1 695 ? 14.170 11.194 -43.628 1.00 90.25 695 GLU A N 1
ATOM 5521 C CA . GLU A 1 695 ? 15.391 11.870 -44.067 1.00 90.25 695 GLU A CA 1
ATOM 5522 C C . GLU A 1 695 ? 15.814 12.986 -43.102 1.00 90.25 695 GLU A C 1
ATOM 5524 O O . GLU A 1 695 ? 17.001 13.117 -42.792 1.00 90.25 695 GLU A O 1
ATOM 5529 N N . ALA A 1 696 ? 14.859 13.768 -42.586 1.00 88.62 696 ALA A N 1
ATOM 5530 C CA . ALA A 1 696 ? 15.149 14.793 -41.586 1.00 88.62 696 ALA A CA 1
ATOM 5531 C C . ALA A 1 696 ? 15.788 14.189 -40.324 1.00 88.62 696 ALA A C 1
ATOM 5533 O O . ALA A 1 696 ? 16.768 14.720 -39.796 1.00 88.62 696 ALA A O 1
ATOM 5534 N N . LEU A 1 697 ? 15.293 13.026 -39.887 1.00 88.31 697 LEU A N 1
ATOM 5535 C CA . LEU A 1 697 ? 15.871 12.280 -38.770 1.00 88.31 697 LEU A CA 1
ATOM 5536 C C . LEU A 1 697 ? 17.246 11.694 -39.106 1.00 88.31 697 LEU A C 1
ATOM 5538 O O . LEU A 1 697 ? 18.148 11.784 -38.274 1.00 88.31 697 LEU A O 1
ATOM 5542 N N . ARG A 1 698 ? 17.428 11.145 -40.314 1.00 88.62 698 ARG A N 1
ATOM 5543 C CA . ARG A 1 698 ? 18.697 10.554 -40.771 1.00 88.62 698 ARG A CA 1
ATOM 5544 C C . ARG A 1 698 ? 19.830 11.574 -40.772 1.00 88.62 698 ARG A C 1
ATOM 5546 O O . ARG A 1 698 ? 20.926 11.274 -40.315 1.00 88.62 698 ARG A O 1
ATOM 5553 N N . ARG A 1 699 ? 19.562 12.796 -41.237 1.00 83.31 699 ARG A N 1
ATOM 5554 C CA . ARG A 1 699 ? 20.564 13.876 -41.280 1.00 83.31 699 ARG A CA 1
ATOM 5555 C C . ARG A 1 699 ? 20.852 14.497 -39.913 1.00 83.31 699 ARG A C 1
ATOM 5557 O O . ARG A 1 699 ? 21.790 15.281 -39.805 1.00 83.31 699 ARG A O 1
ATOM 5564 N N . ASN A 1 700 ? 20.037 14.193 -38.896 1.00 80.00 700 ASN A N 1
ATOM 5565 C CA . ASN A 1 700 ? 20.112 14.752 -37.541 1.00 80.00 700 ASN A CA 1
ATOM 5566 C C . ASN A 1 700 ? 20.188 16.300 -37.512 1.00 80.00 700 ASN A C 1
ATOM 5568 O O . ASN A 1 700 ? 20.724 16.905 -36.578 1.00 80.00 700 ASN A O 1
ATOM 5572 N N . LYS A 1 701 ? 19.646 16.953 -38.548 1.00 79.38 701 LYS A N 1
ATOM 5573 C CA . LYS A 1 701 ? 19.681 18.402 -38.773 1.00 79.38 701 LYS A CA 1
ATOM 5574 C C . LYS A 1 701 ? 18.308 18.890 -39.223 1.00 79.38 701 LYS A C 1
ATOM 5576 O O . LYS A 1 701 ? 17.527 18.148 -39.807 1.00 79.38 701 LYS A O 1
ATOM 5581 N N . ILE A 1 702 ? 18.040 20.160 -38.952 1.00 84.25 702 ILE A N 1
ATOM 5582 C CA . ILE A 1 702 ? 16.854 20.867 -39.433 1.00 84.25 702 ILE A CA 1
ATOM 5583 C C . ILE A 1 702 ? 17.024 21.113 -40.936 1.00 84.25 702 ILE A C 1
ATOM 5585 O O . ILE A 1 702 ? 17.970 21.793 -41.328 1.00 84.25 702 ILE A O 1
ATOM 5589 N N . LEU A 1 703 ? 16.120 20.586 -41.765 1.00 86.00 703 LEU A N 1
ATOM 5590 C CA . LEU A 1 703 ? 16.144 20.829 -43.211 1.00 86.00 703 LEU A CA 1
ATOM 5591 C C . LEU A 1 703 ? 15.382 22.110 -43.572 1.00 86.00 703 LEU A C 1
ATOM 5593 O O . LEU A 1 703 ? 14.344 22.420 -42.981 1.00 86.00 703 LEU A O 1
ATOM 5597 N N . THR A 1 704 ? 15.880 22.832 -44.575 1.00 88.19 704 THR A N 1
ATOM 5598 C CA . THR A 1 704 ? 15.211 24.012 -45.142 1.00 88.19 704 THR A CA 1
ATOM 5599 C C . THR A 1 704 ? 14.143 23.616 -46.164 1.00 88.19 704 THR A C 1
ATOM 5601 O O . THR A 1 704 ? 14.161 22.516 -46.723 1.00 88.19 704 THR A O 1
ATOM 5604 N N . ALA A 1 705 ? 13.220 24.533 -46.474 1.00 87.50 705 ALA A N 1
ATOM 5605 C CA . ALA A 1 705 ? 12.187 24.303 -47.488 1.00 87.50 705 ALA A CA 1
ATOM 5606 C C . ALA A 1 705 ? 12.783 23.938 -48.864 1.00 87.50 705 ALA A C 1
ATOM 5608 O O . ALA A 1 705 ? 12.294 23.021 -49.523 1.00 87.50 705 ALA A O 1
ATOM 5609 N N . LYS A 1 706 ? 13.897 24.578 -49.258 1.00 90.38 706 LYS A N 1
ATOM 5610 C CA . LYS A 1 706 ? 14.635 24.277 -50.500 1.00 90.38 706 LYS A CA 1
ATOM 5611 C C . LYS A 1 706 ? 15.187 22.848 -50.505 1.00 90.38 706 LYS A C 1
ATOM 5613 O O . LYS A 1 706 ? 15.075 22.140 -51.505 1.00 90.38 706 LYS A O 1
ATOM 5618 N N . GLN A 1 707 ? 15.724 22.388 -49.374 1.00 90.88 707 GLN A N 1
ATOM 5619 C CA . GLN A 1 707 ? 16.211 21.014 -49.231 1.00 90.88 707 GLN A CA 1
ATOM 5620 C C . GLN A 1 707 ? 15.068 19.994 -49.317 1.00 90.88 707 GLN A C 1
ATOM 5622 O O . GLN A 1 707 ? 15.217 18.980 -49.998 1.00 90.88 707 GLN A O 1
ATOM 5627 N N . PHE A 1 708 ? 13.913 20.276 -48.703 1.00 92.56 708 PHE A N 1
ATOM 5628 C CA . PHE A 1 708 ? 12.721 19.435 -48.853 1.00 92.56 708 PHE A CA 1
ATOM 5629 C C . PHE A 1 708 ? 12.179 19.428 -50.287 1.00 92.56 708 PHE A C 1
ATOM 5631 O O . PHE A 1 708 ? 11.760 18.376 -50.763 1.00 92.56 708 PHE A O 1
ATOM 5638 N N . ALA A 1 709 ? 12.224 20.552 -51.007 1.00 90.81 709 ALA A N 1
ATOM 5639 C CA . ALA A 1 709 ? 11.819 20.613 -52.412 1.00 90.81 709 ALA A CA 1
ATOM 5640 C C . ALA A 1 709 ? 12.726 19.750 -53.309 1.00 90.81 709 ALA A C 1
ATOM 5642 O O . ALA A 1 709 ? 12.229 18.961 -54.116 1.00 90.81 709 ALA A O 1
ATOM 5643 N N . GLY A 1 710 ? 14.047 19.824 -53.110 1.00 92.31 710 GLY A N 1
ATOM 5644 C CA . GLY A 1 710 ? 15.005 18.956 -53.799 1.00 92.31 710 GLY A CA 1
ATOM 5645 C C . GLY A 1 710 ? 14.797 17.474 -53.468 1.00 92.31 710 GLY A C 1
ATOM 5646 O O . GLY A 1 710 ? 14.803 16.629 -54.366 1.00 92.31 710 GLY A O 1
ATOM 5647 N N . LEU A 1 711 ? 14.536 17.158 -52.194 1.00 92.38 711 LEU A N 1
ATOM 5648 C CA . LEU A 1 711 ? 14.193 15.804 -51.756 1.00 92.38 711 LEU A CA 1
ATOM 5649 C C . LEU A 1 711 ? 12.918 15.297 -52.441 1.00 92.38 711 LEU A C 1
ATOM 5651 O O . LEU A 1 711 ? 12.888 14.163 -52.909 1.00 92.38 711 LEU A O 1
ATOM 5655 N N . LYS A 1 712 ? 11.893 16.150 -52.550 1.00 94.25 712 LYS A N 1
ATOM 5656 C CA . LYS A 1 712 ? 10.606 15.824 -53.177 1.00 94.25 712 LYS A CA 1
ATOM 5657 C C . LYS A 1 712 ? 10.784 15.452 -54.639 1.00 94.25 712 LYS A C 1
ATOM 5659 O O . LYS A 1 712 ? 10.267 14.428 -55.069 1.00 94.25 712 LYS A O 1
ATOM 5664 N N . LYS A 1 713 ? 11.563 16.241 -55.388 1.00 92.56 713 LYS A N 1
ATOM 5665 C CA . LYS A 1 713 ? 11.857 15.973 -56.804 1.00 92.56 713 LYS A CA 1
ATOM 5666 C C . LYS A 1 713 ? 12.560 14.623 -56.980 1.00 92.56 713 LYS A C 1
ATOM 5668 O O . LYS A 1 713 ? 12.143 13.825 -57.816 1.00 92.56 713 LYS A O 1
ATOM 5673 N N . LYS A 1 714 ? 13.579 14.337 -56.157 1.00 92.19 714 LYS A N 1
ATOM 5674 C CA . LYS A 1 714 ? 14.298 13.049 -56.178 1.00 92.19 714 LYS A CA 1
ATOM 5675 C C . LYS A 1 714 ? 13.387 11.875 -55.806 1.00 92.19 714 LYS A C 1
ATOM 5677 O O . LYS A 1 714 ? 13.399 10.855 -56.487 1.00 92.19 714 LYS A O 1
ATOM 5682 N N . TRP A 1 715 ? 12.568 12.039 -54.770 1.00 93.50 715 TRP A N 1
ATOM 5683 C CA . TRP A 1 715 ? 11.635 11.016 -54.305 1.00 93.50 715 TRP A CA 1
ATOM 5684 C C . TRP A 1 715 ? 10.557 10.698 -55.349 1.00 93.50 715 TRP A C 1
ATOM 5686 O O . TRP A 1 715 ? 10.328 9.529 -55.645 1.00 93.50 715 TRP A O 1
ATOM 5696 N N . LEU A 1 716 ? 9.960 11.718 -55.977 1.00 90.75 716 LEU A N 1
ATOM 5697 C CA . LEU A 1 716 ? 8.987 11.537 -57.059 1.00 90.75 716 LEU A CA 1
ATOM 5698 C C . LEU A 1 716 ? 9.608 10.853 -58.287 1.00 90.75 716 LEU A C 1
ATOM 5700 O O . LEU A 1 716 ? 8.973 9.968 -58.855 1.00 90.75 716 LEU A O 1
ATOM 5704 N N . LYS A 1 717 ? 10.849 11.203 -58.671 1.00 89.62 717 LYS A N 1
ATOM 5705 C CA . LYS A 1 717 ? 11.578 10.510 -59.753 1.00 89.62 717 LYS A CA 1
ATOM 5706 C C . LYS A 1 717 ? 11.790 9.028 -59.416 1.00 89.62 717 LYS A C 1
ATOM 5708 O O . LYS A 1 717 ? 11.508 8.171 -60.244 1.00 89.62 717 LYS A O 1
ATOM 5713 N N . GLY A 1 718 ? 12.202 8.722 -58.183 1.00 87.75 718 GLY A N 1
ATOM 5714 C CA . GLY A 1 718 ? 12.358 7.343 -57.711 1.00 87.75 718 GLY A CA 1
ATOM 5715 C C . GLY A 1 718 ? 11.047 6.549 -57.715 1.00 87.75 718 GLY A C 1
ATOM 5716 O O . GLY A 1 718 ? 11.020 5.415 -58.179 1.00 87.75 718 GLY A O 1
ATOM 5717 N N . MET A 1 719 ? 9.941 7.152 -57.267 1.00 85.06 719 MET A N 1
ATOM 5718 C CA . MET A 1 719 ? 8.623 6.503 -57.284 1.00 85.06 719 MET A CA 1
ATOM 5719 C C . MET A 1 719 ? 8.117 6.241 -58.710 1.00 85.06 719 MET A C 1
ATOM 5721 O O . MET A 1 719 ? 7.580 5.166 -58.964 1.00 85.06 719 MET A O 1
ATOM 5725 N N . LYS A 1 720 ? 8.326 7.174 -59.653 1.00 82.25 720 LYS A N 1
ATOM 5726 C CA . LYS A 1 720 ? 7.983 6.968 -61.072 1.00 82.25 720 LYS A CA 1
ATOM 5727 C C . LYS A 1 720 ? 8.739 5.781 -61.676 1.00 82.25 720 LYS A C 1
ATOM 5729 O O . LYS A 1 720 ? 8.122 4.964 -62.347 1.00 82.25 720 LYS A O 1
ATOM 5734 N N . ASN A 1 721 ? 10.030 5.641 -61.374 1.00 78.44 721 ASN A N 1
ATOM 5735 C CA . ASN A 1 721 ? 10.840 4.520 -61.860 1.00 78.44 721 ASN A CA 1
ATOM 5736 C C . ASN A 1 721 ? 10.373 3.165 -61.296 1.00 78.44 721 ASN A C 1
ATOM 5738 O O . ASN A 1 721 ? 10.376 2.167 -62.009 1.00 78.44 721 ASN A O 1
ATOM 5742 N N . ILE A 1 722 ? 9.929 3.123 -60.034 1.00 74.62 722 ILE A N 1
ATOM 5743 C CA . ILE A 1 722 ? 9.382 1.902 -59.415 1.00 74.62 722 ILE A CA 1
ATOM 5744 C C . ILE A 1 722 ? 8.053 1.498 -60.069 1.00 74.62 722 ILE A C 1
ATOM 5746 O O . ILE A 1 722 ? 7.838 0.318 -60.333 1.00 74.62 722 ILE A O 1
ATOM 5750 N N . ILE A 1 723 ? 7.179 2.466 -60.364 1.00 67.19 723 ILE A N 1
ATOM 5751 C CA . ILE A 1 723 ? 5.905 2.214 -61.056 1.00 67.19 723 ILE A CA 1
ATOM 5752 C C . ILE A 1 723 ? 6.155 1.773 -62.510 1.00 67.19 723 ILE A C 1
ATOM 5754 O O . ILE A 1 723 ? 5.542 0.812 -62.967 1.00 67.19 723 ILE A O 1
ATOM 5758 N N . GLY A 1 724 ? 7.102 2.409 -63.209 1.00 61.53 724 GLY A N 1
ATOM 5759 C CA . GLY A 1 724 ? 7.494 2.042 -64.575 1.00 61.53 724 GLY A CA 1
ATOM 5760 C C . GLY A 1 724 ? 8.062 0.622 -64.684 1.00 61.53 724 GLY A C 1
ATOM 5761 O O . GLY A 1 724 ? 7.616 -0.152 -65.526 1.00 61.53 724 GLY A O 1
ATOM 5762 N N . ASN A 1 725 ? 8.962 0.227 -63.776 1.00 56.81 725 ASN A N 1
ATOM 5763 C CA . ASN A 1 725 ? 9.529 -1.130 -63.760 1.00 56.81 725 ASN A CA 1
ATOM 5764 C C . ASN A 1 725 ? 8.535 -2.205 -63.285 1.00 56.81 725 ASN A C 1
ATOM 5766 O O . ASN A 1 725 ? 8.648 -3.364 -63.683 1.00 56.81 725 ASN A O 1
ATOM 5770 N N . GLY A 1 726 ? 7.554 -1.843 -62.452 1.00 53.75 726 GLY A N 1
ATOM 5771 C CA . GLY A 1 726 ? 6.445 -2.733 -62.091 1.00 53.75 726 GLY A CA 1
ATOM 5772 C C . GLY A 1 726 ? 5.521 -3.041 -63.275 1.00 53.75 726 GLY A C 1
ATOM 5773 O O . GLY A 1 726 ? 5.043 -4.166 -63.396 1.00 53.75 726 GLY A O 1
ATOM 5774 N N . ASN A 1 727 ? 5.333 -2.075 -64.180 1.00 50.91 727 ASN A N 1
ATOM 5775 C CA . ASN A 1 727 ? 4.563 -2.253 -65.414 1.00 50.91 727 ASN A CA 1
ATOM 5776 C C . ASN A 1 727 ? 5.353 -2.987 -66.512 1.00 50.91 727 ASN A C 1
ATOM 5778 O O . ASN A 1 727 ? 4.764 -3.781 -67.238 1.00 50.91 727 ASN A O 1
ATOM 5782 N N . ALA A 1 728 ? 6.679 -2.822 -66.588 1.00 48.53 728 ALA A N 1
ATOM 5783 C CA . ALA A 1 728 ? 7.521 -3.580 -67.522 1.00 48.53 728 ALA A CA 1
ATOM 5784 C C . ALA A 1 728 ? 7.440 -5.106 -67.299 1.00 48.53 728 ALA A C 1
ATOM 5786 O O . ALA A 1 728 ? 7.472 -5.871 -68.255 1.00 48.53 728 ALA A O 1
ATOM 5787 N N . ARG A 1 729 ? 7.244 -5.562 -66.051 1.00 43.62 729 ARG A N 1
ATOM 5788 C CA . ARG A 1 729 ? 7.026 -6.988 -65.737 1.00 43.62 729 ARG A CA 1
ATOM 5789 C C . ARG A 1 729 ? 5.638 -7.525 -66.104 1.00 43.62 729 ARG A C 1
ATOM 5791 O O . ARG A 1 729 ? 5.479 -8.737 -66.143 1.00 43.62 729 ARG A O 1
ATOM 5798 N N . ARG A 1 730 ? 4.646 -6.667 -66.370 1.00 47.16 730 ARG A N 1
ATOM 5799 C CA . ARG A 1 730 ? 3.306 -7.092 -66.824 1.00 47.16 730 ARG A CA 1
ATOM 5800 C C . ARG A 1 730 ? 3.195 -7.237 -68.345 1.00 47.16 730 ARG A C 1
ATOM 5802 O O . ARG A 1 730 ? 2.304 -7.938 -68.800 1.00 47.16 730 ARG A O 1
ATOM 5809 N N . ASN A 1 731 ? 4.107 -6.640 -69.114 1.00 47.62 731 ASN A N 1
ATOM 5810 C CA . ASN A 1 731 ? 4.048 -6.630 -70.582 1.00 47.62 731 ASN A CA 1
ATOM 5811 C C . ASN A 1 731 ? 4.860 -7.749 -71.270 1.00 47.62 731 ASN A C 1
ATOM 5813 O O . ASN A 1 731 ? 4.908 -7.785 -72.493 1.00 47.62 731 ASN A O 1
ATOM 5817 N N . ILE A 1 732 ? 5.450 -8.696 -70.528 1.00 48.25 732 ILE A N 1
ATOM 5818 C CA . ILE A 1 732 ? 6.169 -9.867 -71.090 1.00 48.25 732 ILE A CA 1
ATOM 5819 C C . ILE A 1 732 ? 5.196 -11.052 -71.313 1.00 48.25 732 ILE A C 1
ATOM 5821 O O . ILE A 1 732 ? 5.553 -12.210 -71.154 1.00 48.25 732 ILE A O 1
ATOM 5825 N N . GLY A 1 733 ? 3.924 -10.780 -71.623 1.00 46.25 733 GLY A N 1
ATOM 5826 C CA . GLY A 1 733 ? 2.878 -11.809 -71.754 1.00 46.25 733 GLY A CA 1
ATOM 5827 C C . GLY A 1 733 ? 1.969 -11.660 -72.974 1.00 46.25 733 GLY A C 1
ATOM 5828 O O . GLY A 1 733 ? 0.916 -12.282 -73.009 1.00 46.25 733 GLY A O 1
ATOM 5829 N N . ALA A 1 734 ? 2.327 -10.822 -73.951 1.00 40.50 734 ALA A N 1
ATOM 5830 C CA . ALA A 1 734 ? 1.471 -10.538 -75.107 1.00 40.50 734 ALA A CA 1
ATOM 5831 C C . ALA A 1 734 ? 2.215 -10.630 -76.453 1.00 40.50 734 ALA A C 1
ATOM 5833 O O . ALA A 1 734 ? 1.983 -9.821 -77.347 1.00 40.50 734 ALA A O 1
ATOM 5834 N N . ALA A 1 735 ? 3.099 -11.619 -76.614 1.00 39.19 735 ALA A N 1
ATOM 5835 C CA . ALA A 1 735 ? 3.533 -12.059 -77.939 1.00 39.19 735 ALA A CA 1
ATOM 5836 C C . ALA A 1 735 ? 2.596 -13.189 -78.393 1.00 39.19 735 ALA A C 1
ATOM 5838 O O . ALA A 1 735 ? 2.640 -14.299 -77.868 1.00 39.19 735 ALA A O 1
ATOM 5839 N N . ARG A 1 736 ? 1.686 -12.859 -79.316 1.00 39.56 736 ARG A N 1
ATOM 5840 C CA . ARG A 1 736 ? 0.754 -13.788 -79.967 1.00 39.56 736 ARG A CA 1
ATOM 5841 C C . ARG A 1 736 ? 1.547 -14.799 -80.803 1.00 39.56 736 ARG A C 1
ATOM 5843 O O . ARG A 1 736 ? 2.246 -14.393 -81.725 1.00 39.56 736 ARG A O 1
ATOM 5850 N N . ALA A 1 737 ? 1.407 -16.089 -80.506 1.00 36.25 737 ALA A N 1
ATOM 5851 C CA . ALA A 1 737 ? 1.827 -17.157 -81.404 1.00 36.25 737 ALA A CA 1
ATOM 5852 C C . ALA A 1 737 ? 0.893 -17.171 -82.628 1.00 36.25 737 ALA A C 1
ATOM 5854 O O . ALA A 1 737 ? -0.322 -17.308 -82.475 1.00 36.25 737 ALA A O 1
ATOM 5855 N N . ARG A 1 738 ? 1.454 -16.987 -83.830 1.00 34.19 738 ARG A N 1
ATOM 5856 C CA . ARG A 1 738 ? 0.813 -17.402 -85.083 1.00 34.19 738 ARG A CA 1
ATOM 5857 C C . ARG A 1 738 ? 0.970 -18.916 -85.185 1.00 34.19 738 ARG A C 1
ATOM 5859 O O . ARG A 1 738 ? 2.082 -19.419 -85.083 1.00 34.19 738 ARG A O 1
ATOM 5866 N N . ILE A 1 739 ? -0.154 -19.601 -85.337 1.00 37.19 739 ILE A N 1
ATOM 5867 C CA . ILE A 1 739 ? -0.228 -20.999 -85.749 1.00 37.19 739 ILE A CA 1
ATOM 5868 C C . ILE A 1 739 ? -0.231 -20.964 -87.276 1.00 37.19 739 ILE A C 1
ATOM 5870 O O . ILE A 1 739 ? -1.159 -20.406 -87.858 1.00 37.19 739 ILE A O 1
ATOM 5874 N N . GLU A 1 740 ? 0.799 -21.518 -87.904 1.00 32.72 740 GLU A N 1
ATOM 5875 C CA . GLU A 1 740 ? 0.732 -21.962 -89.295 1.00 32.72 740 GLU A CA 1
ATOM 5876 C C . GLU A 1 740 ? 0.705 -23.491 -89.269 1.00 32.72 740 GLU A C 1
ATOM 5878 O O . GLU A 1 740 ? 1.514 -24.139 -88.604 1.00 32.72 740 GLU A O 1
ATOM 5883 N N . THR A 1 741 ? -0.334 -24.037 -89.889 1.00 36.31 741 THR A N 1
ATOM 5884 C CA . THR A 1 741 ? -0.540 -25.460 -90.146 1.00 36.31 741 THR A CA 1
ATOM 5885 C C . THR A 1 741 ? 0.089 -25.839 -91.480 1.00 36.31 741 THR A C 1
ATOM 5887 O O . THR A 1 741 ? -0.058 -25.079 -92.439 1.00 36.31 741 THR A O 1
ATOM 5890 N N . LEU A 1 742 ? 0.610 -27.074 -91.490 1.00 34.44 742 LEU A N 1
ATOM 5891 C CA . LEU A 1 742 ? 1.286 -27.841 -92.548 1.00 34.44 742 LEU A CA 1
ATOM 5892 C C . LEU A 1 742 ? 2.750 -27.476 -92.812 1.00 34.44 742 LEU A C 1
ATOM 5894 O O . LEU A 1 742 ? 3.021 -26.463 -93.487 1.00 34.44 742 LEU A O 1
#

Nearest PDB structures (foldseek):
  4b0a-assembly1_A  TM=5.772E-01  e=3.181E-08  Saccharomyces cerevisiae
  1mp9-assembly1_B  TM=6.525E-01  e=2.074E-06  Sulfolobus acidocaldarius
  1ais-assembly1_A  TM=5.762E-01  e=1.282E-05  Pyrococcus woesei
  8c2r-assembly1_A  TM=1.440E-01  e=4.899E+00  Severe acute respiratory syndrome coronavirus 2

InterPro domains:
  IPR000814 TATA-box binding protein [PF00352] (317-383)
  IPR012295 TBP domain superfamily [G3DSA:3.30.310.10] (300-385)

Sequence (742 aa):
MSQSVKEFVRQSGVDVQSSDSNSNNNFAQELEADMFRRQREQDREARMRAAGFREPLRPELIQRPQRLQRPLPGPRALPPPPPRRSRFAQFENNSPLENEFADVNVDKLVNNALREPINTSEFDNMNLTPINEAAFEKGLAEMNPNTINEFGALTDLEISPLKPGLFVGTINKSFGKEVRLDLLPILMKKPLGKIPIGQGLYIDTKEIKGIYGQFKTGFSHTKEGGPKGSINKPFASVQIMVTVSDGVNSQGGLCNIYRNGKILFRNGFVGTNITNQPELIRRFIVDNYTQKEPFLYSPIEYNNLSGQFSINGIFTNLTRMQMKFSKYGSTTYEPELSPMLYVTMKGYTLNISKSGTVQIIGAKSPAIMENAYKAVTPLIREFYRDGDVKIDNTKRKTKAKRKTKKVSPPKKTKPIVKRKAPLTNSQINALKIDGKKCDRMSRDELKTLARKVGILSFRIKNGPTTRDMRKDEICAAIKAKSKTKNVTVKNTNKNKNVKLSGTGSTFRVGGKLCRDKTLTEIKQFAALLKINTSGKQTKDALCKQIEKSRNNLAKPKPPPPPKPTKRNVQKEKKTQVQTEKMKERVKRVGLDDNSIRKDLEKQYGKAWMNRYKPNLTQDVRNIKNAASRVNSNDKNKALGVAKKMVVNRIKKDMVSRWKMQRKRNLERNYVMKNVNVTGVPNNMKNKWRQAAANEALRRNKILTAKQFAGLKKKWLKGMKNIIGNGNARRNIGAARARIETL

Mean predicted aligned error: 24.18 Å

Radius of gyration: 42.47 Å; Cα contacts (8 Å, |Δi|>4): 763; chains: 1; bounding box: 113×92×145 Å

Organism: NCBI:txid1070528

Foldseek 3Di:
DDPVVVVVCVVVPDDDDDDDDDDDPPPVVVVVVVVVVVVVVVVVVVVVVVVPDDDDDDDDDDDDDDDDDDDDDDDDDDDDDDDDDDPPPPPPDDDPPPPPPPPPPVVVVVVVVVPDDDDPVPPDDDDDDDDPVVVVVVVVVVPDPVVVPPPPPPDPKDKFAKFWFKWKWKAPPVFDPDFDFDCLQLQQAAFDAFDDLDPLKTKGWAKKFFADDPRDTAWMAGNVPGIDHDSPGPGQWMKIWMWMESPPDIWIWIWIAGRRGMIIIIIGAYDRPRACVVVSVLCVSCVRRGPNDVSSNGDIWTPKIKIKIFMQWFQPDVVVVQVVLVVAAHWDDDCVVPQWIWGDHDQWIWTAHRRGMIMTIRHRGPVSVVVVCVVVVVVVVVCVVVVRIDGDPVSPPPPPPPPPPPPDPPDPDDDDPDDDDDDDPVVLVPDPPDPVNLVVDDQVNLVVSLVVLPNPDQWDDDDPDIDGHDSVRSVVSSNVSPPDDFDWQQDPVPRDTWTFDDDDQQTDTRPDTQLPDDPVVLVSLCVSLVHDDPDPDDSNVSSVVSVVSVVVVPDDDPDDPPDDDPVVVVVVVVVVVLVVVVVVVCVVLQLDQVSLQVLLDVLCDDVNCVQQVDDCPVVSVVLNVVQQPPDPPVVQDDSSGGHSVVSNVSSNVSSVVCCVVCVLVSLLVSQLPDQDCPPPDPVCNNVLSNQRSVVCVVVVDDDDNVRSVVVVVVVVVVVVVVVVVVVVVVPPPDDDDDDDDD